Protein AF-0000000084333820 (afdb_homodimer)

Sequence (606 aa):
MKKQALILITGVLMMTSIYQVRAQNTTARPRVLVVMAHPDDESTFSTSLYKITKEQHGTVDLFIITNGEAGYKYSTLAENYYHLELTDEKIGRSNLPHIRKQEIKNAGHILGINKYYFLDQKDSHYSLNEKDPLDTSWNVTKIKRQLKNVLADGHYDFIFCMLPEPATHGQHKAATLLALSVVQNLPEHGRPIILGARIRNKTDTTCRYTQYANYPISKSLTDTAVFNVDRTASFSFKHRVNYKVIVNWEIAEHKSQGVMQMAMNDGDLEEFWYFAVNGQDGLPKTKALFNELKQNPYLSKTYMKKQALILITGVLMMTSIYQVRAQNTTARPRVLVVMAHPDDESTFSTSLYKITKEQHGTVDLFIITNGEAGYKYSTLAENYYHLELTDEKIGRSNLPHIRKQEIKNAGHILGINKYYFLDQKDSHYSLNEKDPLDTSWNVTKIKRQLKNVLADGHYDFIFCMLPEPATHGQHKAATLLALSVVQNLPEHGRPIILGARIRNKTDTTCRYTQYANYPISKSLTDTAVFNVDRTASFSFKHRVNYKVIVNWEIAEHKSQGVMQMAMNDGDLEEFWYFAVNGQDGLPKTKALFNELKQNPYLSKTY

Solvent-accessible surface area (backbone atoms only — not comparable to full-atom values): 32529 Å² total; per-residue (Å²): 135,85,79,75,79,78,77,77,76,75,76,74,74,74,75,73,73,74,72,68,69,68,70,69,76,72,70,76,57,55,27,34,36,34,40,34,31,35,68,66,56,63,61,53,43,33,54,60,47,24,41,38,22,73,70,56,61,22,46,34,32,40,41,29,39,21,41,44,28,51,44,22,60,34,10,61,75,26,19,73,76,71,72,43,68,26,55,40,62,71,54,9,48,68,45,30,41,63,54,36,54,51,21,41,51,56,22,24,63,75,32,46,54,72,49,77,46,80,61,73,31,64,44,81,69,92,45,60,51,34,57,51,41,61,74,61,56,34,62,54,70,58,53,51,51,51,49,51,53,50,53,73,73,59,69,33,52,30,32,45,24,50,49,52,47,83,89,38,50,5,52,43,29,35,35,28,53,50,52,46,54,51,56,67,72,44,60,78,78,81,53,48,40,49,32,27,30,44,62,38,43,85,88,51,78,84,67,76,50,48,56,33,84,99,35,75,76,54,23,33,70,47,46,45,60,77,46,62,40,63,24,66,56,54,35,42,47,88,49,56,34,40,38,47,49,58,39,33,42,32,46,47,37,42,52,50,36,30,59,63,43,65,47,55,84,53,52,37,29,31,32,28,31,48,33,46,82,48,56,73,79,47,46,64,62,51,50,51,52,47,58,55,62,70,56,73,91,62,62,80,54,86,131,137,82,79,76,80,76,76,77,75,74,75,75,73,73,74,72,72,73,71,67,68,67,70,70,76,74,69,77,56,54,27,34,36,34,40,34,32,35,68,67,56,64,62,54,41,33,54,60,46,24,42,38,22,73,70,55,60,21,46,33,33,40,40,28,37,20,40,43,27,53,45,23,60,36,10,62,77,27,19,74,76,69,72,44,66,25,57,41,64,72,53,9,48,69,45,30,43,63,52,37,54,51,22,42,50,56,22,24,62,76,33,44,53,71,47,78,45,79,62,71,32,63,44,80,68,93,45,60,52,34,58,50,42,60,73,62,56,34,62,52,69,58,52,50,51,51,49,51,53,50,52,72,71,58,69,34,52,30,34,44,24,49,48,51,47,81,90,38,50,6,51,44,30,34,34,29,53,50,50,44,54,51,57,68,72,43,59,78,77,79,52,48,37,48,32,28,30,45,62,38,43,85,88,50,78,84,66,76,50,48,54,36,90,98,35,76,78,53,23,34,69,46,47,45,60,77,44,65,41,62,26,66,54,55,34,40,47,89,49,56,34,40,39,46,48,58,40,35,42,33,45,46,37,40,52,50,36,30,58,62,42,65,46,54,83,53,50,37,29,32,32,28,31,50,32,46,82,48,54,74,80,46,47,64,62,50,51,51,52,47,58,56,62,70,56,72,90,64,62,81,54,85,132

Radius of gyration: 30.42 Å; Cα contacts (8 Å, |Δi|>4): 1179; chains: 2; bounding box: 178×76×54 Å

Structure (mmCIF, N/CA/C/O backbone):
data_AF-0000000084333820-model_v1
#
loop_
_entity.id
_entity.type
_entity.pdbx_description
1 polymer 'PIG-L family deacetylase'
#
loop_
_atom_site.group_PDB
_atom_site.id
_atom_site.type_symbol
_atom_site.label_atom_id
_atom_site.label_alt_id
_atom_site.label_comp_id
_atom_site.label_asym_id
_atom_site.label_entity_id
_atom_site.label_seq_id
_atom_site.pdbx_PDB_ins_code
_atom_site.Cartn_x
_atom_site.Cartn_y
_atom_site.Cartn_z
_atom_site.occupancy
_atom_site.B_iso_or_equiv
_atom_site.auth_seq_id
_atom_site.auth_comp_id
_atom_site.auth_asym_id
_atom_site.auth_atom_id
_atom_site.pdbx_PDB_model_num
ATOM 1 N N . MET A 1 1 ? 90.562 -4.227 1.495 1 27.16 1 MET A N 1
ATOM 2 C CA . MET A 1 1 ? 89.312 -3.984 0.766 1 27.16 1 MET A CA 1
ATOM 3 C C . MET A 1 1 ? 88.188 -3.713 1.728 1 27.16 1 MET A C 1
ATOM 5 O O . MET A 1 1 ? 87.812 -4.582 2.512 1 27.16 1 MET A O 1
ATOM 9 N N . LYS A 1 2 ? 88.125 -2.379 2.232 1 24.52 2 LYS A N 1
ATOM 10 C CA . LYS A 1 2 ? 87.312 -1.648 3.213 1 24.52 2 LYS A CA 1
ATOM 11 C C . LYS A 1 2 ? 85.875 -1.772 2.912 1 24.52 2 LYS A C 1
ATOM 13 O O . LYS A 1 2 ? 85.375 -1.34 1.854 1 24.52 2 LYS A O 1
ATOM 18 N N . LYS A 1 3 ? 85.188 -2.855 3.348 1 30.06 3 LYS A N 1
ATOM 19 C CA . LYS A 1 3 ? 83.812 -3.205 3.268 1 30.06 3 LYS A CA 1
ATOM 20 C C . LYS A 1 3 ? 82.938 -2.092 3.836 1 30.06 3 LYS A C 1
ATOM 22 O O . LYS A 1 3 ? 83 -1.807 5.035 1 30.06 3 LYS A O 1
ATOM 27 N N . GLN A 1 4 ? 82.812 -0.924 3.148 1 28.78 4 GLN A N 1
ATOM 28 C CA . GLN A 1 4 ? 82 0.243 3.516 1 28.78 4 GLN A CA 1
ATOM 29 C C . GLN A 1 4 ? 80.562 -0.148 3.816 1 28.78 4 GLN A C 1
ATOM 31 O O . GLN A 1 4 ? 79.938 -0.87 3.039 1 28.78 4 GLN A O 1
ATOM 36 N N . ALA A 1 5 ? 80.188 -0.193 5.07 1 31.67 5 ALA A N 1
ATOM 37 C CA . ALA A 1 5 ? 78.938 -0.403 5.781 1 31.67 5 ALA A CA 1
ATOM 38 C C . ALA A 1 5 ? 77.875 0.599 5.328 1 31.67 5 ALA A C 1
ATOM 40 O O . ALA A 1 5 ? 78 1.8 5.578 1 31.67 5 ALA A O 1
ATOM 41 N N . LEU A 1 6 ? 77.375 0.515 4.059 1 33.56 6 LEU A N 1
ATOM 42 C CA . LEU A 1 6 ? 76.312 1.412 3.629 1 33.56 6 LEU A CA 1
ATOM 43 C C . LEU A 1 6 ? 75.125 1.335 4.578 1 33.56 6 LEU A C 1
ATOM 45 O O . LEU A 1 6 ? 74.562 0.266 4.758 1 33.56 6 LEU A O 1
ATOM 49 N N . ILE A 1 7 ? 75.125 2.115 5.641 1 32.97 7 ILE A N 1
ATOM 50 C CA . ILE A 1 7 ? 74.062 2.312 6.59 1 32.97 7 ILE A CA 1
ATOM 51 C C . ILE A 1 7 ? 72.812 2.773 5.844 1 32.97 7 ILE A C 1
ATOM 53 O O . ILE A 1 7 ? 72.812 3.834 5.215 1 32.97 7 ILE A O 1
ATOM 57 N N . LEU A 1 8 ? 72.062 1.843 5.242 1 33.53 8 LEU A N 1
ATOM 58 C CA . LEU A 1 8 ? 70.75 2.127 4.652 1 33.53 8 LEU A CA 1
ATOM 59 C C . LEU A 1 8 ? 69.812 2.779 5.672 1 33.53 8 LEU A C 1
ATOM 61 O O . LEU A 1 8 ? 69.5 2.174 6.691 1 33.53 8 LEU A O 1
ATOM 65 N N . ILE A 1 9 ? 69.938 4.102 5.855 1 34.69 9 ILE A N 1
ATOM 66 C CA . ILE A 1 9 ? 68.938 4.902 6.605 1 34.69 9 ILE A CA 1
ATOM 67 C C . ILE A 1 9 ? 67.562 4.68 6.043 1 34.69 9 ILE A C 1
ATOM 69 O O . ILE A 1 9 ? 67.25 5.02 4.891 1 34.69 9 ILE A O 1
ATOM 73 N N . THR A 1 10 ? 66.875 3.561 6.34 1 36.16 10 THR A N 1
ATOM 74 C CA . THR A 1 10 ? 65.5 3.379 6.023 1 36.16 10 THR A CA 1
ATOM 75 C C . THR A 1 10 ? 64.625 4.508 6.617 1 36.16 10 THR A C 1
ATOM 77 O O . THR A 1 10 ? 64.625 4.699 7.836 1 36.16 10 THR A O 1
ATOM 80 N N . GLY A 1 11 ? 64.562 5.688 5.984 1 34.09 11 GLY A N 1
ATOM 81 C CA . GLY A 1 11 ? 63.656 6.727 6.336 1 34.09 11 GLY A CA 1
ATOM 82 C C . GLY A 1 11 ? 62.219 6.203 6.551 1 34.09 11 GLY A C 1
ATOM 83 O O . GLY A 1 11 ? 61.656 5.562 5.664 1 34.09 11 GLY A O 1
ATOM 84 N N . VAL A 1 12 ? 61.938 5.805 7.758 1 36.34 12 VAL A N 1
ATOM 85 C CA . VAL A 1 12 ? 60.562 5.535 8.211 1 36.34 12 VAL A CA 1
ATOM 86 C C . VAL A 1 12 ? 59.656 6.707 7.844 1 36.34 12 VAL A C 1
ATOM 88 O O . VAL A 1 12 ? 59.812 7.809 8.375 1 36.34 12 VAL A O 1
ATOM 91 N N . LEU A 1 13 ? 59.375 6.906 6.555 1 36.59 13 LEU A N 1
ATOM 92 C CA . LEU A 1 13 ? 58.281 7.809 6.234 1 36.59 13 LEU A CA 1
ATOM 93 C C . LEU A 1 13 ? 57.031 7.496 7.078 1 36.59 13 LEU A C 1
ATOM 95 O O . LEU A 1 13 ? 56.469 6.414 6.957 1 36.59 13 LEU A O 1
ATOM 99 N N . MET A 1 14 ? 57.031 7.977 8.336 1 35.16 14 MET A N 1
ATOM 100 C CA . MET A 1 14 ? 55.781 8.023 9.102 1 35.16 14 MET A CA 1
ATOM 101 C C . MET A 1 14 ? 54.656 8.594 8.266 1 35.16 14 MET A C 1
ATOM 103 O O . MET A 1 14 ? 54.688 9.758 7.875 1 35.16 14 MET A O 1
ATOM 107 N N . MET A 1 15 ? 54.031 7.793 7.398 1 34.91 15 MET A N 1
ATOM 108 C CA . MET A 1 15 ? 52.75 8.164 6.852 1 34.91 15 MET A CA 1
ATOM 109 C C . MET A 1 15 ? 51.812 8.648 7.953 1 34.91 15 MET A C 1
ATOM 111 O O . MET A 1 15 ? 51.406 7.871 8.82 1 34.91 15 MET A O 1
ATOM 115 N N . THR A 1 16 ? 52 9.875 8.477 1 36.78 16 THR A N 1
ATOM 116 C CA . THR A 1 16 ? 50.906 10.516 9.211 1 36.78 16 THR A CA 1
ATOM 117 C C . THR A 1 16 ? 49.594 10.344 8.477 1 36.78 16 THR A C 1
ATOM 119 O O . THR A 1 16 ? 49.406 10.867 7.375 1 36.78 16 THR A O 1
ATOM 122 N N . SER A 1 17 ? 49.031 9.188 8.562 1 36 17 SER A N 1
ATOM 123 C CA . SER A 1 17 ? 47.594 9.117 8.219 1 36 17 SER A CA 1
ATOM 124 C C . SER A 1 17 ? 46.844 10.289 8.797 1 36 17 SER A C 1
ATOM 126 O O . SER A 1 17 ? 46.75 10.43 10.023 1 36 17 SER A O 1
ATOM 128 N N . ILE A 1 18 ? 46.906 11.445 8.234 1 36.09 18 ILE A N 1
ATOM 129 C CA . ILE A 1 18 ? 45.938 12.469 8.547 1 36.09 18 ILE A CA 1
ATOM 130 C C . ILE A 1 18 ? 44.531 11.844 8.602 1 36.09 18 ILE A C 1
ATOM 132 O O . ILE A 1 18 ? 44.031 11.383 7.586 1 36.09 18 ILE A O 1
ATOM 136 N N . TYR A 1 19 ? 44.25 11.172 9.695 1 35.06 19 TYR A N 1
ATOM 137 C CA . TYR A 1 19 ? 42.844 10.984 9.984 1 35.06 19 TYR A CA 1
ATOM 138 C C . TYR A 1 19 ? 42.062 12.266 9.734 1 35.06 19 TYR A C 1
ATOM 140 O O . TYR A 1 19 ? 42.219 13.25 10.453 1 35.06 19 TYR A O 1
ATOM 148 N N . GLN A 1 20 ? 41.938 12.656 8.508 1 32.44 20 GLN A N 1
ATOM 149 C CA . GLN A 1 20 ? 40.906 13.648 8.328 1 32.44 20 GLN A CA 1
ATOM 150 C C . GLN A 1 20 ? 39.656 13.297 9.156 1 32.44 20 GLN A C 1
ATOM 152 O O . GLN A 1 20 ? 39.031 12.266 8.93 1 32.44 20 GLN A O 1
ATOM 157 N N . VAL A 1 21 ? 39.719 13.609 10.383 1 31.77 21 VAL A N 1
ATOM 158 C CA . VAL A 1 21 ? 38.438 13.68 11.078 1 31.77 21 VAL A CA 1
ATOM 159 C C . VAL A 1 21 ? 37.375 14.297 10.156 1 31.77 21 VAL A C 1
ATOM 161 O O . VAL A 1 21 ? 37.5 15.469 9.773 1 31.77 21 VAL A O 1
ATOM 164 N N . ARG A 1 22 ? 36.906 13.562 9.195 1 35.56 22 ARG A N 1
ATOM 165 C CA . ARG A 1 22 ? 35.656 14.117 8.664 1 35.56 22 ARG A CA 1
ATOM 166 C C . ARG A 1 22 ? 34.844 14.797 9.758 1 35.56 22 ARG A C 1
ATOM 168 O O . ARG A 1 22 ? 34.469 14.156 10.742 1 35.56 22 ARG A O 1
ATOM 175 N N . ALA A 1 23 ? 35.188 15.953 10 1 34.59 23 ALA A N 1
ATOM 176 C CA . ALA A 1 23 ? 34.219 16.719 10.781 1 34.59 23 ALA A CA 1
ATOM 177 C C . ALA A 1 23 ? 32.781 16.219 10.547 1 34.59 23 ALA A C 1
ATOM 179 O O . ALA A 1 23 ? 32.281 16.312 9.43 1 34.59 23 ALA A O 1
ATOM 180 N N . GLN A 1 24 ? 32.438 15.164 11.117 1 38.56 24 GLN A N 1
ATOM 181 C CA . GLN A 1 24 ? 31 14.922 11.148 1 38.56 24 GLN A CA 1
ATOM 182 C C . GLN A 1 24 ? 30.234 16.219 11.336 1 38.56 24 GLN A C 1
ATOM 184 O O . GLN A 1 24 ? 30.297 16.844 12.398 1 38.56 24 GLN A O 1
ATOM 189 N N . ASN A 1 25 ? 30.359 17.219 10.547 1 39.38 25 ASN A N 1
ATOM 190 C CA . ASN A 1 25 ? 29.422 18.344 10.625 1 39.38 25 ASN A CA 1
ATOM 191 C C . ASN A 1 25 ? 28.125 17.953 11.305 1 39.38 25 ASN A C 1
ATOM 193 O O . ASN A 1 25 ? 27.344 17.156 10.766 1 39.38 25 ASN A O 1
ATOM 197 N N . THR A 1 26 ? 28.094 17.734 12.625 1 47.25 26 THR A N 1
ATOM 198 C CA . THR A 1 26 ? 26.969 17.406 13.492 1 47.25 26 THR A CA 1
ATOM 199 C C . THR A 1 26 ? 25.766 18.297 13.211 1 47.25 26 THR A C 1
ATOM 201 O O . THR A 1 26 ? 25.625 19.359 13.82 1 47.25 26 THR A O 1
ATOM 204 N N . THR A 1 27 ? 25.484 18.656 12.031 1 56.41 27 THR A N 1
ATOM 205 C CA . THR A 1 27 ? 24.234 19.359 11.844 1 56.41 27 THR A CA 1
ATOM 206 C C . THR A 1 27 ? 23.156 18.828 12.789 1 56.41 27 THR A C 1
ATOM 208 O O . THR A 1 27 ? 23.078 17.625 13.031 1 56.41 27 THR A O 1
ATOM 211 N N . ALA A 1 28 ? 22.75 19.641 13.781 1 76.25 28 ALA A N 1
ATOM 212 C CA . ALA A 1 28 ? 21.703 19.328 14.75 1 76.25 28 ALA A CA 1
ATOM 213 C C . ALA A 1 28 ? 20.562 18.562 14.094 1 76.25 28 ALA A C 1
ATOM 215 O O . ALA A 1 28 ? 20.156 18.875 12.977 1 76.25 28 ALA A O 1
ATOM 216 N N . ARG A 1 29 ? 20.172 17.406 14.617 1 92 29 ARG A N 1
ATOM 217 C CA . ARG A 1 29 ? 19.047 16.578 14.18 1 92 29 ARG A CA 1
ATOM 218 C C . ARG A 1 29 ? 17.734 17.328 14.266 1 92 29 ARG A C 1
ATOM 220 O O . ARG A 1 29 ? 17.391 17.859 15.32 1 92 29 ARG A O 1
ATOM 227 N N . PRO A 1 30 ? 17.141 17.516 13.102 1 97.12 30 PRO A N 1
ATOM 228 C CA . PRO A 1 30 ? 15.914 18.312 13.094 1 97.12 30 PRO A CA 1
ATOM 229 C C . PRO A 1 30 ? 14.82 17.734 13.977 1 97.12 30 PRO A C 1
ATOM 231 O O . PRO A 1 30 ? 14.672 16.516 14.055 1 97.12 30 PRO A O 1
ATOM 234 N N . ARG A 1 31 ? 14.07 18.547 14.641 1 98.19 31 ARG A N 1
ATOM 235 C CA . ARG A 1 31 ? 12.867 18.203 15.398 1 98.19 31 ARG A CA 1
ATOM 236 C C . ARG A 1 31 ? 11.625 18.844 14.773 1 98.19 31 ARG A C 1
ATOM 238 O O . ARG A 1 31 ? 11.523 20.062 14.695 1 98.19 31 ARG A O 1
ATOM 245 N N . VAL A 1 32 ? 10.688 18 14.359 1 98.81 32 VAL A N 1
ATOM 246 C CA . VAL A 1 32 ? 9.531 18.469 13.609 1 98.81 32 VAL A CA 1
ATOM 247 C C . VAL A 1 32 ? 8.25 18.078 14.32 1 98.81 32 VAL A C 1
ATOM 249 O O . VAL A 1 32 ? 8.117 16.938 14.789 1 98.81 32 VAL A O 1
ATOM 252 N N . LEU A 1 33 ? 7.34 19 14.453 1 98.88 33 LEU A N 1
ATOM 253 C CA . LEU A 1 33 ? 5.965 18.719 14.867 1 98.88 33 LEU A CA 1
ATOM 254 C C . LEU A 1 33 ? 5.008 18.859 13.695 1 98.88 33 LEU A C 1
ATOM 256 O O . LEU A 1 33 ? 5.012 19.875 13 1 98.88 33 LEU A O 1
ATOM 260 N N . VAL A 1 34 ? 4.281 17.797 13.43 1 98.94 34 VAL A N 1
ATOM 261 C CA . VAL A 1 34 ? 3.219 17.891 12.438 1 98.94 34 VAL A CA 1
ATOM 262 C C . VAL A 1 34 ? 1.888 18.188 13.125 1 98.94 34 VAL A C 1
ATOM 264 O O . VAL A 1 34 ? 1.465 17.453 14.016 1 98.94 34 VAL A O 1
ATOM 267 N N . VAL A 1 35 ? 1.272 19.281 12.758 1 98.94 35 VAL A N 1
ATOM 268 C CA . VAL A 1 35 ? -0.056 19.625 13.25 1 98.94 35 VAL A CA 1
ATOM 269 C C . VAL A 1 35 ? -1.101 19.328 12.18 1 98.94 35 VAL A C 1
ATOM 271 O O . VAL A 1 35 ? -1.062 19.891 11.086 1 98.94 35 VAL A O 1
ATOM 274 N N . MET A 1 36 ? -2.033 18.438 12.492 1 98.75 36 MET A N 1
ATOM 275 C CA . MET A 1 36 ? -2.943 17.953 11.461 1 98.75 36 MET A CA 1
ATOM 276 C C . MET A 1 36 ? -4.312 17.625 12.047 1 98.75 36 MET A C 1
ATOM 278 O O . MET A 1 36 ? -4.453 17.5 13.266 1 98.75 36 MET A O 1
ATOM 282 N N . ALA A 1 37 ? -5.324 17.531 11.188 1 98.5 37 ALA A N 1
ATOM 283 C CA . ALA A 1 37 ? -6.707 17.344 11.617 1 98.5 37 ALA A CA 1
ATOM 284 C C . ALA A 1 37 ? -7.008 15.867 11.875 1 98.5 37 ALA A C 1
ATOM 286 O O . ALA A 1 37 ? -7.633 15.523 12.883 1 98.5 37 ALA A O 1
ATOM 287 N N . HIS A 1 38 ? -6.559 15 10.953 1 98.25 38 HIS A N 1
ATOM 288 C CA . HIS A 1 38 ? -6.992 13.609 11 1 98.25 38 HIS A CA 1
ATOM 289 C C . HIS A 1 38 ? -5.801 12.656 10.938 1 98.25 38 HIS A C 1
ATOM 291 O O . HIS A 1 38 ? -4.773 12.984 10.336 1 98.25 38 HIS A O 1
ATOM 297 N N . PRO A 1 39 ? -6.004 11.383 11.539 1 98.31 39 PRO A N 1
ATOM 298 C CA . PRO A 1 39 ? -5.055 10.32 11.211 1 98.31 39 PRO A CA 1
ATOM 299 C C . PRO A 1 39 ? -5.051 9.961 9.727 1 98.31 39 PRO A C 1
ATOM 301 O O . PRO A 1 39 ? -6.066 9.5 9.195 1 98.31 39 PRO A O 1
ATOM 304 N N . ASP A 1 40 ? -4 10.117 9.023 1 97.81 40 ASP A N 1
ATOM 305 C CA . ASP A 1 40 ? -3.701 9.859 7.617 1 97.81 40 ASP A CA 1
ATOM 306 C C . ASP A 1 40 ? -3.24 11.141 6.914 1 97.81 40 ASP A C 1
ATOM 308 O O . ASP A 1 40 ? -2.668 11.078 5.82 1 97.81 40 ASP A O 1
ATOM 312 N N . ASP A 1 41 ? -3.4 12.367 7.551 1 97.88 41 ASP A N 1
ATOM 313 C CA . ASP A 1 41 ? -2.947 13.617 6.949 1 97.88 41 ASP A CA 1
ATOM 314 C C . ASP A 1 41 ? -1.424 13.656 6.836 1 97.88 41 ASP A C 1
ATOM 316 O O . ASP A 1 41 ? -0.872 14.414 6.035 1 97.88 41 ASP A O 1
ATOM 320 N N . GLU A 1 42 ? -0.728 12.898 7.703 1 98.31 42 GLU A N 1
ATOM 321 C CA . GLU A 1 42 ? 0.73 12.844 7.656 1 98.31 42 GLU A CA 1
ATOM 322 C C . GLU A 1 42 ? 1.222 12.336 6.305 1 98.31 42 GLU A C 1
ATOM 324 O O . GLU A 1 42 ? 2.387 12.523 5.949 1 98.31 42 GLU A O 1
ATOM 329 N N . SER A 1 43 ? 0.294 11.734 5.492 1 97.62 43 SER A N 1
ATOM 330 C CA . SER A 1 43 ? 0.651 11.227 4.168 1 97.62 43 SER A CA 1
ATOM 331 C C . SER A 1 43 ? 1.081 12.359 3.242 1 97.62 43 SER A C 1
ATOM 333 O O . SER A 1 43 ? 1.783 12.125 2.256 1 97.62 43 SER A O 1
ATOM 335 N N . THR A 1 44 ? 0.681 13.594 3.559 1 97.44 44 THR A N 1
ATOM 336 C CA . THR A 1 44 ? 1.083 14.766 2.795 1 97.44 44 THR A CA 1
ATOM 337 C C . THR A 1 44 ? 2.6 14.945 2.83 1 97.44 44 THR A C 1
ATOM 339 O O . THR A 1 44 ? 3.191 15.453 1.878 1 97.44 44 THR A O 1
ATOM 342 N N . PHE A 1 45 ? 3.246 14.406 3.924 1 97.5 45 PHE A N 1
ATOM 343 C CA . PHE A 1 45 ? 4.652 14.648 4.227 1 97.5 45 PHE A CA 1
ATOM 344 C C . PHE A 1 45 ? 5.422 13.344 4.328 1 97.5 45 PHE A C 1
ATOM 346 O O . PHE A 1 45 ? 6.477 13.281 4.965 1 97.5 45 PHE A O 1
ATOM 353 N N . SER A 1 46 ? 4.914 12.266 3.863 1 98.12 46 SER A N 1
ATOM 354 C CA . SER A 1 46 ? 5.41 10.938 4.203 1 98.12 46 SER A CA 1
ATOM 355 C C . SER A 1 46 ? 6.902 10.812 3.902 1 98.12 46 SER A C 1
ATOM 357 O O . SER A 1 46 ? 7.676 10.359 4.75 1 98.12 46 SER A O 1
ATOM 359 N N . THR A 1 47 ? 7.309 11.227 2.709 1 98.19 47 THR A N 1
ATOM 360 C CA . THR A 1 47 ? 8.711 11.086 2.32 1 98.19 47 THR A CA 1
ATOM 361 C C . THR A 1 47 ? 9.594 11.992 3.168 1 98.19 47 THR A C 1
ATOM 363 O O . THR A 1 47 ? 10.648 11.57 3.646 1 98.19 47 THR A O 1
ATOM 366 N N . SER A 1 48 ? 9.141 13.234 3.396 1 98.75 48 SER A N 1
ATOM 367 C CA . SER A 1 48 ? 9.891 14.164 4.23 1 98.75 48 SER A CA 1
ATOM 368 C C . SER A 1 48 ? 10.07 13.625 5.645 1 98.75 48 SER A C 1
ATOM 370 O O . SER A 1 48 ? 11.172 13.648 6.191 1 98.75 48 SER A O 1
ATOM 372 N N . LEU A 1 49 ? 8.984 13.125 6.207 1 98.88 49 LEU A N 1
ATOM 373 C CA . LEU A 1 49 ? 9.039 12.617 7.574 1 98.88 49 LEU A CA 1
ATOM 374 C C . LEU A 1 49 ? 9.945 11.398 7.664 1 98.88 49 LEU A C 1
ATOM 376 O O . LEU A 1 49 ? 10.758 11.289 8.586 1 98.88 49 LEU A O 1
ATOM 380 N N . TYR A 1 50 ? 9.82 10.484 6.711 1 98.62 50 TYR A N 1
ATOM 381 C CA . TYR A 1 50 ? 10.672 9.305 6.668 1 98.62 50 TYR A CA 1
ATOM 382 C C . TYR A 1 50 ? 12.141 9.695 6.605 1 98.62 50 TYR A C 1
ATOM 384 O O . TYR A 1 50 ? 12.961 9.164 7.363 1 98.62 50 TYR A O 1
ATOM 392 N N . LYS A 1 51 ? 12.469 10.602 5.676 1 98.38 51 LYS A N 1
ATOM 393 C CA . LYS A 1 51 ? 13.852 11.039 5.516 1 98.38 51 LYS A CA 1
ATOM 394 C C . LYS A 1 51 ? 14.375 11.695 6.793 1 98.38 51 LYS A C 1
ATOM 396 O O . LYS A 1 51 ? 15.508 11.438 7.211 1 98.38 51 LYS A O 1
ATOM 401 N N . ILE A 1 52 ? 13.594 12.5 7.418 1 98.5 52 ILE A N 1
ATOM 402 C CA . ILE A 1 52 ? 14 13.211 8.625 1 98.5 52 ILE A CA 1
ATOM 403 C C . ILE A 1 52 ? 14.312 12.203 9.734 1 98.5 52 ILE A C 1
ATOM 405 O O . ILE A 1 52 ? 15.32 12.328 10.43 1 98.5 52 ILE A O 1
ATOM 409 N N . THR A 1 53 ? 13.469 11.164 9.883 1 98.06 53 THR A N 1
ATOM 410 C CA . THR A 1 53 ? 13.609 10.258 11.023 1 98.06 53 THR A CA 1
ATOM 411 C C . THR A 1 53 ? 14.602 9.141 10.703 1 98.06 53 THR A C 1
ATOM 413 O O . THR A 1 53 ? 15.508 8.867 11.5 1 98.06 53 THR A O 1
ATOM 416 N N . LYS A 1 54 ? 14.484 8.586 9.523 1 96.44 54 LYS A N 1
ATOM 417 C CA . LYS A 1 54 ? 15.227 7.359 9.242 1 96.44 54 LYS A CA 1
ATOM 418 C C . LYS A 1 54 ? 16.562 7.664 8.578 1 96.44 54 LYS A C 1
ATOM 420 O O . LYS A 1 54 ? 17.516 6.887 8.703 1 96.44 54 LYS A O 1
ATOM 425 N N . GLU A 1 55 ? 16.609 8.789 7.902 1 94.94 55 GLU A N 1
ATOM 426 C CA . GLU A 1 55 ? 17.844 9.094 7.188 1 94.94 55 GLU A CA 1
ATOM 427 C C . GLU A 1 55 ? 18.656 10.172 7.91 1 94.94 55 GLU A C 1
ATOM 429 O O . GLU A 1 55 ? 19.875 10.094 8 1 94.94 55 GLU A O 1
ATOM 434 N N . GLN A 1 56 ? 17.984 11.133 8.5 1 95.44 56 GLN A N 1
ATOM 435 C CA . GLN A 1 56 ? 18.672 12.211 9.195 1 95.44 56 GLN A CA 1
ATOM 436 C C . GLN A 1 56 ? 18.672 11.984 10.703 1 95.44 56 GLN A C 1
ATOM 438 O O . GLN A 1 56 ? 19.297 12.75 11.453 1 95.44 56 GLN A O 1
ATOM 443 N N . HIS A 1 57 ? 17.938 11.031 11.195 1 95.69 57 HIS A N 1
ATOM 444 C CA . HIS A 1 57 ? 17.891 10.633 12.602 1 95.69 57 HIS A CA 1
ATOM 445 C C . HIS A 1 57 ? 17.344 11.758 13.469 1 95.69 57 HIS A C 1
ATOM 447 O O . HIS A 1 57 ? 17.797 11.953 14.594 1 95.69 57 HIS A O 1
ATOM 453 N N . GLY A 1 58 ? 16.516 12.586 12.828 1 98 58 GLY A N 1
ATOM 454 C CA . GLY A 1 58 ? 15.766 13.602 13.562 1 98 58 GLY A CA 1
ATOM 455 C C . GLY A 1 58 ? 14.547 13.047 14.273 1 98 58 GLY A C 1
ATOM 456 O O . GLY A 1 58 ? 14.391 11.828 14.383 1 98 58 GLY A O 1
ATOM 457 N N . THR A 1 59 ? 13.75 13.945 14.859 1 98.38 59 THR A N 1
ATOM 458 C CA . THR A 1 59 ? 12.547 13.586 15.602 1 98.38 59 THR A CA 1
ATOM 459 C C . THR A 1 59 ? 11.305 14.18 14.945 1 98.38 59 THR A C 1
ATOM 461 O O . THR A 1 59 ? 11.305 15.336 14.516 1 98.38 59 THR A O 1
ATOM 464 N N . VAL A 1 60 ? 10.312 13.359 14.805 1 98.81 60 VAL A N 1
ATOM 465 C CA . VAL A 1 60 ? 9.016 13.82 14.32 1 98.81 60 VAL A CA 1
ATOM 466 C C . VAL A 1 60 ? 7.918 13.414 15.305 1 98.81 60 VAL A C 1
ATOM 468 O O . VAL A 1 60 ? 7.824 12.242 15.688 1 98.81 60 VAL A O 1
ATOM 471 N N . ASP A 1 61 ? 7.16 14.359 15.781 1 98.88 61 ASP A N 1
ATOM 472 C CA . ASP A 1 61 ? 5.969 14.133 16.594 1 98.88 61 ASP A CA 1
ATOM 473 C C . ASP A 1 61 ? 4.707 14.57 15.852 1 98.88 61 ASP A C 1
ATOM 475 O O . ASP A 1 61 ? 4.762 15.469 15 1 98.88 61 ASP A O 1
ATOM 479 N N . LEU A 1 62 ? 3.6 13.875 16.141 1 98.94 62 LEU A N 1
ATOM 480 C CA . LEU A 1 62 ? 2.328 14.211 15.516 1 98.94 62 LEU A CA 1
ATOM 481 C C . LEU A 1 62 ? 1.357 14.805 16.531 1 98.94 62 LEU A C 1
ATOM 483 O O . LEU A 1 62 ? 1.171 14.25 17.609 1 98.94 62 LEU A O 1
ATOM 487 N N . PHE A 1 63 ? 0.855 15.984 16.219 1 98.94 63 PHE A N 1
ATOM 488 C CA . PHE A 1 63 ? -0.237 16.641 16.922 1 98.94 63 PHE A CA 1
ATOM 489 C C . PHE A 1 63 ? -1.546 16.5 16.156 1 98.94 63 PHE A C 1
ATOM 491 O O . PHE A 1 63 ? -1.771 17.188 15.172 1 98.94 63 PHE A O 1
ATOM 498 N N . ILE A 1 64 ? -2.432 15.547 16.609 1 98.94 64 ILE A N 1
ATOM 499 C CA . ILE A 1 64 ? -3.6 15.133 15.844 1 98.94 64 ILE A CA 1
ATOM 500 C C . ILE A 1 64 ? -4.871 15.609 16.531 1 98.94 64 ILE A C 1
ATOM 502 O O . ILE A 1 64 ? -5.156 15.211 17.672 1 98.94 64 ILE A O 1
ATOM 506 N N . ILE A 1 65 ? -5.691 16.328 15.867 1 98.88 65 ILE A N 1
ATOM 507 C CA . ILE A 1 65 ? -6.762 17.078 16.516 1 98.88 65 ILE A CA 1
ATOM 508 C C . ILE A 1 65 ? -8.008 16.188 16.641 1 98.88 65 ILE A C 1
ATOM 510 O O . ILE A 1 65 ? -8.672 16.188 17.672 1 98.88 65 ILE A O 1
ATOM 514 N N . THR A 1 66 ? -8.32 15.43 15.578 1 98.62 66 THR A N 1
ATOM 515 C CA . THR A 1 66 ? -9.484 14.547 15.625 1 98.62 66 THR A CA 1
ATOM 516 C C . THR A 1 66 ? -9.062 13.094 15.406 1 98.62 66 THR A C 1
ATOM 518 O O . THR A 1 66 ? -7.891 12.812 15.148 1 98.62 66 THR A O 1
ATOM 521 N N . ASN A 1 67 ? -10.055 12.234 15.492 1 97.75 67 ASN A N 1
ATOM 522 C CA . ASN A 1 67 ? -9.797 10.828 15.227 1 97.75 67 ASN A CA 1
ATOM 523 C C . ASN A 1 67 ? -10.312 10.414 13.852 1 97.75 67 ASN A C 1
ATOM 525 O O . ASN A 1 67 ? -10.297 9.227 13.508 1 97.75 67 ASN A O 1
ATOM 529 N N . GLY A 1 68 ? -10.852 11.328 13.102 1 96.88 68 GLY A N 1
ATOM 530 C CA . GLY A 1 68 ? -11.266 11.086 11.727 1 96.88 68 GLY A CA 1
ATOM 531 C C . GLY A 1 68 ? -12.477 10.172 11.625 1 96.88 68 GLY A C 1
ATOM 532 O O . GLY A 1 68 ? -12.617 9.445 10.641 1 96.88 68 GLY A O 1
ATOM 533 N N . GLU A 1 69 ? -13.367 10.125 12.578 1 96.62 69 GLU A N 1
ATOM 534 C CA . GLU A 1 69 ? -14.461 9.156 12.641 1 96.62 69 GLU A CA 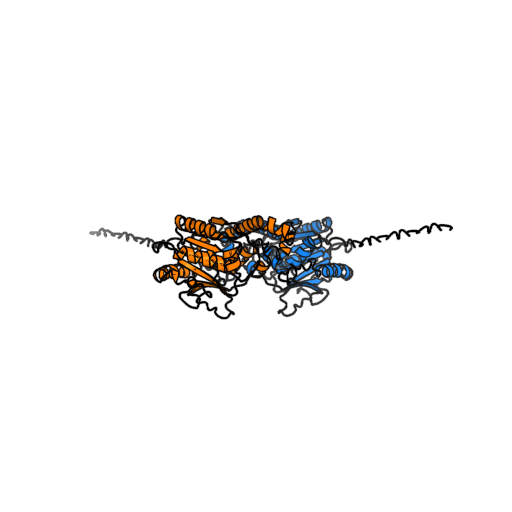1
ATOM 535 C C . GLU A 1 69 ? -15.57 9.508 11.656 1 96.62 69 GLU A C 1
ATOM 537 O O . GLU A 1 69 ? -16.453 8.688 11.383 1 96.62 69 GLU A O 1
ATOM 542 N N . ALA A 1 70 ? -15.594 10.742 11.102 1 95.06 70 ALA A N 1
ATOM 543 C CA . ALA A 1 70 ? -16.594 11.094 10.094 1 95.06 70 ALA A CA 1
ATOM 544 C C . ALA A 1 70 ? -16.312 10.375 8.781 1 95.06 70 ALA A C 1
ATOM 546 O O . ALA A 1 70 ? -17.172 10.344 7.891 1 95.06 70 ALA A O 1
ATOM 547 N N . GLY A 1 71 ? -15.164 9.75 8.68 1 94.19 71 GLY A N 1
ATOM 548 C CA . GLY A 1 71 ? -14.789 9.031 7.477 1 94.19 71 GLY A CA 1
ATOM 549 C C . GLY A 1 71 ? -15.383 7.633 7.41 1 94.19 71 GLY A C 1
ATOM 550 O O . GLY A 1 71 ? -15.047 6.852 6.52 1 94.19 71 GLY A O 1
ATOM 551 N N . TYR A 1 72 ? -16.359 7.25 8.305 1 95.38 72 TYR A N 1
ATOM 552 C CA . TYR A 1 72 ? -16.922 5.906 8.383 1 95.38 72 TYR A CA 1
ATOM 553 C C . TYR A 1 72 ? -17.578 5.512 7.062 1 95.38 72 TYR A C 1
ATOM 555 O O . TYR A 1 72 ? -17.625 4.328 6.719 1 95.38 72 TYR A O 1
ATOM 563 N N . LYS A 1 73 ? -17.953 6.5 6.23 1 93.38 73 LYS A N 1
ATOM 564 C CA . LYS A 1 73 ? -18.672 6.258 4.988 1 93.38 73 LYS A CA 1
ATOM 565 C C . LYS A 1 73 ? -17.797 5.531 3.973 1 93.38 73 LYS A C 1
ATOM 567 O O . LYS A 1 73 ? -18.312 4.938 3.018 1 93.38 73 LYS A O 1
ATOM 572 N N . TYR A 1 74 ? -16.5 5.547 4.211 1 92 74 TYR A N 1
ATOM 573 C CA . TYR A 1 74 ? -15.562 5.02 3.223 1 92 74 TYR A CA 1
ATOM 574 C C . TYR A 1 74 ? -14.875 3.764 3.74 1 92 74 TYR A C 1
ATOM 576 O O . TYR A 1 74 ? -13.844 3.35 3.205 1 92 74 TYR A O 1
ATOM 584 N N . SER A 1 75 ? -15.414 3.086 4.719 1 94.94 75 SER A N 1
ATOM 585 C CA . SER A 1 75 ? -14.742 1.996 5.414 1 94.94 75 SER A CA 1
ATOM 586 C C . SER A 1 75 ? -15.211 0.638 4.902 1 94.94 75 SER A C 1
ATOM 588 O O . SER A 1 75 ? -15.039 -0.378 5.578 1 94.94 75 SER A O 1
ATOM 590 N N . THR A 1 76 ? -15.797 0.555 3.709 1 94.12 76 THR A N 1
ATOM 591 C CA . THR A 1 76 ? -16.438 -0.657 3.217 1 94.12 76 THR A CA 1
ATOM 592 C C . THR A 1 76 ? -15.469 -1.832 3.23 1 94.12 76 THR A C 1
ATOM 594 O O . THR A 1 76 ? -15.742 -2.863 3.848 1 94.12 76 THR A O 1
ATOM 597 N N . LEU A 1 77 ? -14.312 -1.696 2.656 1 94 77 LEU A N 1
ATOM 598 C CA . LEU A 1 77 ? -13.375 -2.803 2.551 1 94 77 LEU A CA 1
ATOM 599 C C . LEU A 1 77 ? -12.758 -3.125 3.908 1 94 77 LEU A C 1
ATOM 601 O O . LEU A 1 77 ? -12.367 -4.266 4.164 1 94 77 LEU A O 1
ATOM 605 N N . ALA A 1 78 ? -12.703 -2.133 4.762 1 96.5 78 ALA A N 1
ATOM 606 C CA . ALA A 1 78 ? -12.148 -2.332 6.098 1 96.5 78 ALA A CA 1
ATOM 607 C C . ALA A 1 78 ? -13.062 -3.201 6.949 1 96.5 78 ALA A C 1
ATOM 609 O O . ALA A 1 78 ? -12.648 -3.727 7.984 1 96.5 78 ALA A O 1
ATOM 610 N N . GLU A 1 79 ? -14.328 -3.305 6.59 1 95.75 79 GLU A N 1
ATOM 611 C CA . GLU A 1 79 ? -15.281 -4.09 7.367 1 95.75 79 GLU A CA 1
ATOM 612 C C . GLU A 1 79 ? -14.852 -5.551 7.453 1 95.75 79 GLU A C 1
ATOM 614 O O . GLU A 1 79 ? -14.891 -6.156 8.523 1 95.75 79 GLU A O 1
ATOM 619 N N . ASN A 1 80 ? -14.414 -6.078 6.328 1 93.56 80 ASN A N 1
ATOM 620 C CA . ASN A 1 80 ? -13.93 -7.457 6.355 1 93.56 80 ASN A CA 1
ATOM 621 C C . ASN A 1 80 ? -12.633 -7.578 7.145 1 93.56 80 ASN A C 1
ATOM 623 O O . ASN A 1 80 ? -12.391 -8.602 7.793 1 93.56 80 ASN A O 1
ATOM 627 N N . TYR A 1 81 ? -11.82 -6.574 7.098 1 96.5 81 TYR A N 1
ATOM 628 C CA . TYR A 1 81 ? -10.531 -6.598 7.773 1 96.5 81 TYR A CA 1
ATOM 629 C C . TYR A 1 81 ? -10.711 -6.555 9.289 1 96.5 81 TYR A C 1
ATOM 631 O O . TYR A 1 81 ? -10.062 -7.305 10.016 1 96.5 81 TYR A O 1
ATOM 639 N N . TYR A 1 82 ? -11.633 -5.746 9.758 1 97.56 82 TYR A N 1
ATOM 640 C CA . TYR A 1 82 ? -11.805 -5.531 11.188 1 97.56 82 TYR A CA 1
ATOM 641 C C . TYR A 1 82 ? -12.977 -6.344 11.727 1 97.56 82 TYR A C 1
ATOM 643 O O . TYR A 1 82 ? -13.203 -6.395 12.938 1 97.56 82 TYR A O 1
ATOM 651 N N . HIS A 1 83 ? -13.75 -6.961 10.867 1 96.75 83 HIS A N 1
ATOM 652 C CA . HIS A 1 83 ? -14.922 -7.754 11.227 1 96.75 83 HIS A CA 1
ATOM 653 C C . HIS A 1 83 ? -15.945 -6.914 11.984 1 96.75 83 HIS A C 1
ATOM 655 O O . HIS A 1 83 ? -16.438 -7.324 13.039 1 96.75 83 HIS A O 1
ATOM 661 N N . LEU A 1 84 ? -16.172 -5.664 11.484 1 97.75 84 LEU A N 1
ATOM 662 C CA . LEU A 1 84 ? -17.156 -4.715 11.992 1 97.75 84 LEU A CA 1
ATOM 663 C C . LEU A 1 84 ? -17.906 -4.031 10.844 1 97.75 84 LEU A C 1
ATOM 665 O O . LEU A 1 84 ? -17.297 -3.699 9.82 1 97.75 84 LEU A O 1
ATOM 669 N N . GLU A 1 85 ? -19.188 -3.732 10.984 1 96 85 GLU A N 1
ATOM 670 C CA . GLU A 1 85 ? -19.953 -2.986 9.984 1 96 85 GLU A CA 1
ATOM 671 C C . GLU A 1 85 ? -19.656 -1.49 10.086 1 96 85 GLU A C 1
ATOM 673 O O . GLU A 1 85 ? -20.547 -0.707 10.445 1 96 85 GLU A O 1
ATOM 678 N N . LEU A 1 86 ? -18.562 -1.078 9.711 1 97 86 LEU A N 1
ATOM 679 C CA . LEU A 1 86 ? -18.016 0.244 9.984 1 97 86 LEU A CA 1
ATOM 680 C C . LEU A 1 86 ? -18.766 1.318 9.203 1 97 86 LEU A C 1
ATOM 682 O O . LEU A 1 86 ? -18.719 2.498 9.555 1 97 86 LEU A O 1
ATOM 686 N N . THR A 1 87 ? -19.469 0.889 8.125 1 95.5 87 THR A N 1
ATOM 687 C CA . THR A 1 87 ? -20.172 1.883 7.316 1 95.5 87 THR A CA 1
ATOM 688 C C . THR A 1 87 ? -21.516 2.221 7.938 1 95.5 87 THR A C 1
ATOM 690 O O . THR A 1 87 ? -22.203 3.137 7.48 1 95.5 87 THR A O 1
ATOM 693 N N . ASP A 1 88 ? -21.906 1.446 8.969 1 95.44 88 ASP A N 1
ATOM 694 C CA . ASP A 1 88 ? -22.984 1.906 9.844 1 95.44 88 ASP A CA 1
ATOM 695 C C . ASP A 1 88 ? -22.516 3.064 10.719 1 95.44 88 ASP A C 1
ATOM 697 O O . ASP A 1 88 ? -21.5 2.953 11.422 1 95.44 88 ASP A O 1
ATOM 701 N N . GLU A 1 89 ? -23.219 4.152 10.656 1 95.94 89 GLU A N 1
ATOM 702 C CA . GLU A 1 89 ? -22.734 5.371 11.289 1 95.94 89 GLU A CA 1
ATOM 703 C C . GLU A 1 89 ? -22.453 5.141 12.773 1 95.94 89 GLU A C 1
ATOM 705 O O . GLU A 1 89 ? -21.391 5.52 13.281 1 95.94 89 GLU A O 1
ATOM 710 N N . LYS A 1 90 ? -23.422 4.547 13.477 1 97.25 90 LYS A N 1
ATOM 711 C CA . LYS A 1 90 ? -23.25 4.332 14.914 1 97.25 90 LYS A CA 1
ATOM 712 C C . LYS A 1 90 ? -22.047 3.449 15.203 1 97.25 90 LYS A C 1
ATOM 714 O O . LYS A 1 90 ? -21.219 3.773 16.062 1 97.25 90 LYS A O 1
ATOM 719 N N . ILE A 1 91 ? -21.875 2.369 14.461 1 97.94 91 ILE A N 1
ATOM 720 C CA . ILE A 1 91 ? -20.781 1.428 14.656 1 97.94 91 ILE A CA 1
ATOM 721 C C . ILE A 1 91 ? -19.469 2.074 14.242 1 97.94 91 ILE A C 1
ATOM 723 O O . ILE A 1 91 ? -18.469 2.008 14.969 1 97.94 91 ILE A O 1
ATOM 727 N N . GLY A 1 92 ? -19.453 2.742 13.086 1 97.38 92 GLY A N 1
ATOM 728 C CA . GLY A 1 92 ? -18.25 3.4 12.594 1 97.38 92 GLY A CA 1
ATOM 729 C C . GLY A 1 92 ? -17.734 4.477 13.531 1 97.38 92 GLY A C 1
ATOM 730 O O . GLY A 1 92 ? -16.562 4.453 13.922 1 97.38 92 GLY A O 1
ATOM 731 N N . ARG A 1 93 ? -18.609 5.352 13.953 1 97.5 93 ARG A N 1
ATOM 732 C CA . ARG A 1 93 ? -18.203 6.477 14.789 1 97.5 93 ARG A CA 1
ATOM 733 C C . ARG A 1 93 ? -17.75 6 16.156 1 97.5 93 ARG A C 1
ATOM 735 O O . ARG A 1 93 ? -16.875 6.609 16.781 1 97.5 93 ARG A O 1
ATOM 742 N N . SER A 1 94 ? -18.25 4.887 16.594 1 98 94 SER A N 1
ATOM 743 C CA . SER A 1 94 ? -17.891 4.371 17.906 1 98 94 SER A CA 1
ATOM 744 C C . SER A 1 94 ? -16.562 3.631 17.859 1 98 94 SER A C 1
ATOM 746 O O . SER A 1 94 ? -15.82 3.625 18.844 1 98 94 SER A O 1
ATOM 748 N N . ASN A 1 95 ? -16.219 3.037 16.734 1 98.5 95 ASN A N 1
ATOM 749 C CA . ASN A 1 95 ? -15.062 2.146 16.688 1 98.5 95 ASN A CA 1
ATOM 750 C C . ASN A 1 95 ? -13.875 2.801 15.984 1 98.5 95 ASN A C 1
ATOM 752 O O . ASN A 1 95 ? -12.719 2.475 16.266 1 98.5 95 ASN A O 1
ATOM 756 N N . LEU A 1 96 ? -14.062 3.738 15.117 1 98.31 96 LEU A N 1
ATOM 757 C CA . LEU A 1 96 ? -13 4.305 14.289 1 98.31 96 LEU A CA 1
ATOM 758 C C . LEU A 1 96 ? -11.961 5.02 15.148 1 98.31 96 LEU A C 1
ATOM 760 O O . LEU A 1 96 ? -10.766 4.957 14.859 1 98.31 96 LEU A O 1
ATOM 764 N N . PRO A 1 97 ? -12.352 5.711 16.234 1 98.44 97 PRO A N 1
ATOM 765 C CA . PRO A 1 97 ? -11.312 6.387 17.016 1 98.44 97 PRO A CA 1
ATOM 766 C C . PRO A 1 97 ? -10.211 5.438 17.469 1 98.44 97 PRO A C 1
ATOM 768 O O . PRO A 1 97 ? -9.023 5.734 17.297 1 98.44 97 PRO A O 1
ATOM 771 N N . HIS A 1 98 ? -10.578 4.324 17.984 1 98.38 98 HIS A N 1
ATOM 772 C CA . HIS A 1 98 ? -9.578 3.361 18.422 1 98.38 98 HIS A CA 1
ATOM 773 C C . HIS A 1 98 ? -8.852 2.73 17.234 1 98.38 98 HIS A C 1
ATOM 775 O O . HIS A 1 98 ? -7.625 2.6 17.25 1 98.38 98 HIS A O 1
ATOM 781 N N . ILE A 1 99 ? -9.562 2.363 16.203 1 98.62 99 ILE A N 1
ATOM 782 C CA . ILE A 1 99 ? -9 1.74 15.008 1 98.62 99 ILE A CA 1
ATOM 783 C C . ILE A 1 99 ? -7.988 2.684 14.359 1 98.62 99 ILE A C 1
ATOM 785 O O . ILE A 1 99 ? -6.867 2.279 14.047 1 98.62 99 ILE A O 1
ATOM 789 N N . ARG A 1 100 ? -8.32 3.969 14.234 1 98.75 100 ARG A N 1
ATOM 790 C CA . ARG A 1 100 ? -7.488 4.914 13.5 1 98.75 100 ARG A CA 1
ATOM 791 C C . ARG A 1 100 ? -6.273 5.336 14.32 1 98.75 100 ARG A C 1
ATOM 793 O O . ARG A 1 100 ? -5.223 5.652 13.766 1 98.75 100 ARG A O 1
ATOM 800 N N . LYS A 1 101 ? -6.371 5.301 15.672 1 98.81 101 LYS A N 1
ATOM 801 C CA . LYS A 1 101 ? -5.188 5.496 16.5 1 98.81 101 LYS A CA 1
ATOM 802 C C . LYS A 1 101 ? -4.172 4.375 16.281 1 98.81 101 LYS A C 1
ATOM 804 O O . LYS A 1 101 ? -2.971 4.633 16.172 1 98.81 101 LYS A O 1
ATOM 809 N N . GLN A 1 102 ? -4.691 3.164 16.172 1 98.69 102 GLN A N 1
ATOM 810 C CA . GLN A 1 102 ? -3.789 2.053 15.898 1 98.69 102 GLN A CA 1
ATOM 811 C C . GLN A 1 102 ? -3.23 2.131 14.484 1 98.69 102 GLN A C 1
ATOM 813 O O . GLN A 1 102 ? -2.041 1.89 14.266 1 98.69 102 GLN A O 1
ATOM 818 N N . GLU A 1 103 ? -4.098 2.5 13.516 1 98.69 103 GLU A N 1
ATOM 819 C CA . GLU A 1 103 ? -3.652 2.633 12.133 1 98.69 103 GLU A CA 1
ATOM 820 C C . GLU A 1 103 ? -2.539 3.668 12.008 1 98.69 103 GLU A C 1
ATOM 822 O O . GLU A 1 103 ? -1.537 3.43 11.328 1 98.69 103 GLU A O 1
ATOM 827 N N . ILE A 1 104 ? -2.662 4.801 12.695 1 98.81 104 ILE A N 1
ATOM 828 C CA . ILE A 1 104 ? -1.657 5.848 12.547 1 98.81 104 ILE A CA 1
ATOM 829 C C . ILE A 1 104 ? -0.385 5.449 13.289 1 98.81 104 ILE A C 1
ATOM 831 O O . ILE A 1 104 ? 0.722 5.797 12.867 1 98.81 104 ILE A O 1
ATOM 835 N N . LYS A 1 105 ? -0.496 4.711 14.352 1 98.81 105 LYS A N 1
ATOM 836 C CA . LYS A 1 105 ? 0.698 4.191 15.008 1 98.81 105 LYS A CA 1
ATOM 837 C C . LYS A 1 105 ? 1.444 3.213 14.109 1 98.81 105 LYS A C 1
ATOM 839 O O . LYS A 1 105 ? 2.676 3.23 14.047 1 98.81 105 LYS A O 1
ATOM 844 N N . ASN A 1 106 ? 0.686 2.322 13.438 1 98.38 106 ASN A N 1
ATOM 845 C CA . ASN A 1 106 ? 1.308 1.438 12.453 1 98.38 106 ASN A CA 1
ATOM 846 C C . ASN A 1 106 ? 2.012 2.227 11.352 1 98.38 106 ASN A C 1
ATOM 848 O O . ASN A 1 106 ? 3.145 1.908 10.984 1 98.38 106 ASN A O 1
ATOM 852 N N . ALA A 1 107 ? 1.318 3.246 10.828 1 98.5 107 ALA A N 1
ATOM 853 C CA . ALA A 1 107 ? 1.911 4.121 9.82 1 98.5 107 ALA A CA 1
ATOM 854 C C . ALA A 1 107 ? 3.146 4.832 10.367 1 98.5 107 ALA A C 1
ATOM 856 O O . ALA A 1 107 ? 4.156 4.961 9.672 1 98.5 107 ALA A O 1
ATOM 857 N N . GLY A 1 108 ? 3.031 5.281 11.602 1 98.62 108 GLY A N 1
ATOM 858 C CA . GLY A 1 108 ? 4.133 5.969 12.258 1 98.62 108 GLY A CA 1
ATOM 859 C C . GLY A 1 108 ? 5.363 5.102 12.43 1 98.62 108 GLY A C 1
ATOM 860 O O . GLY A 1 108 ? 6.492 5.602 12.398 1 98.62 108 GLY A O 1
ATOM 861 N N . HIS A 1 109 ? 5.133 3.822 12.625 1 98 109 HIS A N 1
ATOM 862 C CA . HIS A 1 109 ? 6.262 2.898 12.703 1 98 109 HIS A CA 1
ATOM 863 C C . HIS A 1 109 ? 7.055 2.893 11.398 1 98 109 HIS A C 1
ATOM 865 O O . HIS A 1 109 ? 8.289 2.838 11.422 1 98 109 HIS A O 1
ATOM 871 N N . ILE A 1 110 ? 6.406 2.986 10.297 1 98.12 110 ILE A N 1
ATOM 872 C CA . ILE A 1 110 ? 7.043 3.035 8.984 1 98.12 110 ILE A CA 1
ATOM 873 C C . ILE A 1 110 ? 7.82 4.34 8.836 1 98.12 110 ILE A C 1
ATOM 875 O O . ILE A 1 110 ? 8.969 4.336 8.383 1 98.12 110 ILE A O 1
ATOM 879 N N . LEU A 1 111 ? 7.227 5.441 9.336 1 98.5 111 LEU A N 1
ATOM 880 C CA . LEU A 1 111 ? 7.781 6.773 9.133 1 98.5 111 LEU A CA 1
ATOM 881 C C . LEU A 1 111 ? 8.82 7.098 10.203 1 98.5 111 LEU A C 1
ATOM 883 O O . LEU A 1 111 ? 9.641 7.996 10.016 1 98.5 111 LEU A O 1
ATOM 887 N N . GLY A 1 112 ? 8.766 6.465 11.352 1 98.19 112 GLY A N 1
ATOM 888 C CA . GLY A 1 112 ? 9.68 6.746 12.453 1 98.19 112 GLY A CA 1
ATOM 889 C C . GLY A 1 112 ? 9.148 7.797 13.406 1 98.19 112 GLY A C 1
ATOM 890 O O . GLY A 1 112 ? 9.922 8.547 14 1 98.19 112 GLY A O 1
ATOM 891 N N . ILE A 1 113 ? 7.82 7.828 13.609 1 98.81 113 ILE A N 1
ATOM 892 C CA . ILE A 1 113 ? 7.215 8.836 14.477 1 98.81 113 ILE A CA 1
ATOM 893 C C . ILE A 1 113 ? 7.57 8.547 15.93 1 98.81 113 ILE A C 1
ATOM 895 O O . ILE A 1 113 ? 7.539 7.391 16.359 1 98.81 113 ILE A O 1
ATOM 899 N N . ASN A 1 114 ? 7.887 9.594 16.625 1 98.5 114 ASN A N 1
ATOM 900 C CA . ASN A 1 114 ? 8.344 9.469 18 1 98.5 114 ASN A CA 1
ATOM 901 C C . ASN A 1 114 ? 7.188 9.547 18.984 1 98.5 114 ASN A C 1
ATOM 903 O O . ASN A 1 114 ? 7.051 8.688 19.859 1 98.5 114 ASN A O 1
ATOM 907 N N . LYS A 1 115 ? 6.387 10.57 18.891 1 98.62 115 LYS A N 1
ATOM 908 C CA . LYS A 1 115 ? 5.301 10.805 19.844 1 98.62 115 LYS A CA 1
ATOM 909 C C . LYS A 1 115 ? 4.016 11.203 19.125 1 98.62 115 LYS A C 1
ATOM 911 O O . LYS A 1 115 ? 4.062 11.781 18.031 1 98.62 115 LYS A O 1
ATOM 916 N N . TYR A 1 116 ? 2.957 10.859 19.781 1 98.81 116 TYR A N 1
ATOM 917 C CA . TYR A 1 116 ? 1.626 11.203 19.297 1 98.81 116 TYR A CA 1
ATOM 918 C C . TYR A 1 116 ? 0.843 11.984 20.344 1 98.81 116 TYR A C 1
ATOM 920 O O . TYR A 1 116 ? 0.686 11.523 21.484 1 98.81 116 TYR A O 1
ATOM 928 N N . TYR A 1 117 ? 0.406 13.156 20.016 1 98.81 117 TYR A N 1
ATOM 929 C CA . TYR A 1 117 ? -0.531 13.922 20.844 1 98.81 117 TYR A CA 1
ATOM 930 C C . TYR A 1 117 ? -1.939 13.852 20.266 1 98.81 117 TYR A C 1
ATOM 932 O O . TYR A 1 117 ? -2.242 14.523 19.281 1 98.81 117 TYR A O 1
ATOM 940 N N . PHE A 1 118 ? -2.74 13.031 20.844 1 98.81 118 PHE A N 1
ATOM 941 C CA . PHE A 1 118 ? -4.133 12.898 20.422 1 98.81 118 PHE A CA 1
ATOM 942 C C . PHE A 1 118 ? -5.016 13.875 21.203 1 98.81 118 PHE A C 1
ATOM 944 O O . PHE A 1 118 ? -5.055 13.836 22.438 1 98.81 118 PHE A O 1
ATOM 951 N N . LEU A 1 119 ? -5.816 14.703 20.469 1 98.75 119 LEU A N 1
ATOM 952 C CA . LEU A 1 119 ? -6.617 15.711 21.141 1 98.75 119 LEU A CA 1
ATOM 953 C C . LEU A 1 119 ? -8.07 15.266 21.266 1 98.75 119 LEU A C 1
ATOM 955 O O . LEU A 1 119 ? -8.844 15.852 22.016 1 98.75 119 LEU A O 1
ATOM 959 N N . ASP A 1 120 ? -8.539 14.32 20.422 1 98.25 120 ASP A N 1
ATOM 960 C CA . ASP A 1 120 ? -9.836 13.656 20.469 1 98.25 120 ASP A CA 1
ATOM 961 C C . ASP A 1 120 ? -10.969 14.672 20.297 1 98.25 120 ASP A C 1
ATOM 963 O O . ASP A 1 120 ? -12.023 14.547 20.938 1 98.25 120 ASP A O 1
ATOM 967 N N . GLN A 1 121 ? -10.68 15.75 19.547 1 98.44 121 GLN A N 1
ATOM 968 C CA . GLN A 1 121 ? -11.766 16.641 19.172 1 98.44 121 GLN A CA 1
ATOM 969 C C . GLN A 1 121 ? -12.727 15.961 18.203 1 98.44 121 GLN A C 1
ATOM 971 O O . GLN A 1 121 ? -12.359 15.008 17.516 1 98.44 121 GLN A O 1
ATOM 976 N N . LYS A 1 122 ? -13.883 16.438 18.094 1 95.38 122 LYS A N 1
ATOM 977 C CA . LYS A 1 122 ? -14.945 15.812 17.312 1 95.38 122 LYS A CA 1
ATOM 978 C C . LYS A 1 122 ? -14.711 16 15.82 1 95.38 122 LYS A C 1
ATOM 980 O O . LYS A 1 122 ? -14.414 17.109 15.367 1 95.38 122 LYS A O 1
ATOM 985 N N . ASP A 1 123 ? -14.766 14.898 15.062 1 95.94 123 ASP A N 1
ATOM 986 C CA . ASP A 1 123 ? -14.859 14.93 13.602 1 95.94 123 ASP A CA 1
ATOM 987 C C . ASP A 1 123 ? -16.312 14.828 13.141 1 95.94 123 ASP A C 1
ATOM 989 O O . ASP A 1 123 ? -16.828 13.727 12.922 1 95.94 123 ASP A O 1
ATOM 993 N N . SER A 1 124 ? -16.969 15.914 12.961 1 89.69 124 SER A N 1
ATOM 994 C CA . SER A 1 124 ? -18.422 15.961 12.828 1 89.69 124 SER A CA 1
ATOM 995 C C . SER A 1 124 ? -18.859 15.57 11.414 1 89.69 124 SER A C 1
ATOM 997 O O . SER A 1 124 ? -19.641 14.633 11.242 1 89.69 124 SER A O 1
ATOM 999 N N . HIS A 1 125 ? -18.422 16.328 10.438 1 88.56 125 HIS A N 1
ATOM 1000 C CA . HIS A 1 125 ? -18.781 16.078 9.047 1 88.56 125 HIS A CA 1
ATOM 1001 C C . HIS A 1 125 ? -17.812 16.766 8.086 1 88.56 125 HIS A C 1
ATOM 1003 O O . HIS A 1 125 ? -16.953 17.531 8.516 1 88.56 125 HIS A O 1
ATOM 1009 N N . TYR A 1 126 ? -17.938 16.328 6.871 1 87.94 126 TYR A N 1
ATOM 1010 C CA . TYR A 1 126 ? -17.125 16.984 5.848 1 87.94 126 TYR A CA 1
ATOM 1011 C C . TYR A 1 126 ? -17.688 18.359 5.504 1 87.94 126 TYR A C 1
ATOM 1013 O O . TYR A 1 126 ? -18.891 18.5 5.273 1 87.94 126 TYR A O 1
ATOM 1021 N N . SER A 1 127 ? -16.828 19.328 5.531 1 92 127 SER A N 1
ATOM 1022 C CA . SER A 1 127 ? -17.125 20.688 5.082 1 92 127 SER A CA 1
ATOM 1023 C C . SER A 1 127 ? -15.859 21.391 4.59 1 92 127 SER A C 1
ATOM 1025 O O . SER A 1 127 ? -14.75 21.078 5.043 1 92 127 SER A O 1
ATOM 1027 N N . LEU A 1 128 ? -16.125 22.344 3.723 1 93.56 128 LEU A N 1
ATOM 1028 C CA . LEU A 1 128 ? -15 23.141 3.266 1 93.56 128 LEU A CA 1
ATOM 1029 C C . LEU A 1 128 ? -14.797 24.359 4.164 1 93.56 128 LEU A C 1
ATOM 1031 O O . LEU A 1 128 ? -13.781 25.047 4.066 1 93.56 128 LEU A O 1
ATOM 1035 N N . ASN A 1 129 ? -15.719 24.547 5.078 1 94.5 129 ASN A N 1
ATOM 1036 C CA . ASN A 1 129 ? -15.727 25.75 5.902 1 94.5 129 ASN A CA 1
ATOM 1037 C C . ASN A 1 129 ? -14.914 25.562 7.18 1 94.5 129 ASN A C 1
ATOM 1039 O O . ASN A 1 129 ? -15.305 24.797 8.055 1 94.5 129 ASN A O 1
ATOM 1043 N N . GLU A 1 130 ? -13.82 26.297 7.379 1 95.56 130 GLU A N 1
ATOM 1044 C CA . GLU A 1 130 ? -12.961 26.203 8.555 1 95.56 130 GLU A CA 1
ATOM 1045 C C . GLU A 1 130 ? -13.68 26.688 9.805 1 95.56 130 GLU A C 1
ATOM 1047 O O . GLU A 1 130 ? -13.281 26.359 10.922 1 95.56 130 GLU A O 1
ATOM 1052 N N . LYS A 1 131 ? -14.742 27.453 9.648 1 94.81 131 LYS A N 1
ATOM 1053 C CA . LYS A 1 131 ? -15.469 27.984 10.797 1 94.81 131 LYS A CA 1
ATOM 1054 C C . LYS A 1 131 ? -16.266 26.875 11.5 1 94.81 131 LYS A C 1
ATOM 1056 O O . LYS A 1 131 ? -16.562 26.984 12.688 1 94.81 131 LYS A O 1
ATOM 1061 N N . ASP A 1 132 ? -16.547 25.875 10.758 1 94.31 132 ASP A N 1
ATOM 1062 C CA . ASP A 1 132 ? -17.297 24.766 11.344 1 94.31 132 ASP A CA 1
ATOM 1063 C C . ASP A 1 132 ? -16.547 24.156 12.523 1 94.31 132 ASP A C 1
ATOM 1065 O O . ASP A 1 132 ? -17.047 24.141 13.648 1 94.31 132 ASP A O 1
ATOM 1069 N N . PRO A 1 133 ? -15.32 23.703 12.375 1 95.38 133 PRO A N 1
ATOM 1070 C CA . PRO A 1 133 ? -14.609 23.188 13.539 1 95.38 133 PRO A CA 1
ATOM 1071 C C . PRO A 1 133 ? -14.188 24.297 14.516 1 95.38 133 PRO A C 1
ATOM 1073 O O . PRO A 1 133 ? -14.203 24.078 15.727 1 95.38 133 PRO A O 1
ATOM 1076 N N . LEU A 1 134 ? -13.906 25.516 14.078 1 95.38 134 LEU A N 1
ATOM 1077 C CA . LEU A 1 134 ? -13.367 26.578 14.914 1 95.38 134 LEU A CA 1
ATOM 1078 C C . LEU A 1 134 ? -14.445 27.172 15.82 1 95.38 134 LEU A C 1
ATOM 1080 O O . LEU A 1 134 ? -14.164 27.547 16.953 1 95.38 134 LEU A O 1
ATOM 1084 N N . ASP A 1 135 ? -15.703 27.172 15.273 1 94.38 135 ASP A N 1
ATOM 1085 C CA . ASP A 1 135 ? -16.766 27.875 16 1 94.38 135 ASP A CA 1
ATOM 1086 C C . ASP A 1 135 ? -17.703 26.875 16.703 1 94.38 135 ASP A C 1
ATOM 1088 O O . ASP A 1 135 ? -18.469 27.266 17.578 1 94.38 135 ASP A O 1
ATOM 1092 N N . THR A 1 136 ? -17.594 25.625 16.297 1 90.5 136 THR A N 1
ATOM 1093 C CA . THR A 1 136 ? -18.656 24.75 16.766 1 90.5 136 THR A CA 1
ATOM 1094 C C . THR A 1 136 ? -18.078 23.469 17.359 1 90.5 136 THR A C 1
ATOM 1096 O O . THR A 1 136 ? -18.062 23.281 18.578 1 90.5 136 THR A O 1
ATOM 1099 N N . SER A 1 137 ? -17.406 22.734 16.641 1 92.94 137 SER A N 1
ATOM 1100 C CA . SER A 1 137 ? -17.172 21.359 17.031 1 92.94 137 SER A CA 1
ATOM 1101 C C . SER A 1 137 ? -15.914 21.219 17.875 1 92.94 137 SER A C 1
ATOM 1103 O O . SER A 1 137 ? -15.812 20.328 18.719 1 92.94 137 SER A O 1
ATOM 1105 N N . TRP A 1 138 ? -14.898 22.141 17.672 1 98.06 138 TRP A N 1
ATOM 1106 C CA . TRP A 1 138 ? -13.633 21.969 18.375 1 98.06 138 TRP A CA 1
ATOM 1107 C C . TRP A 1 138 ? -13.57 22.891 19.594 1 98.06 138 TRP A C 1
ATOM 1109 O O . TRP A 1 138 ? -14.133 23.984 19.594 1 98.06 138 TRP A O 1
ATOM 1119 N N . ASN A 1 139 ? -12.977 22.391 20.641 1 98.44 139 ASN A N 1
ATOM 1120 C CA . ASN A 1 139 ? -12.578 23.234 21.766 1 98.44 139 ASN A CA 1
ATOM 1121 C C . ASN A 1 139 ? -11.266 23.953 21.469 1 98.44 139 ASN A C 1
ATOM 1123 O O . ASN A 1 139 ? -10.195 23.516 21.891 1 98.44 139 ASN A O 1
ATOM 1127 N N . VAL A 1 140 ? -11.383 25.109 20.844 1 98.44 140 VAL A N 1
ATOM 1128 C CA . VAL A 1 140 ? -10.25 25.844 20.297 1 98.44 140 VAL A CA 1
ATOM 1129 C C . VAL A 1 140 ? -9.305 26.25 21.422 1 98.44 140 VAL A C 1
ATOM 1131 O O . VAL A 1 140 ? -8.078 26.156 21.281 1 98.44 140 VAL A O 1
ATOM 1134 N N . THR A 1 141 ? -9.859 26.688 22.516 1 98.25 141 THR A N 1
ATOM 1135 C CA . THR A 1 141 ? -9.047 27.109 23.656 1 98.25 141 THR A CA 1
ATOM 1136 C C . THR A 1 141 ? -8.188 25.953 24.156 1 98.25 141 THR A C 1
ATOM 1138 O O . THR A 1 141 ? -6.988 26.125 24.391 1 98.25 141 THR A O 1
ATOM 1141 N N . LYS A 1 142 ? -8.766 24.828 24.234 1 98.44 142 LYS A N 1
ATOM 1142 C CA . LYS A 1 142 ? -8.047 23.656 24.688 1 98.44 142 LYS A CA 1
ATOM 1143 C C . LYS A 1 142 ? -6.945 23.266 23.703 1 98.44 142 LYS A C 1
ATOM 1145 O O . LYS A 1 142 ? -5.828 22.938 24.109 1 98.44 142 LYS A O 1
ATOM 1150 N N . ILE A 1 143 ? -7.23 23.266 22.438 1 98.81 143 ILE A N 1
ATOM 1151 C CA . ILE A 1 143 ? -6.273 22.906 21.391 1 98.81 143 ILE A CA 1
ATOM 1152 C C . ILE A 1 143 ? -5.07 23.844 21.453 1 98.81 143 ILE A C 1
ATOM 1154 O O . ILE A 1 143 ? -3.924 23.391 21.453 1 98.81 143 ILE A O 1
ATOM 1158 N N . LYS A 1 144 ? -5.328 25.156 21.531 1 98.44 144 LYS A N 1
ATOM 1159 C CA . LYS A 1 144 ? -4.254 26.141 21.562 1 98.44 144 LYS A CA 1
ATOM 1160 C C . LYS A 1 144 ? -3.383 25.969 22.797 1 98.44 144 LYS A C 1
ATOM 1162 O O . LYS A 1 144 ? -2.156 26.062 22.719 1 98.44 144 LYS A O 1
ATOM 1167 N N . ARG A 1 145 ? -4.059 25.734 23.906 1 98.12 145 ARG A N 1
ATOM 1168 C CA . ARG A 1 145 ? -3.32 25.531 25.156 1 98.12 145 ARG A CA 1
ATOM 1169 C C . ARG A 1 145 ? -2.412 24.312 25.062 1 98.12 145 ARG A C 1
ATOM 1171 O O . ARG A 1 145 ? -1.239 24.375 25.438 1 98.12 145 ARG A O 1
ATOM 1178 N N . GLN A 1 146 ? -2.924 23.25 24.562 1 98.5 146 GLN A N 1
ATOM 1179 C CA . GLN A 1 146 ? -2.137 22.016 24.453 1 98.5 146 GLN A CA 1
ATOM 1180 C C . GLN A 1 146 ? -0.985 22.188 23.469 1 98.5 146 GLN A C 1
ATOM 1182 O O . GLN A 1 146 ? 0.122 21.703 23.703 1 98.5 146 GLN A O 1
ATOM 1187 N N . LEU A 1 147 ? -1.26 22.844 22.375 1 98.62 147 LEU A N 1
ATOM 1188 C CA . LEU A 1 147 ? -0.199 23.094 21.391 1 98.62 147 LEU A CA 1
ATOM 1189 C C . LEU A 1 147 ? 0.902 23.953 22 1 98.62 147 LEU A C 1
ATOM 1191 O O . LEU A 1 147 ? 2.088 23.688 21.797 1 98.62 147 LEU A O 1
ATOM 1195 N N . LYS A 1 148 ? 0.529 25 22.734 1 97.12 148 LYS A N 1
ATOM 1196 C CA . LYS A 1 148 ? 1.512 25.859 23.406 1 97.12 148 LYS A CA 1
ATOM 1197 C C . LYS A 1 148 ? 2.383 25.031 24.344 1 97.12 148 LYS A C 1
ATOM 1199 O O . LYS A 1 148 ? 3.602 25.219 24.391 1 97.12 148 LYS A O 1
ATOM 1204 N N . ASN A 1 149 ? 1.735 24.156 25.094 1 97.25 149 ASN A N 1
ATOM 1205 C CA . ASN A 1 149 ? 2.471 23.312 26.016 1 97.25 149 ASN A CA 1
ATOM 1206 C C . ASN A 1 149 ? 3.455 22.391 25.297 1 97.25 149 ASN A C 1
ATOM 1208 O O . ASN A 1 149 ? 4.602 22.25 25.719 1 97.25 149 ASN A O 1
ATOM 1212 N N . VAL A 1 150 ? 3.002 21.797 24.219 1 97.88 150 VAL A N 1
ATOM 1213 C CA . VAL A 1 150 ? 3.836 20.891 23.438 1 97.88 150 VAL A CA 1
ATOM 1214 C C . VAL A 1 150 ? 5.031 21.641 22.875 1 97.88 150 VAL A C 1
ATOM 1216 O O . VAL A 1 150 ? 6.16 21.156 22.891 1 97.88 150 VAL A O 1
ATOM 1219 N N . LEU A 1 151 ? 4.801 22.859 22.391 1 97.12 151 LEU A N 1
ATOM 1220 C CA . LEU A 1 151 ? 5.859 23.656 21.781 1 97.12 151 LEU A CA 1
ATOM 1221 C C . LEU A 1 151 ? 6.844 24.141 22.828 1 97.12 151 LEU A C 1
ATOM 1223 O O . LEU A 1 151 ? 8.039 24.281 22.562 1 97.12 151 LEU A O 1
ATOM 1227 N N . ALA A 1 152 ? 6.395 24.438 24.031 1 92.69 152 ALA A N 1
ATOM 1228 C CA . ALA A 1 152 ? 7.254 24.891 25.125 1 92.69 152 ALA A CA 1
ATOM 1229 C C . ALA A 1 152 ? 8.211 23.781 25.547 1 92.69 152 ALA A C 1
ATOM 1231 O O . ALA A 1 152 ? 9.375 24.047 25.859 1 92.69 152 ALA A O 1
ATOM 1232 N N . ASP A 1 153 ? 7.742 22.547 25.484 1 91.06 153 ASP A N 1
ATOM 1233 C CA . ASP A 1 153 ? 8.5 21.422 26.016 1 91.06 153 ASP A CA 1
ATOM 1234 C C . ASP A 1 153 ? 9.328 20.766 24.906 1 91.06 153 ASP A C 1
ATOM 1236 O O . ASP A 1 153 ? 10.352 20.141 25.188 1 91.06 153 ASP A O 1
ATOM 1240 N N . GLY A 1 154 ? 8.922 20.891 23.719 1 91.31 154 GLY A N 1
ATOM 1241 C CA . GLY A 1 154 ? 9.43 20.016 22.672 1 91.31 154 GLY A CA 1
ATOM 1242 C C . GLY A 1 154 ? 10.609 20.609 21.922 1 91.31 154 GLY A C 1
ATOM 1243 O O . GLY A 1 154 ? 11.375 19.875 21.281 1 91.31 154 GLY A O 1
ATOM 1244 N N . HIS A 1 155 ? 10.875 21.906 21.953 1 91.38 155 HIS A N 1
ATOM 1245 C CA . HIS A 1 155 ? 11.977 22.578 21.266 1 91.38 155 HIS A CA 1
ATOM 1246 C C . HIS A 1 155 ? 12.023 22.188 19.797 1 91.38 155 HIS A C 1
ATOM 1248 O O . HIS A 1 155 ? 13.062 21.781 19.281 1 91.38 155 HIS A O 1
ATOM 1254 N N . TYR A 1 156 ? 10.922 22.266 19.141 1 97.56 156 TYR A N 1
ATOM 1255 C CA . TYR A 1 156 ? 10.828 21.922 17.734 1 97.56 156 TYR A CA 1
ATOM 1256 C C . TYR A 1 156 ? 11.5 22.969 16.859 1 97.56 156 TYR A C 1
ATOM 1258 O O . TYR A 1 156 ? 11.398 24.172 17.141 1 97.56 156 TYR A O 1
ATOM 1266 N N . ASP A 1 157 ? 12.172 22.484 15.82 1 97.44 157 ASP A N 1
ATOM 1267 C CA . ASP A 1 157 ? 12.727 23.375 14.805 1 97.44 157 ASP A CA 1
ATOM 1268 C C . ASP A 1 157 ? 11.656 23.797 13.797 1 97.44 157 ASP A C 1
ATOM 1270 O O . ASP A 1 157 ? 11.625 24.938 13.359 1 97.44 157 ASP A O 1
ATOM 1274 N N . PHE A 1 158 ? 10.789 22.875 13.484 1 98.56 158 PHE A N 1
ATOM 1275 C CA . PHE A 1 158 ? 9.828 23.094 12.414 1 98.56 158 PHE A CA 1
ATOM 1276 C C . PHE A 1 158 ? 8.445 22.594 12.82 1 98.56 158 PHE A C 1
ATOM 1278 O O . PHE A 1 158 ? 8.328 21.641 13.609 1 98.56 158 PHE A O 1
ATOM 1285 N N . ILE A 1 159 ? 7.422 23.219 12.281 1 98.88 159 ILE A N 1
ATOM 1286 C CA . ILE A 1 159 ? 6.047 22.734 12.258 1 98.88 159 ILE A CA 1
ATOM 1287 C C . ILE A 1 159 ? 5.605 22.5 10.812 1 98.88 159 ILE A C 1
ATOM 1289 O O . ILE A 1 159 ? 5.75 23.391 9.969 1 98.88 159 ILE A O 1
ATOM 1293 N N . PHE A 1 160 ? 5.168 21.312 10.484 1 98.94 160 PHE A N 1
ATOM 1294 C CA . PHE A 1 160 ? 4.551 21.031 9.195 1 98.94 160 PHE A CA 1
ATOM 1295 C C . PHE A 1 160 ? 3.031 21 9.32 1 98.94 160 PHE A C 1
ATOM 1297 O O . PHE A 1 160 ? 2.492 20.359 10.234 1 98.94 160 PHE A O 1
ATOM 1304 N N . CYS A 1 161 ? 2.359 21.672 8.453 1 98.69 161 CYS A N 1
ATOM 1305 C CA . CYS A 1 161 ? 0.907 21.672 8.328 1 98.69 161 CYS A CA 1
ATOM 1306 C C . CYS A 1 161 ? 0.486 21.547 6.871 1 98.69 161 CYS A C 1
ATOM 1308 O O . CYS A 1 161 ? 1.291 21.766 5.965 1 98.69 161 CYS A O 1
ATOM 1310 N N . MET A 1 162 ? -0.763 21.094 6.711 1 98.38 162 MET A N 1
ATOM 1311 C CA . MET A 1 162 ? -1.295 21.109 5.348 1 98.38 162 MET A CA 1
ATOM 1312 C C . MET A 1 162 ? -1.576 22.547 4.895 1 98.38 162 MET A C 1
ATOM 1314 O O . MET A 1 162 ? -2.057 23.359 5.676 1 98.38 162 MET A O 1
ATOM 1318 N N . LEU A 1 163 ? -1.273 22.859 3.646 1 97.81 163 LEU A N 1
ATOM 1319 C CA . LEU A 1 163 ? -1.542 24.188 3.111 1 97.81 163 LEU A CA 1
ATOM 1320 C C . LEU A 1 163 ? -3.033 24.5 3.16 1 97.81 163 LEU A C 1
ATOM 1322 O O . LEU A 1 163 ? -3.854 23.703 2.693 1 97.81 163 LEU A O 1
ATOM 1326 N N . PRO A 1 164 ? -3.385 25.594 3.781 1 96.94 164 PRO A N 1
ATOM 1327 C CA . PRO A 1 164 ? -4.809 25.922 3.883 1 96.94 164 PRO A CA 1
ATOM 1328 C C . PRO A 1 164 ? -5.363 26.547 2.604 1 96.94 164 PRO A C 1
ATOM 1330 O O . PRO A 1 164 ? -5.766 27.703 2.607 1 96.94 164 PRO A O 1
ATOM 1333 N N . GLU A 1 165 ? -5.555 25.734 1.617 1 92.38 165 GLU A N 1
ATOM 1334 C CA . GLU A 1 165 ? -6.105 26.188 0.343 1 92.38 165 GLU A CA 1
ATOM 1335 C C . GLU A 1 165 ? -7.629 26.078 0.333 1 92.38 165 GLU A C 1
ATOM 1337 O O . GLU A 1 165 ? -8.211 25.281 1.073 1 92.38 165 GLU A O 1
ATOM 1342 N N . PRO A 1 166 ? -8.273 26.875 -0.521 1 89.25 166 PRO A N 1
ATOM 1343 C CA . PRO A 1 166 ? -9.734 26.938 -0.526 1 89.25 166 PRO A CA 1
ATOM 1344 C C . PRO A 1 166 ? -10.383 25.578 -0.789 1 89.25 166 PRO A C 1
ATOM 1346 O O . PRO A 1 166 ? -11.445 25.281 -0.237 1 89.25 166 PRO A O 1
ATOM 1349 N N . ALA A 1 167 ? -9.75 24.766 -1.545 1 87.5 167 ALA A N 1
ATOM 1350 C CA . ALA A 1 167 ? -10.359 23.5 -1.951 1 87.5 167 ALA A CA 1
ATOM 1351 C C . ALA A 1 167 ? -10.133 22.422 -0.899 1 87.5 167 ALA A C 1
ATOM 1353 O O . ALA A 1 167 ? -10.695 21.328 -0.993 1 87.5 167 ALA A O 1
ATOM 1354 N N . THR A 1 168 ? -9.438 22.734 0.098 1 88.94 168 THR A N 1
ATOM 1355 C CA . THR A 1 168 ? -9.109 21.75 1.117 1 88.94 168 THR A CA 1
ATOM 1356 C C . THR A 1 168 ? -10.211 21.672 2.172 1 88.94 168 THR A C 1
ATOM 1358 O O . THR A 1 168 ? -10.883 22.672 2.445 1 88.94 168 THR A O 1
ATOM 1361 N N . HIS A 1 169 ? -10.336 20.547 2.764 1 90.5 169 HIS A N 1
ATOM 1362 C CA . HIS A 1 169 ? -11.266 20.266 3.852 1 90.5 169 HIS A CA 1
ATOM 1363 C C . HIS A 1 169 ? -11.148 21.297 4.961 1 90.5 169 HIS A C 1
ATOM 1365 O O . HIS A 1 169 ? -10.039 21.75 5.289 1 90.5 169 HIS A O 1
ATOM 1371 N N . GLY A 1 170 ? -12.312 21.766 5.52 1 95.81 170 GLY A N 1
ATOM 1372 C CA . GLY A 1 170 ? -12.352 22.812 6.539 1 95.81 170 GLY A CA 1
ATOM 1373 C C . GLY A 1 170 ? -11.516 22.484 7.758 1 95.81 170 GLY A C 1
ATOM 1374 O O . GLY A 1 170 ? -10.828 23.359 8.297 1 95.81 170 GLY A O 1
ATOM 1375 N N . GLN A 1 171 ? -11.5 21.266 8.117 1 97.75 171 GLN A N 1
ATOM 1376 C CA . GLN A 1 171 ? -10.766 20.875 9.312 1 97.75 171 GLN A CA 1
ATOM 1377 C C . GLN A 1 171 ? -9.258 20.922 9.078 1 97.75 171 GLN A C 1
ATOM 1379 O O . GLN A 1 171 ? -8.484 21.203 10 1 97.75 171 GLN A O 1
ATOM 1384 N N . HIS A 1 172 ? -8.781 20.672 7.883 1 97.94 172 HIS A N 1
ATOM 1385 C CA . HIS A 1 172 ? -7.371 20.859 7.555 1 97.94 172 HIS A CA 1
ATOM 1386 C C . HIS A 1 172 ? -6.961 22.312 7.68 1 97.94 172 HIS A C 1
ATOM 1388 O O . HIS A 1 172 ? -5.941 22.625 8.297 1 97.94 172 HIS A O 1
ATOM 1394 N N . LYS A 1 173 ? -7.816 23.156 7.113 1 97.94 173 LYS A N 1
ATOM 1395 C CA . LYS A 1 173 ? -7.562 24.594 7.195 1 97.94 173 LYS A CA 1
ATOM 1396 C C . LYS A 1 173 ? -7.539 25.062 8.641 1 97.94 173 LYS A C 1
ATOM 1398 O O . LYS A 1 173 ? -6.633 25.797 9.055 1 97.94 173 LYS A O 1
ATOM 1403 N N . ALA A 1 174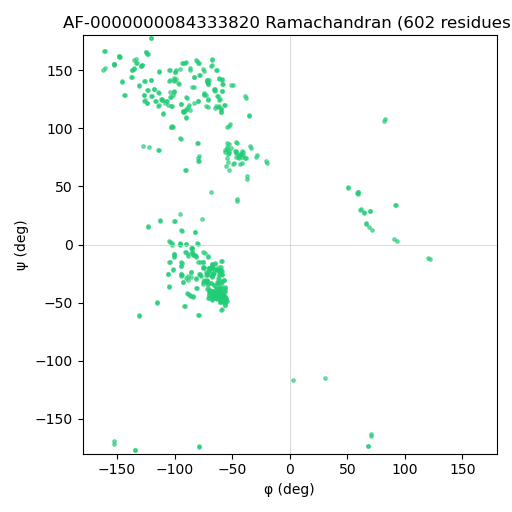 ? -8.531 24.609 9.367 1 98 174 ALA A N 1
ATOM 1404 C CA . ALA A 1 174 ? -8.648 25.016 10.766 1 98 174 ALA A CA 1
ATOM 1405 C C . ALA A 1 174 ? -7.414 24.609 11.562 1 98 174 ALA A C 1
ATOM 1407 O O . ALA A 1 174 ? -6.906 25.391 12.375 1 98 174 ALA A O 1
ATOM 1408 N N . ALA A 1 175 ? -6.914 23.406 11.359 1 98.69 175 ALA A N 1
ATOM 1409 C CA . ALA A 1 175 ? -5.723 22.938 12.062 1 98.69 175 ALA A CA 1
ATOM 1410 C C . ALA A 1 175 ? -4.523 23.844 11.781 1 98.69 175 ALA A C 1
ATOM 1412 O O . ALA A 1 175 ? -3.805 24.234 12.711 1 98.69 175 ALA A O 1
ATOM 1413 N N . THR A 1 176 ? -4.328 24.172 10.539 1 98.69 176 THR A N 1
ATOM 1414 C CA . THR A 1 176 ? -3.211 25.016 10.148 1 98.69 176 THR A CA 1
ATOM 1415 C C . THR A 1 176 ? -3.369 26.422 10.727 1 98.69 176 THR A C 1
ATOM 1417 O O . THR A 1 176 ? -2.416 26.984 11.266 1 98.69 176 THR A O 1
ATOM 1420 N N . LEU A 1 177 ? -4.59 26.984 10.648 1 98.19 177 LEU A N 1
ATOM 1421 C CA . LEU A 1 177 ? -4.852 28.328 11.148 1 98.19 177 LEU A CA 1
ATOM 1422 C C . LEU A 1 177 ? -4.602 28.406 12.656 1 98.19 177 LEU A C 1
ATOM 1424 O O . LEU A 1 177 ? -4.055 29.391 13.148 1 98.19 177 LEU A O 1
ATOM 1428 N N . LEU A 1 178 ? -4.957 27.375 13.352 1 98.62 178 LEU A N 1
ATOM 1429 C CA . LEU A 1 178 ? -4.711 27.328 14.789 1 98.62 178 LEU A CA 1
ATOM 1430 C C . LEU A 1 178 ? -3.217 27.266 15.086 1 98.62 178 LEU A C 1
ATOM 1432 O O . LEU A 1 178 ? -2.73 27.953 15.984 1 98.62 178 LEU A O 1
ATOM 1436 N N . ALA A 1 179 ? -2.49 26.453 14.359 1 98.81 179 ALA A N 1
ATOM 1437 C CA . ALA A 1 179 ? -1.044 26.359 14.539 1 98.81 179 ALA A CA 1
ATOM 1438 C C . ALA A 1 179 ? -0.372 27.703 14.289 1 98.81 179 ALA A C 1
ATOM 1440 O O . ALA A 1 179 ? 0.482 28.125 15.07 1 98.81 179 ALA A O 1
ATOM 1441 N N . LEU A 1 180 ? -0.758 28.359 13.227 1 98.31 180 LEU A N 1
ATOM 1442 C CA . LEU A 1 180 ? -0.213 29.672 12.891 1 98.31 180 LEU A CA 1
ATOM 1443 C C . LEU A 1 180 ? -0.5 30.688 14 1 98.31 180 LEU A C 1
ATOM 1445 O O . LEU A 1 180 ? 0.376 31.469 14.375 1 98.31 180 LEU A O 1
ATOM 1449 N N . SER A 1 181 ? -1.745 30.656 14.469 1 97.75 181 SER A N 1
ATOM 1450 C CA . SER A 1 181 ? -2.141 31.562 15.539 1 97.75 181 SER A CA 1
ATOM 1451 C C . SER A 1 181 ? -1.277 31.375 16.781 1 97.75 181 SER A C 1
ATOM 1453 O O . SER A 1 181 ? -0.814 32.344 17.391 1 97.75 181 SER A O 1
ATOM 1455 N N . VAL A 1 182 ? -1.039 30.125 17.125 1 98 182 VAL A N 1
ATOM 1456 C CA . VAL A 1 182 ? -0.243 29.812 18.312 1 98 182 VAL A CA 1
ATOM 1457 C C . VAL A 1 182 ? 1.201 30.266 18.094 1 98 182 VAL A C 1
ATOM 1459 O O . VAL A 1 182 ? 1.796 30.906 18.969 1 98 182 VAL A O 1
ATOM 1462 N N . VAL A 1 183 ? 1.744 29.969 16.953 1 96.94 183 VAL A N 1
ATOM 1463 C CA . VAL A 1 183 ? 3.127 30.312 16.641 1 96.94 183 VAL A CA 1
ATOM 1464 C C . VAL A 1 183 ? 3.305 31.828 16.672 1 96.94 183 VAL A C 1
ATOM 1466 O O . VAL A 1 183 ? 4.277 32.344 17.219 1 96.94 183 VAL A O 1
ATOM 1469 N N . GLN A 1 184 ? 2.373 32.531 16.062 1 95.12 184 GLN A N 1
ATOM 1470 C CA . GLN A 1 184 ? 2.439 34 16.016 1 95.12 184 GLN A CA 1
ATOM 1471 C C . GLN A 1 184 ? 2.504 34.594 17.406 1 95.12 184 GLN A C 1
ATOM 1473 O O . GLN A 1 184 ? 3.121 35.625 17.609 1 95.12 184 GLN A O 1
ATOM 1478 N N . ASN A 1 185 ? 1.918 33.938 18.344 1 93.5 185 ASN A N 1
ATOM 1479 C CA . ASN A 1 185 ? 1.803 34.5 19.688 1 93.5 185 ASN A CA 1
ATOM 1480 C C . ASN A 1 185 ? 2.926 34 20.594 1 93.5 185 ASN A C 1
ATOM 1482 O O . ASN A 1 185 ? 2.961 34.312 21.781 1 93.5 185 ASN A O 1
ATOM 1486 N N . LEU A 1 186 ? 3.793 33.188 20.094 1 92.81 186 LEU A N 1
ATOM 1487 C CA . LEU A 1 186 ? 4.98 32.781 20.828 1 92.81 186 LEU A CA 1
ATOM 1488 C C . LEU A 1 186 ? 6.07 33.844 20.75 1 92.81 186 LEU A C 1
ATOM 1490 O O . LEU A 1 186 ? 6.094 34.625 19.812 1 92.81 186 LEU A O 1
ATOM 1494 N N . PRO A 1 187 ? 6.984 33.781 21.734 1 87.12 187 PRO A N 1
ATOM 1495 C CA . PRO A 1 187 ? 8.148 34.656 21.594 1 87.12 187 PRO A CA 1
ATOM 1496 C C . PRO A 1 187 ? 8.984 34.375 20.359 1 87.12 187 PRO A C 1
ATOM 1498 O O . PRO A 1 187 ? 9.125 33.188 19.969 1 87.12 187 PRO A O 1
ATOM 1501 N N . GLU A 1 188 ? 9.477 35.438 19.781 1 81.75 188 GLU A N 1
ATOM 1502 C CA . GLU A 1 188 ? 10.195 35.281 18.531 1 81.75 188 GLU A CA 1
ATOM 1503 C C . GLU A 1 188 ? 11.406 34.375 18.688 1 81.75 188 GLU A C 1
ATOM 1505 O O . GLU A 1 188 ? 11.703 33.562 17.797 1 81.75 188 GLU A O 1
ATOM 1510 N N . HIS A 1 189 ? 11.969 34.562 19.938 1 80.31 189 HIS A N 1
ATOM 1511 C CA . HIS A 1 189 ? 13.148 33.75 20.156 1 80.31 189 HIS A CA 1
ATOM 1512 C C . HIS A 1 189 ? 12.758 32.281 20.359 1 80.31 189 HIS A C 1
ATOM 1514 O O . HIS A 1 189 ? 11.898 31.969 21.203 1 80.31 189 HIS A O 1
ATOM 1520 N N . GLY A 1 190 ? 13.211 31.359 19.516 1 80.94 190 GLY A N 1
ATOM 1521 C CA . GLY A 1 190 ? 12.984 29.922 19.688 1 80.94 190 GLY A CA 1
ATOM 1522 C C . GLY A 1 190 ? 11.727 29.438 19 1 80.94 190 GLY A C 1
ATOM 1523 O O . GLY A 1 190 ? 11.328 28.281 19.188 1 80.94 190 GLY A O 1
ATOM 1524 N N . ARG A 1 191 ? 11.062 30.344 18.266 1 91.38 191 ARG A N 1
ATOM 1525 C CA . ARG A 1 191 ? 9.859 29.984 17.516 1 91.38 191 ARG A CA 1
ATOM 1526 C C . ARG A 1 191 ? 10.18 28.953 16.438 1 91.38 191 ARG A C 1
ATOM 1528 O O . ARG A 1 191 ? 11.172 29.078 15.711 1 91.38 191 ARG A O 1
ATOM 1535 N N . PRO A 1 192 ? 9.422 27.859 16.453 1 97.5 192 PRO A N 1
ATOM 1536 C CA . PRO A 1 192 ? 9.617 26.969 15.312 1 97.5 192 PRO A CA 1
ATOM 1537 C C . PRO A 1 192 ? 9.219 27.609 13.984 1 97.5 192 PRO A C 1
ATOM 1539 O O . PRO A 1 192 ? 8.391 28.516 13.953 1 97.5 192 PRO A O 1
ATOM 1542 N N . ILE A 1 193 ? 9.867 27.203 12.922 1 98 193 ILE A N 1
ATOM 1543 C CA . ILE A 1 193 ? 9.516 27.625 11.57 1 98 193 ILE A CA 1
ATOM 1544 C C . ILE A 1 193 ? 8.32 26.812 11.07 1 98 193 ILE A C 1
ATOM 1546 O O . ILE A 1 193 ? 8.344 25.578 11.086 1 98 193 ILE A O 1
ATOM 1550 N N . ILE A 1 194 ? 7.285 27.469 10.688 1 98.69 194 ILE A N 1
ATOM 1551 C CA . ILE A 1 194 ? 6.062 26.766 10.289 1 98.69 194 ILE A CA 1
ATOM 1552 C C . ILE A 1 194 ? 5.938 26.781 8.773 1 98.69 194 ILE A C 1
ATOM 1554 O O . ILE A 1 194 ? 6.07 27.828 8.133 1 98.69 194 ILE A O 1
ATOM 1558 N N . LEU A 1 195 ? 5.758 25.625 8.18 1 98.81 195 LEU A N 1
ATOM 1559 C CA . LEU A 1 195 ? 5.621 25.438 6.746 1 98.81 195 LEU A CA 1
ATOM 1560 C C . LEU A 1 195 ? 4.277 24.797 6.41 1 98.81 195 LEU A C 1
ATOM 1562 O O . LEU A 1 195 ? 3.775 23.953 7.164 1 98.81 195 LEU A O 1
ATOM 1566 N N . GLY A 1 196 ? 3.674 25.234 5.32 1 98.5 196 GLY A N 1
ATOM 1567 C CA . GLY A 1 196 ? 2.508 24.594 4.734 1 98.5 196 GLY A CA 1
ATOM 1568 C C . GLY A 1 196 ? 2.844 23.719 3.539 1 98.5 196 GLY A C 1
ATOM 1569 O O . GLY A 1 196 ? 3.684 24.078 2.713 1 98.5 196 GLY A O 1
ATOM 1570 N N . ALA A 1 197 ? 2.162 22.578 3.443 1 98.19 197 ALA A N 1
ATOM 1571 C CA . ALA A 1 197 ? 2.566 21.656 2.377 1 98.19 197 ALA A CA 1
ATOM 1572 C C . ALA A 1 197 ? 1.353 21.141 1.611 1 98.19 197 ALA A C 1
ATOM 1574 O O . ALA A 1 197 ? 0.238 21.125 2.141 1 98.19 197 ALA A O 1
ATOM 1575 N N . ARG A 1 198 ? 1.588 20.75 0.435 1 97.12 198 ARG A N 1
ATOM 1576 C CA . ARG A 1 198 ? 0.669 20 -0.417 1 97.12 198 ARG A CA 1
ATOM 1577 C C . ARG A 1 198 ? 1.429 19.047 -1.346 1 97.12 198 ARG A C 1
ATOM 1579 O O . ARG A 1 198 ? 2.637 19.203 -1.54 1 97.12 198 ARG A O 1
ATOM 1586 N N . ILE A 1 199 ? 0.717 18.094 -1.853 1 96.75 199 ILE A N 1
ATOM 1587 C CA . ILE A 1 199 ? 1.304 17.156 -2.807 1 96.75 199 ILE A CA 1
ATOM 1588 C C . ILE A 1 199 ? 0.921 17.562 -4.227 1 96.75 199 ILE A C 1
ATOM 1590 O O . ILE A 1 199 ? -0.147 18.141 -4.449 1 96.75 199 ILE A O 1
ATOM 1594 N N . ARG A 1 200 ? 1.812 17.281 -5.125 1 96.31 200 ARG A N 1
ATOM 1595 C CA . ARG A 1 200 ? 1.563 17.578 -6.531 1 96.31 200 ARG A CA 1
ATOM 1596 C C . ARG A 1 200 ? 2.195 16.531 -7.434 1 96.31 200 ARG A C 1
ATOM 1598 O O . ARG A 1 200 ? 3.293 16.031 -7.156 1 96.31 200 ARG A O 1
ATOM 1605 N N . ASN A 1 201 ? 1.5 16.141 -8.492 1 96.38 201 ASN A N 1
ATOM 1606 C CA . ASN A 1 201 ? 2.143 15.406 -9.57 1 96.38 201 ASN A CA 1
ATOM 1607 C C . ASN A 1 201 ? 2.947 16.328 -10.484 1 96.38 201 ASN A C 1
ATOM 1609 O O . ASN A 1 201 ? 2.541 17.453 -10.742 1 96.38 201 ASN A O 1
ATOM 1613 N N . LYS A 1 202 ? 4.008 15.859 -10.992 1 95.38 202 LYS A N 1
ATOM 1614 C CA . LYS A 1 202 ? 4.867 16.656 -11.867 1 95.38 202 LYS A CA 1
ATOM 1615 C C . LYS A 1 202 ? 4.117 17.094 -13.117 1 95.38 202 LYS A C 1
ATOM 1617 O O . LYS A 1 202 ? 4.449 18.125 -13.719 1 95.38 202 LYS A O 1
ATOM 1622 N N . THR A 1 203 ? 3.059 16.422 -13.508 1 94.38 203 THR A N 1
ATOM 1623 C CA . THR A 1 203 ? 2.277 16.75 -14.695 1 94.38 203 THR A CA 1
ATOM 1624 C C . THR A 1 203 ? 1.254 17.828 -14.398 1 94.38 203 THR A C 1
ATOM 1626 O O . THR A 1 203 ? 0.649 18.391 -15.312 1 94.38 203 THR A O 1
ATOM 1629 N N . ASP A 1 204 ? 1.088 18.188 -13.141 1 93.19 204 ASP A N 1
ATOM 1630 C CA . ASP A 1 204 ? 0.109 19.188 -12.742 1 93.19 204 ASP A CA 1
ATOM 1631 C C . ASP A 1 204 ? 0.64 20.609 -13 1 93.19 204 ASP A C 1
ATOM 1633 O O . ASP A 1 204 ? 1.854 20.812 -13.047 1 93.19 204 ASP A O 1
ATOM 1637 N N . THR A 1 205 ? -0.316 21.422 -13.117 1 91.06 205 THR A N 1
ATOM 1638 C CA . THR A 1 205 ? 0.064 22.828 -13.125 1 91.06 205 THR A CA 1
ATOM 1639 C C . THR A 1 205 ? 0.584 23.25 -11.75 1 91.06 205 THR A C 1
ATOM 1641 O O . THR A 1 205 ? 0.219 22.656 -10.734 1 91.06 205 THR A O 1
ATOM 1644 N N . THR A 1 206 ? 1.413 24.234 -11.773 1 90.5 206 THR A N 1
ATOM 1645 C CA . THR A 1 206 ? 1.962 24.766 -10.539 1 90.5 206 THR A CA 1
ATOM 1646 C C . THR A 1 206 ? 0.86 25.406 -9.688 1 90.5 206 THR A C 1
ATOM 1648 O O . THR A 1 206 ? 0 26.109 -10.203 1 90.5 206 THR A O 1
ATOM 1651 N N . CYS A 1 207 ? 0.943 25.016 -8.43 1 89.25 207 CYS A N 1
ATOM 1652 C CA . CYS A 1 207 ? -0.019 25.594 -7.5 1 89.25 207 CYS A CA 1
ATOM 1653 C C . CYS A 1 207 ? 0.451 26.953 -7.012 1 89.25 207 CYS A C 1
ATOM 1655 O O . CYS A 1 207 ? 1.603 27.109 -6.598 1 89.25 207 CYS A O 1
ATOM 1657 N N . ARG A 1 208 ? -0.499 27.875 -7.008 1 93.31 208 ARG A N 1
ATOM 1658 C CA . ARG A 1 208 ? -0.224 29.203 -6.453 1 93.31 208 ARG A CA 1
ATOM 1659 C C . ARG A 1 208 ? -1.05 29.453 -5.195 1 93.31 208 ARG A C 1
ATOM 1661 O O . ARG A 1 208 ? -2.225 29.078 -5.137 1 93.31 208 ARG A O 1
ATOM 1668 N N . TYR A 1 209 ? -0.319 29.891 -4.211 1 96 209 TYR A N 1
ATOM 1669 C CA . TYR A 1 209 ? -0.92 30.219 -2.924 1 96 209 TYR A CA 1
ATOM 1670 C C . TYR A 1 209 ? -0.237 31.438 -2.299 1 96 209 TYR A C 1
ATOM 1672 O O . TYR A 1 209 ? 0.986 31.453 -2.145 1 96 209 TYR A O 1
ATOM 1680 N N . THR A 1 210 ? -1.062 32.438 -1.89 1 95.31 210 THR A N 1
ATOM 1681 C CA . THR A 1 210 ? -0.519 33.625 -1.224 1 95.31 210 THR A CA 1
ATOM 1682 C C . THR A 1 210 ? -1.021 33.719 0.215 1 95.31 210 THR A C 1
ATOM 1684 O O . THR A 1 210 ? -0.234 33.906 1.143 1 95.31 210 THR A O 1
ATOM 1687 N N . GLN A 1 211 ? -2.25 33.594 0.317 1 95.44 211 GLN A N 1
ATOM 1688 C CA . GLN A 1 211 ? -2.934 33.656 1.604 1 95.44 211 GLN A CA 1
ATOM 1689 C C . GLN A 1 211 ? -4.332 33.062 1.514 1 95.44 211 GLN A C 1
ATOM 1691 O O . GLN A 1 211 ? -4.926 33.031 0.433 1 95.44 211 GLN A O 1
ATOM 1696 N N . TYR A 1 212 ? -4.711 32.531 2.648 1 94.31 212 TYR A N 1
ATOM 1697 C CA . TYR A 1 212 ? -6.094 32.062 2.678 1 94.31 212 TYR A CA 1
ATOM 1698 C C . TYR A 1 212 ? -7.047 33.219 2.99 1 94.31 212 TYR A C 1
ATOM 1700 O O . TYR A 1 212 ? -6.914 33.875 4.023 1 94.31 212 TYR A O 1
ATOM 1708 N N . ALA A 1 213 ? -8 33.5 2.131 1 85.19 213 ALA A N 1
ATOM 1709 C CA . ALA A 1 213 ? -9.031 34.531 2.166 1 85.19 213 ALA A CA 1
ATOM 1710 C C . ALA A 1 213 ? -8.867 35.406 3.396 1 85.19 213 ALA A C 1
ATOM 1712 O O . ALA A 1 213 ? -7.852 36.094 3.555 1 85.19 213 ALA A O 1
ATOM 1713 N N . ASN A 1 214 ? -9.672 35.531 4.336 1 87.31 214 ASN A N 1
ATOM 1714 C CA . ASN A 1 214 ? -9.852 36.375 5.5 1 87.31 214 ASN A CA 1
ATOM 1715 C C . ASN A 1 214 ? -8.906 36 6.637 1 87.31 214 ASN A C 1
ATOM 1717 O O . ASN A 1 214 ? -9.172 36.312 7.801 1 87.31 214 ASN A O 1
ATOM 1721 N N . TYR A 1 215 ? -7.77 35.312 6.246 1 96 215 TYR A N 1
ATOM 1722 C CA . TYR A 1 215 ? -6.816 34.938 7.285 1 96 215 TYR A CA 1
ATOM 1723 C C . TYR A 1 215 ? -5.41 35.406 6.938 1 96 215 TYR A C 1
ATOM 1725 O O . TYR A 1 215 ? -4.566 34.625 6.508 1 96 215 TYR A O 1
ATOM 1733 N N . PRO A 1 216 ? -5.094 36.656 7.254 1 96.06 216 PRO A N 1
ATOM 1734 C CA . PRO A 1 216 ? -3.781 37.219 6.926 1 96.06 216 PRO A CA 1
ATOM 1735 C C . PRO A 1 216 ? -2.631 36.438 7.562 1 96.06 216 PRO A C 1
ATOM 1737 O O . PRO A 1 216 ? -1.515 36.438 7.035 1 96.06 216 PRO A O 1
ATOM 1740 N N . ILE A 1 217 ? -2.881 35.781 8.633 1 96.25 217 ILE A N 1
ATOM 1741 C CA . ILE A 1 217 ? -1.86 35.031 9.359 1 96.25 217 ILE A CA 1
ATOM 1742 C C . ILE A 1 217 ? -1.353 33.875 8.492 1 96.25 217 ILE A C 1
ATOM 1744 O O . ILE A 1 217 ? -0.284 33.344 8.758 1 96.25 217 ILE A O 1
ATOM 1748 N N . SER A 1 218 ? -2.109 33.531 7.426 1 97.88 218 SER A N 1
ATOM 1749 C CA . SER A 1 218 ? -1.769 32.406 6.566 1 97.88 218 SER A CA 1
ATOM 1750 C C . SER A 1 218 ? -0.961 32.844 5.352 1 97.88 218 SER A C 1
ATOM 1752 O O . SER A 1 218 ? -0.746 32.062 4.418 1 97.88 218 SER A O 1
ATOM 1754 N N . LYS A 1 219 ? -0.472 34.062 5.363 1 97.56 219 LYS A N 1
ATOM 1755 C CA . LYS A 1 219 ? 0.286 34.594 4.23 1 97.56 219 LYS A CA 1
ATOM 1756 C C . LYS A 1 219 ? 1.595 33.812 4.043 1 97.56 219 LYS A C 1
ATOM 1758 O O . LYS A 1 219 ? 2.297 33.531 5.016 1 97.56 219 LYS A O 1
ATOM 1763 N N . SER A 1 220 ? 1.846 33.469 2.867 1 97.06 220 SER A N 1
ATOM 1764 C CA . SER A 1 220 ? 3.113 32.844 2.508 1 97.06 220 SER A CA 1
ATOM 1765 C C . SER A 1 220 ? 4.125 33.875 2.027 1 97.06 220 SER A C 1
ATOM 1767 O O . SER A 1 220 ? 3.746 34.938 1.562 1 97.06 220 SER A O 1
ATOM 1769 N N . LEU A 1 221 ? 5.391 33.562 2.123 1 96.19 221 LEU A N 1
ATOM 1770 C CA . LEU A 1 221 ? 6.453 34.438 1.67 1 96.19 221 LEU A CA 1
ATOM 1771 C C . LEU A 1 221 ? 6.418 34.625 0.154 1 96.19 221 LEU A C 1
ATOM 1773 O O . LEU A 1 221 ? 6.633 35.719 -0.365 1 96.19 221 LEU A O 1
ATOM 1777 N N . THR A 1 222 ? 6.191 33.531 -0.55 1 95.56 222 THR A N 1
ATOM 1778 C CA . THR A 1 222 ? 6.105 33.5 -2.006 1 95.56 222 THR A CA 1
ATOM 1779 C C . THR A 1 222 ? 4.789 32.875 -2.455 1 95.56 222 THR A C 1
ATOM 1781 O O . THR A 1 222 ? 4.109 32.188 -1.67 1 95.56 222 THR A O 1
ATOM 1784 N N . ASP A 1 223 ? 4.438 33.031 -3.705 1 95.12 223 ASP A N 1
ATOM 1785 C CA . ASP A 1 223 ? 3.154 32.531 -4.199 1 95.12 223 ASP A CA 1
ATOM 1786 C C . ASP A 1 223 ? 3.268 31.094 -4.676 1 95.12 223 ASP A C 1
ATOM 1788 O O . ASP A 1 223 ? 2.264 30.469 -5.027 1 95.12 223 ASP A O 1
ATOM 1792 N N . THR A 1 224 ? 4.449 30.609 -4.762 1 96.12 224 THR A N 1
ATOM 1793 C CA . THR A 1 224 ? 4.68 29.219 -5.09 1 96.12 224 THR A CA 1
ATOM 1794 C C . THR A 1 224 ? 5.5 28.531 -4 1 96.12 224 THR A C 1
ATOM 1796 O O . THR A 1 224 ? 6.074 29.203 -3.139 1 96.12 224 THR A O 1
ATOM 1799 N N . ALA A 1 225 ? 5.496 27.25 -4.016 1 95.56 225 ALA A N 1
ATOM 1800 C CA . ALA A 1 225 ? 6.305 26.516 -3.051 1 95.56 225 ALA A CA 1
ATOM 1801 C C . ALA A 1 225 ? 7.781 26.875 -3.17 1 95.56 225 ALA A C 1
ATOM 1803 O O . ALA A 1 225 ? 8.305 27.031 -4.277 1 95.56 225 ALA A O 1
ATOM 1804 N N . VAL A 1 226 ? 8.391 27.031 -2.066 1 94.12 226 VAL A N 1
ATOM 1805 C CA . VAL A 1 226 ? 9.805 27.391 -2.023 1 94.12 226 VAL A CA 1
ATOM 1806 C C . VAL A 1 226 ? 10.656 26.125 -1.948 1 94.12 226 VAL A C 1
ATOM 1808 O O . VAL A 1 226 ? 11.781 26.094 -2.438 1 94.12 226 VAL A O 1
ATOM 1811 N N . PHE A 1 227 ? 10.141 25.125 -1.312 1 97.81 227 PHE A N 1
ATOM 1812 C CA . PHE A 1 227 ? 10.859 23.891 -1.079 1 97.81 227 PHE A CA 1
ATOM 1813 C C . PHE A 1 227 ? 10.039 22.688 -1.53 1 97.81 227 PHE A C 1
ATOM 1815 O O . PHE A 1 227 ? 8.812 22.781 -1.638 1 97.81 227 PHE A O 1
ATOM 1822 N N . ASN A 1 228 ? 10.695 21.625 -1.85 1 97.81 228 ASN A N 1
ATOM 1823 C CA . ASN A 1 228 ? 9.992 20.406 -2.209 1 97.81 228 ASN A CA 1
ATOM 1824 C C . ASN A 1 228 ? 10.836 19.156 -1.908 1 97.81 228 ASN A C 1
ATOM 1826 O O . ASN A 1 228 ? 12.047 19.266 -1.7 1 97.81 228 ASN A O 1
ATOM 1830 N N . VAL A 1 229 ? 10.219 18.141 -1.73 1 98.38 229 VAL A N 1
ATOM 1831 C CA . VAL A 1 229 ? 10.805 16.797 -1.634 1 98.38 229 VAL A CA 1
ATOM 1832 C C . VAL A 1 229 ? 10.234 15.906 -2.729 1 98.38 229 VAL A C 1
ATOM 1834 O O . VAL A 1 229 ? 9.016 15.82 -2.895 1 98.38 229 VAL A O 1
ATOM 1837 N N . ASP A 1 230 ? 11.094 15.25 -3.506 1 97.69 230 ASP A N 1
ATOM 1838 C CA . ASP A 1 230 ? 10.703 14.438 -4.66 1 97.69 230 ASP A CA 1
ATOM 1839 C C . ASP A 1 230 ? 10.445 12.984 -4.25 1 97.69 230 ASP A C 1
ATOM 1841 O O . ASP A 1 230 ? 11.391 12.234 -3.99 1 97.69 230 ASP A O 1
ATOM 1845 N N . ARG A 1 231 ? 9.234 12.57 -4.262 1 97.44 231 ARG A N 1
ATOM 1846 C CA . ARG A 1 231 ? 8.852 11.203 -3.926 1 97.44 231 ARG A CA 1
ATOM 1847 C C . ARG A 1 231 ? 9.383 10.219 -4.965 1 97.44 231 ARG A C 1
ATOM 1849 O O . ARG A 1 231 ? 9.469 9.016 -4.699 1 97.44 231 ARG A O 1
ATOM 1856 N N . THR A 1 232 ? 9.695 10.68 -6.164 1 96.25 232 THR A N 1
ATOM 1857 C CA . THR A 1 232 ? 10.047 9.805 -7.277 1 96.25 232 THR A CA 1
ATOM 1858 C C . THR A 1 232 ? 11.562 9.656 -7.383 1 96.25 232 THR A C 1
ATOM 1860 O O . THR A 1 232 ? 12.07 9.031 -8.32 1 96.25 232 THR A O 1
ATOM 1863 N N . ALA A 1 233 ? 12.266 10.312 -6.445 1 94.38 233 ALA A N 1
ATOM 1864 C CA . ALA A 1 233 ? 13.711 10.094 -6.434 1 94.38 233 ALA A CA 1
ATOM 1865 C C . ALA A 1 233 ? 14.031 8.609 -6.281 1 94.38 233 ALA A C 1
ATOM 1867 O O . ALA A 1 233 ? 13.625 7.973 -5.305 1 94.38 233 ALA A O 1
ATOM 1868 N N . SER A 1 234 ? 14.734 8.039 -7.262 1 90.75 234 SER A N 1
ATOM 1869 C CA . SER A 1 234 ? 14.969 6.602 -7.316 1 90.75 234 SER A CA 1
ATOM 1870 C C . SER A 1 234 ? 16.391 6.262 -6.898 1 90.75 234 SER A C 1
ATOM 1872 O O . SER A 1 234 ? 17.297 7.09 -7.023 1 90.75 234 SER A O 1
ATOM 1874 N N . PHE A 1 235 ? 16.5 5.152 -6.363 1 88.62 235 PHE A N 1
ATOM 1875 C CA . PHE A 1 235 ? 17.781 4.68 -5.852 1 88.62 235 PHE A CA 1
ATOM 1876 C C . PHE A 1 235 ? 17.844 3.158 -5.879 1 88.62 235 PHE A C 1
ATOM 1878 O O . PHE A 1 235 ? 17.047 2.508 -6.551 1 88.62 235 PHE A O 1
ATOM 1885 N N . SER A 1 236 ? 18.969 2.594 -5.227 1 83.06 236 SER A N 1
ATOM 1886 C CA . SER A 1 236 ? 19.219 1.166 -5.062 1 83.06 236 SER A CA 1
ATOM 1887 C C . SER A 1 236 ? 19.578 0.514 -6.391 1 83.06 236 SER A C 1
ATOM 1889 O O . SER A 1 236 ? 20.125 1.168 -7.281 1 83.06 236 SER A O 1
ATOM 1891 N N . PHE A 1 237 ? 19.469 -0.817 -6.418 1 85.25 237 PHE A N 1
ATOM 1892 C CA . PHE A 1 237 ? 19.891 -1.597 -7.578 1 85.25 237 PHE A CA 1
ATOM 1893 C C . PHE A 1 237 ? 19.125 -1.174 -8.82 1 85.25 237 PHE A C 1
ATOM 1895 O O . PHE A 1 237 ? 17.891 -1.234 -8.852 1 85.25 237 PHE A O 1
ATOM 1902 N N . LYS A 1 238 ? 19.797 -0.571 -9.867 1 86.5 238 LYS A N 1
ATOM 1903 C CA . LYS A 1 238 ? 19.312 -0.173 -11.188 1 86.5 238 LYS A CA 1
ATOM 1904 C C . LYS A 1 238 ? 18.281 0.956 -11.078 1 86.5 238 LYS A C 1
ATOM 1906 O O . LYS A 1 238 ? 17.438 1.111 -11.953 1 86.5 238 LYS A O 1
ATOM 1911 N N . HIS A 1 239 ? 18.219 1.673 -9.906 1 88.44 239 HIS A N 1
ATOM 1912 C CA . HIS A 1 239 ? 17.328 2.803 -9.672 1 88.44 239 HIS A CA 1
ATOM 1913 C C . HIS A 1 239 ? 15.867 2.393 -9.836 1 88.44 239 HIS A C 1
ATOM 1915 O O . HIS A 1 239 ? 15.086 3.107 -10.461 1 88.44 239 HIS A O 1
ATOM 1921 N N . ARG A 1 240 ? 15.531 1.22 -9.227 1 88.56 240 ARG A N 1
ATOM 1922 C CA . ARG A 1 240 ? 14.211 0.64 -9.477 1 88.56 240 ARG A CA 1
ATOM 1923 C C . ARG A 1 240 ? 13.266 0.899 -8.312 1 88.56 240 ARG A C 1
ATOM 1925 O O . ARG A 1 240 ? 12.109 0.472 -8.336 1 88.56 240 ARG A O 1
ATOM 1932 N N . VAL A 1 241 ? 13.797 1.584 -7.312 1 91.06 241 VAL A N 1
ATOM 1933 C CA . VAL A 1 241 ? 12.953 1.855 -6.152 1 91.06 241 VAL A CA 1
ATOM 1934 C C . VAL A 1 241 ? 12.938 3.355 -5.863 1 91.06 241 VAL A C 1
ATOM 1936 O O . VAL A 1 241 ? 13.953 4.035 -6.023 1 91.06 241 VAL A O 1
ATOM 1939 N N . ASN A 1 242 ? 11.844 3.865 -5.516 1 93.69 242 ASN A N 1
ATOM 1940 C CA . ASN A 1 242 ? 11.773 5.266 -5.125 1 93.69 242 ASN A CA 1
ATOM 1941 C C . ASN A 1 242 ? 10.961 5.453 -3.846 1 93.69 242 ASN A C 1
ATOM 1943 O O . ASN A 1 242 ? 10.484 4.477 -3.266 1 93.69 242 ASN A O 1
ATOM 1947 N N . TYR A 1 243 ? 10.742 6.668 -3.369 1 96.06 243 TYR A N 1
ATOM 1948 C CA . TYR A 1 243 ? 10.195 6.941 -2.047 1 96.06 243 TYR A CA 1
ATOM 1949 C C . TYR A 1 243 ? 8.672 6.816 -2.053 1 96.06 243 TYR A C 1
ATOM 1951 O O . TYR A 1 243 ? 8.047 6.789 -0.994 1 96.06 243 TYR A O 1
ATOM 1959 N N . LYS A 1 244 ? 8.07 6.699 -3.232 1 96.12 244 LYS A N 1
ATOM 1960 C CA . LYS A 1 244 ? 6.625 6.477 -3.258 1 96.12 244 LYS A CA 1
ATOM 1961 C C . LYS A 1 244 ? 6.254 5.184 -2.537 1 96.12 244 LYS A C 1
ATOM 1963 O O . LYS A 1 244 ? 5.141 5.047 -2.027 1 96.12 244 LYS A O 1
ATOM 1968 N N . VAL A 1 245 ? 7.207 4.332 -2.461 1 95.81 245 VAL A N 1
ATOM 1969 C CA . VAL A 1 245 ? 6.996 3.064 -1.766 1 95.81 245 VAL A CA 1
ATOM 1970 C C . VAL A 1 245 ? 6.688 3.33 -0.294 1 95.81 245 VAL A C 1
ATOM 1972 O O . VAL A 1 245 ? 5.766 2.732 0.269 1 95.81 245 VAL A O 1
ATOM 1975 N N . ILE A 1 246 ? 7.379 4.258 0.306 1 97 246 ILE A N 1
ATOM 1976 C CA . ILE A 1 246 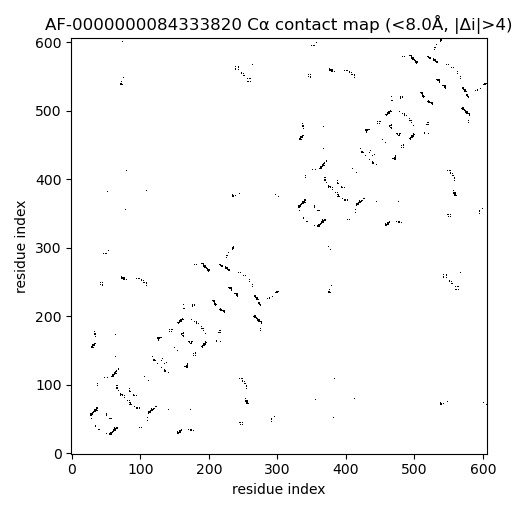? 7.18 4.602 1.71 1 97 246 ILE A CA 1
ATOM 1977 C C . ILE A 1 246 ? 5.789 5.203 1.901 1 97 246 ILE A C 1
ATOM 1979 O O . ILE A 1 246 ? 5.082 4.863 2.854 1 97 246 ILE A O 1
ATOM 1983 N N . VAL A 1 247 ? 5.391 6.031 0.977 1 97.69 247 VAL A N 1
ATOM 1984 C CA . VAL A 1 247 ? 4.078 6.664 1.017 1 97.69 247 VAL A CA 1
ATOM 1985 C C . VAL A 1 247 ? 2.988 5.598 0.933 1 97.69 247 VAL A C 1
ATOM 1987 O O . VAL A 1 247 ? 2.041 5.605 1.724 1 97.69 247 VAL A O 1
ATOM 1990 N N . ASN A 1 248 ? 3.221 4.699 0.045 1 97.12 248 ASN A N 1
ATOM 1991 C CA . ASN A 1 248 ? 2.236 3.641 -0.163 1 97.12 248 ASN A CA 1
ATOM 1992 C C . ASN A 1 248 ? 2.141 2.719 1.049 1 97.12 248 ASN A C 1
ATOM 1994 O O . ASN A 1 248 ? 1.046 2.307 1.436 1 97.12 248 ASN A O 1
ATOM 1998 N N . TRP A 1 249 ? 3.352 2.373 1.691 1 97.75 249 TRP A N 1
ATOM 1999 C CA . TRP A 1 249 ? 3.346 1.582 2.918 1 97.75 249 TRP A CA 1
ATOM 2000 C C . TRP A 1 249 ? 2.506 2.256 3.998 1 97.75 249 TRP A C 1
ATOM 2002 O O . TRP A 1 249 ? 1.688 1.606 4.652 1 97.75 249 TRP A O 1
ATOM 2012 N N . GLU A 1 250 ? 2.727 3.496 4.102 1 97.88 250 GLU A N 1
ATOM 2013 C CA . GLU A 1 250 ? 2.07 4.281 5.141 1 97.88 250 GLU A CA 1
ATOM 2014 C C . GLU A 1 250 ? 0.569 4.383 4.891 1 97.88 250 GLU A C 1
ATOM 2016 O O . GLU A 1 250 ? -0.234 4.145 5.797 1 97.88 250 GLU A O 1
ATOM 2021 N N . ILE A 1 251 ? 0.129 4.699 3.664 1 97.75 251 ILE A N 1
ATOM 2022 C CA . ILE A 1 251 ? -1.277 4.836 3.297 1 97.75 251 ILE A CA 1
ATOM 2023 C C . ILE A 1 251 ? -1.996 3.506 3.516 1 97.75 251 ILE A C 1
ATOM 2025 O O . ILE A 1 251 ? -3.127 3.479 4.008 1 97.75 251 ILE A O 1
ATOM 2029 N N . ALA A 1 252 ? -1.314 2.424 3.217 1 98 252 ALA A N 1
ATOM 2030 C CA . ALA A 1 252 ? -1.909 1.095 3.324 1 98 252 ALA A CA 1
ATOM 2031 C C . ALA A 1 252 ? -2.281 0.775 4.77 1 98 252 ALA A C 1
ATOM 2033 O O . ALA A 1 252 ? -3.125 -0.087 5.023 1 98 252 ALA A O 1
ATOM 2034 N N . GLU A 1 253 ? -1.674 1.426 5.754 1 98.19 253 GLU A N 1
ATOM 2035 C CA . GLU A 1 253 ? -1.978 1.188 7.164 1 98.19 253 GLU A CA 1
ATOM 2036 C C . GLU A 1 253 ? -3.318 1.806 7.551 1 98.19 253 GLU A C 1
ATOM 2038 O O . GLU A 1 253 ? -3.92 1.417 8.555 1 98.19 253 GLU A O 1
ATOM 2043 N N . HIS A 1 254 ? -3.797 2.746 6.793 1 98.19 254 HIS A N 1
ATOM 2044 C CA . HIS A 1 254 ? -5.07 3.395 7.078 1 98.19 254 HIS A CA 1
ATOM 2045 C C . HIS A 1 254 ? -6.227 2.67 6.391 1 98.19 254 HIS A C 1
ATOM 2047 O O . HIS A 1 254 ? -6.977 3.279 5.625 1 98.19 254 HIS A O 1
ATOM 2053 N N . LYS A 1 255 ? -6.449 1.462 6.773 1 97.44 255 LYS A N 1
ATOM 2054 C CA . LYS A 1 255 ? -7.379 0.538 6.129 1 97.44 255 LYS A CA 1
ATOM 2055 C C . LYS A 1 255 ? -8.805 1.07 6.176 1 97.44 255 LYS A C 1
ATOM 2057 O O . LYS A 1 255 ? -9.602 0.819 5.266 1 97.44 255 LYS A O 1
ATOM 2062 N N . SER A 1 256 ? -9.133 1.827 7.156 1 97.44 256 SER A N 1
ATOM 2063 C CA . SER A 1 256 ? -10.516 2.248 7.375 1 97.44 256 SER A CA 1
ATOM 2064 C C . SER A 1 256 ? -10.852 3.49 6.555 1 97.44 256 SER A C 1
ATOM 2066 O O . SER A 1 256 ? -11.992 3.947 6.551 1 97.44 256 SER A O 1
ATOM 2068 N N . GLN A 1 257 ? -9.828 4.016 5.836 1 94.81 257 GLN A N 1
ATOM 2069 C CA . GLN A 1 257 ? -10.047 5.25 5.09 1 94.81 257 GLN A CA 1
ATOM 2070 C C . GLN A 1 257 ? -9.953 5.008 3.588 1 94.81 257 GLN A C 1
ATOM 2072 O O . GLN A 1 257 ? -8.938 5.324 2.967 1 94.81 257 GLN A O 1
ATOM 2077 N N . GLY A 1 258 ? -11.07 4.516 3.031 1 90.69 258 GLY A N 1
ATOM 2078 C CA . GLY A 1 258 ? -11.117 4.086 1.642 1 90.69 258 GLY A CA 1
ATOM 2079 C C . GLY A 1 258 ? -10.711 5.176 0.667 1 90.69 258 GLY A C 1
ATOM 2080 O O . GLY A 1 258 ? -9.945 4.926 -0.266 1 90.69 258 GLY A O 1
ATOM 2081 N N . VAL A 1 259 ? -11.109 6.367 0.873 1 89.25 259 VAL A N 1
ATOM 2082 C CA . VAL A 1 259 ? -10.812 7.445 -0.065 1 89.25 259 VAL A CA 1
ATOM 2083 C C . VAL A 1 259 ? -9.328 7.789 -0.008 1 89.25 259 VAL A C 1
ATOM 2085 O O . VAL A 1 259 ? -8.719 8.102 -1.031 1 89.25 259 VAL A O 1
ATOM 2088 N N . MET A 1 260 ? -8.789 7.734 1.201 1 93 260 MET A N 1
ATOM 2089 C CA . MET A 1 260 ? -7.359 7.977 1.35 1 93 260 MET A CA 1
ATOM 2090 C C . MET A 1 260 ? -6.551 6.914 0.61 1 93 260 MET A C 1
ATOM 2092 O O . MET A 1 260 ? -5.516 7.223 0.012 1 93 260 MET A O 1
ATOM 2096 N N . GLN A 1 261 ? -7.078 5.707 0.543 1 94 261 GLN A N 1
ATOM 2097 C CA . GLN A 1 261 ? -6.402 4.613 -0.147 1 94 261 GLN A CA 1
ATOM 2098 C C . GLN A 1 261 ? -6.316 4.879 -1.647 1 94 261 GLN A C 1
ATOM 2100 O O . GLN A 1 261 ? -5.395 4.402 -2.316 1 94 261 GLN A O 1
ATOM 2105 N N . MET A 1 262 ? -7.195 5.664 -2.104 1 92.19 262 MET A N 1
ATOM 2106 C CA . MET A 1 262 ? -7.23 5.977 -3.529 1 92.19 262 MET A CA 1
ATOM 2107 C C . MET A 1 262 ? -6.094 6.922 -3.908 1 92.19 262 MET A C 1
ATOM 2109 O O . MET A 1 262 ? -5.801 7.102 -5.09 1 92.19 262 MET A O 1
ATOM 2113 N N . ALA A 1 263 ? -5.383 7.402 -2.879 1 91.12 263 ALA A N 1
ATOM 2114 C CA . ALA A 1 263 ? -4.273 8.32 -3.119 1 91.12 263 ALA A CA 1
ATOM 2115 C C . ALA A 1 263 ? -2.963 7.562 -3.299 1 91.12 263 ALA A C 1
ATOM 2117 O O . ALA A 1 263 ? -1.91 8.172 -3.506 1 91.12 263 ALA A O 1
ATOM 2118 N N . MET A 1 264 ? -2.984 6.227 -3.225 1 90.69 264 MET A N 1
ATOM 2119 C CA . MET A 1 264 ? -1.775 5.434 -3.426 1 90.69 264 MET A CA 1
ATOM 2120 C C . MET A 1 264 ? -1.176 5.699 -4.805 1 90.69 264 MET A C 1
ATOM 2122 O O . MET A 1 264 ? -1.896 5.73 -5.805 1 90.69 264 MET A O 1
ATOM 2126 N N . ASN A 1 265 ? 0.15 5.934 -4.785 1 90.75 265 ASN A N 1
ATOM 2127 C CA . ASN A 1 265 ? 0.979 6.211 -5.953 1 90.75 265 ASN A CA 1
ATOM 2128 C C . ASN A 1 265 ? 0.661 7.574 -6.559 1 90.75 265 ASN A C 1
ATOM 2130 O O . ASN A 1 265 ? 0.968 7.828 -7.727 1 90.75 265 ASN A O 1
ATOM 2134 N N . ASP A 1 266 ? -0.065 8.398 -5.738 1 91.5 266 ASP A N 1
ATOM 2135 C CA . ASP A 1 266 ? -0.356 9.758 -6.168 1 91.5 266 ASP A CA 1
ATOM 2136 C C . ASP A 1 266 ? 0.616 10.75 -5.535 1 91.5 266 ASP A C 1
ATOM 2138 O O . ASP A 1 266 ? 1.125 10.516 -4.438 1 91.5 266 ASP A O 1
ATOM 2142 N N . GLY A 1 267 ? 0.88 11.852 -6.25 1 95.5 267 GLY A N 1
ATOM 2143 C CA . GLY A 1 267 ? 1.741 12.906 -5.742 1 95.5 267 GLY A CA 1
ATOM 2144 C C . GLY A 1 267 ? 3.217 12.625 -5.949 1 95.5 267 GLY A C 1
ATOM 2145 O O . GLY A 1 267 ? 3.809 11.82 -5.223 1 95.5 267 GLY A O 1
ATOM 2146 N N . ASP A 1 268 ? 3.891 13.281 -6.82 1 97.56 268 ASP A N 1
ATOM 2147 C CA . ASP A 1 268 ? 5.305 13.109 -7.141 1 97.56 268 ASP A CA 1
ATOM 2148 C C . ASP A 1 268 ? 6.18 13.984 -6.25 1 97.56 268 ASP A C 1
ATOM 2150 O O . ASP A 1 268 ? 7.336 13.656 -5.988 1 97.56 268 ASP A O 1
ATOM 2154 N N . LEU A 1 269 ? 5.562 15.102 -5.805 1 97.88 269 LEU A N 1
ATOM 2155 C CA . LEU A 1 269 ? 6.305 16.094 -5.043 1 97.88 269 LEU A CA 1
ATOM 2156 C C . LEU A 1 269 ? 5.551 16.484 -3.771 1 97.88 269 LEU A C 1
ATOM 2158 O O . LEU A 1 269 ? 4.328 16.641 -3.793 1 97.88 269 LEU A O 1
ATOM 2162 N N . GLU A 1 270 ? 6.273 16.578 -2.715 1 98.5 270 GLU A N 1
ATOM 2163 C CA . GLU A 1 270 ? 5.82 17.328 -1.546 1 98.5 270 GLU A CA 1
ATOM 2164 C C . GLU A 1 270 ? 6.309 18.766 -1.592 1 98.5 270 GLU A C 1
ATOM 2166 O O . GLU A 1 270 ? 7.512 19.016 -1.493 1 98.5 270 GLU A O 1
ATOM 2171 N N . GLU A 1 271 ? 5.375 19.641 -1.716 1 98.31 271 GLU A N 1
ATOM 2172 C CA . GLU A 1 271 ? 5.727 21.062 -1.843 1 98.31 271 GLU A CA 1
ATOM 2173 C C . GLU A 1 271 ? 5.457 21.812 -0.543 1 98.31 271 GLU A C 1
ATOM 2175 O O . GLU A 1 271 ? 4.449 21.562 0.125 1 98.31 271 GLU A O 1
ATOM 2180 N N . PHE A 1 272 ? 6.387 22.734 -0.22 1 98.62 272 PHE A N 1
ATOM 2181 C CA . PHE A 1 272 ? 6.301 23.438 1.054 1 98.62 272 PHE A CA 1
ATOM 2182 C C . PHE A 1 272 ? 6.328 24.938 0.84 1 98.62 272 PHE A C 1
ATOM 2184 O O . PHE A 1 272 ? 7.215 25.453 0.156 1 98.62 272 PHE A O 1
ATOM 2191 N N . TRP A 1 273 ? 5.391 25.594 1.41 1 98.44 273 TRP A N 1
ATOM 2192 C CA . TRP A 1 273 ? 5.34 27.062 1.49 1 98.44 273 TRP A CA 1
ATOM 2193 C C . TRP A 1 273 ? 5.895 27.547 2.824 1 98.44 273 TRP A C 1
ATOM 2195 O O . TRP A 1 273 ? 5.648 26.938 3.867 1 98.44 273 TRP A O 1
ATOM 2205 N N . TYR A 1 274 ? 6.645 28.578 2.746 1 98.5 274 TYR A N 1
ATOM 2206 C CA . TYR A 1 274 ? 7.18 29.266 3.91 1 98.5 274 TYR A CA 1
ATOM 2207 C C . TYR A 1 274 ? 6.258 30.406 4.336 1 98.5 274 TYR A C 1
ATOM 2209 O O . TYR A 1 274 ? 6.059 31.375 3.59 1 98.5 274 TYR A O 1
ATOM 2217 N N . PHE A 1 275 ? 5.68 30.281 5.527 1 98.06 275 PHE A N 1
ATOM 2218 C CA . PHE A 1 275 ? 4.727 31.297 5.945 1 98.06 275 PHE A CA 1
ATOM 2219 C C . PHE A 1 275 ? 5.453 32.562 6.355 1 98.06 275 PHE A C 1
ATOM 2221 O O . PHE A 1 275 ? 6.527 32.531 6.953 1 98.06 275 PHE A O 1
ATOM 2228 N N . ALA A 1 276 ? 4.836 33.688 6.203 1 96.19 276 ALA A N 1
ATOM 2229 C CA . ALA A 1 276 ? 5.422 35 6.469 1 96.19 276 ALA A CA 1
ATOM 2230 C C . ALA A 1 276 ? 5.645 35.219 7.965 1 96.19 276 ALA A C 1
ATOM 2232 O O . ALA A 1 276 ? 6.555 35.938 8.367 1 96.19 276 ALA A O 1
ATOM 2233 N N . VAL A 1 277 ? 4.875 34.562 8.766 1 95.56 277 VAL A N 1
ATOM 2234 C CA . VAL A 1 277 ? 4.953 34.688 10.211 1 95.56 277 VAL A CA 1
ATOM 2235 C C . VAL A 1 277 ? 6.34 34.281 10.703 1 95.56 277 VAL A C 1
ATOM 2237 O O . VAL A 1 277 ? 6.777 34.688 11.781 1 95.56 277 VAL A O 1
ATOM 2240 N N . ASN A 1 278 ? 7.086 33.531 9.891 1 95.81 278 ASN A N 1
ATOM 2241 C CA . ASN A 1 278 ? 8.406 33.031 10.266 1 95.81 278 ASN A CA 1
ATOM 2242 C C . ASN A 1 278 ? 9.453 34.125 10.211 1 95.81 278 ASN A C 1
ATOM 2244 O O . ASN A 1 278 ? 10.555 34 10.758 1 95.81 278 ASN A O 1
ATOM 2248 N N . GLY A 1 279 ? 9.148 35.188 9.5 1 92.62 279 GLY A N 1
ATOM 2249 C CA . GLY A 1 279 ? 10.195 36.156 9.18 1 92.62 279 GLY A CA 1
ATOM 2250 C C . GLY A 1 279 ? 11.242 35.594 8.227 1 92.62 279 GLY A C 1
ATOM 2251 O O . GLY A 1 279 ? 11.086 34.5 7.703 1 92.62 279 GLY A O 1
ATOM 2252 N N . GLN A 1 280 ? 12.312 36.312 7.965 1 92.31 280 GLN A N 1
ATOM 2253 C CA . GLN A 1 280 ? 13.32 35.906 6.988 1 92.31 280 GLN A CA 1
ATOM 2254 C C . GLN A 1 280 ? 14.453 35.156 7.652 1 92.31 280 GLN A C 1
ATOM 2256 O O . GLN A 1 280 ? 15.211 34.438 6.98 1 92.31 280 GLN A O 1
ATOM 2261 N N . ASP A 1 281 ? 14.523 35.25 8.93 1 91.5 281 ASP A N 1
ATOM 2262 C CA . ASP A 1 281 ? 15.664 34.688 9.656 1 91.5 281 ASP A CA 1
ATOM 2263 C C . ASP A 1 281 ? 15.648 33.156 9.641 1 91.5 281 ASP A C 1
ATOM 2265 O O . ASP A 1 281 ? 16.688 32.531 9.828 1 91.5 281 ASP A O 1
ATOM 2269 N N . GLY A 1 282 ? 14.469 32.594 9.43 1 94.12 282 GLY A N 1
ATOM 2270 C CA . GLY A 1 282 ? 14.344 31.141 9.43 1 94.12 282 GLY A CA 1
ATOM 2271 C C . GLY A 1 282 ? 14.672 30.516 8.094 1 94.12 282 GLY A C 1
ATOM 2272 O O . GLY A 1 282 ? 14.789 29.297 7.984 1 94.12 282 GLY A O 1
ATOM 2273 N N . LEU A 1 283 ? 14.891 31.297 7.047 1 95.94 283 LEU A N 1
ATOM 2274 C CA . LEU A 1 283 ? 15.039 30.797 5.684 1 95.94 283 LEU A CA 1
ATOM 2275 C C . LEU A 1 283 ? 16.312 29.969 5.543 1 95.94 283 LEU A C 1
ATOM 2277 O O . LEU A 1 283 ? 16.297 28.891 4.969 1 95.94 283 LEU A O 1
ATOM 2281 N N . PRO A 1 284 ? 17.484 30.453 6.098 1 96.06 284 PRO A N 1
ATOM 2282 C CA . PRO A 1 284 ? 18.688 29.641 5.961 1 96.06 284 PRO A CA 1
ATOM 2283 C C . PRO A 1 284 ? 18.562 28.266 6.609 1 96.06 284 PRO A C 1
ATOM 2285 O O . PRO A 1 284 ? 18.984 27.266 6.027 1 96.06 284 PRO A O 1
ATOM 2288 N N . LYS A 1 285 ? 17.969 28.25 7.785 1 95.81 285 LYS A N 1
ATOM 2289 C CA . LYS A 1 285 ? 17.75 26.984 8.477 1 95.81 285 LYS A CA 1
ATOM 2290 C C . LYS A 1 285 ? 16.828 26.078 7.672 1 95.81 285 LYS A C 1
ATOM 2292 O O . LYS A 1 285 ? 17.062 24.859 7.59 1 95.81 285 LYS A O 1
ATOM 2297 N N . THR A 1 286 ? 15.789 26.641 7.074 1 97.94 286 THR A N 1
ATOM 2298 C CA . THR A 1 286 ? 14.852 25.891 6.254 1 97.94 286 THR A CA 1
ATOM 2299 C C . THR A 1 286 ? 15.547 25.344 5.004 1 97.94 286 THR A C 1
ATOM 2301 O O . THR A 1 286 ? 15.375 24.172 4.648 1 97.94 286 THR A O 1
ATOM 2304 N N . LYS A 1 287 ? 16.328 26.188 4.359 1 97.56 287 LYS A N 1
ATOM 2305 C CA . LYS A 1 287 ? 17.094 25.781 3.184 1 97.56 287 LYS A CA 1
ATOM 2306 C C . LYS A 1 287 ? 18.031 24.625 3.516 1 97.56 287 LYS A C 1
ATOM 2308 O O . LYS A 1 287 ? 18.172 23.672 2.734 1 97.56 287 LYS A O 1
ATOM 2313 N N . ALA A 1 288 ? 18.625 24.719 4.637 1 97.25 288 ALA A N 1
ATOM 2314 C CA . ALA A 1 288 ? 19.547 23.656 5.062 1 97.25 288 ALA A CA 1
ATOM 2315 C C . ALA A 1 288 ? 18.812 22.328 5.227 1 97.25 288 ALA A C 1
ATOM 2317 O O . ALA A 1 288 ? 19.297 21.297 4.785 1 97.25 288 ALA A O 1
ATOM 2318 N N . LEU A 1 289 ? 17.641 22.359 5.836 1 97.81 289 LEU A N 1
ATOM 2319 C CA . LEU A 1 289 ? 16.859 21.141 6 1 97.81 289 LEU A CA 1
ATOM 2320 C C . LEU A 1 289 ? 16.531 20.516 4.648 1 97.81 289 LEU A C 1
ATOM 2322 O O . LEU A 1 289 ? 16.766 19.328 4.441 1 97.81 289 LEU A O 1
ATOM 2326 N N . PHE A 1 290 ? 16.078 21.297 3.707 1 98.06 290 PHE A N 1
ATOM 2327 C CA . PHE A 1 290 ? 15.594 20.75 2.443 1 98.06 290 PHE A CA 1
ATOM 2328 C C . PHE A 1 290 ? 16.75 20.375 1.53 1 98.06 290 PHE A C 1
ATOM 2330 O O . PHE A 1 290 ? 16.609 19.516 0.663 1 98.06 290 PHE A O 1
ATOM 2337 N N . ASN A 1 291 ? 17.938 21.031 1.699 1 96.69 291 ASN A N 1
ATOM 2338 C CA . ASN A 1 291 ? 19.141 20.562 1.012 1 96.69 291 ASN A CA 1
ATOM 2339 C C . ASN A 1 291 ? 19.516 19.156 1.46 1 96.69 291 ASN A C 1
ATOM 2341 O O . ASN A 1 291 ? 19.938 18.328 0.644 1 96.69 291 ASN A O 1
ATOM 2345 N N . GLU A 1 292 ? 19.344 18.938 2.736 1 95.81 292 GLU A N 1
ATOM 2346 C CA . GLU A 1 292 ? 19.609 17.609 3.25 1 95.81 292 GLU A CA 1
ATOM 2347 C C . GLU A 1 292 ? 18.578 16.609 2.75 1 95.81 292 GLU A C 1
ATOM 2349 O O . GLU A 1 292 ? 18.906 15.469 2.406 1 95.81 292 GLU A O 1
ATOM 2354 N N . LEU A 1 293 ? 17.312 16.984 2.689 1 97 293 LEU A N 1
ATOM 2355 C CA . LEU A 1 293 ? 16.234 16.109 2.266 1 97 293 LEU A CA 1
ATOM 2356 C C . LEU A 1 293 ? 16.359 15.75 0.787 1 97 293 LEU A C 1
ATOM 2358 O O . LEU A 1 293 ? 15.758 14.781 0.319 1 97 293 LEU A O 1
ATOM 2362 N N . LYS A 1 294 ? 17.109 16.5 0.041 1 94.75 294 LYS A N 1
ATOM 2363 C CA . LYS A 1 294 ? 17.328 16.234 -1.378 1 94.75 294 LYS A CA 1
ATOM 2364 C C . LYS A 1 294 ? 18.344 15.109 -1.578 1 94.75 294 LYS A C 1
ATOM 2366 O O . LYS A 1 294 ? 18.422 14.523 -2.66 1 94.75 294 LYS A O 1
ATOM 2371 N N . GLN A 1 295 ? 19.016 14.836 -0.548 1 90.69 295 GLN A N 1
ATOM 2372 C CA . GLN A 1 295 ? 20.047 13.812 -0.653 1 90.69 295 GLN A CA 1
ATOM 2373 C C . GLN A 1 295 ? 19.453 12.414 -0.509 1 90.69 295 GLN A C 1
ATOM 2375 O O . GLN A 1 295 ? 18.453 12.227 0.192 1 90.69 295 GLN A O 1
ATOM 2380 N N . ASN A 1 296 ? 20 11.469 -1.254 1 85.25 296 ASN A N 1
ATOM 2381 C CA . ASN A 1 296 ? 19.703 10.047 -1.134 1 85.25 296 ASN A CA 1
ATOM 2382 C C . ASN A 1 296 ? 20.891 9.273 -0.566 1 85.25 296 ASN A C 1
ATOM 2384 O O . ASN A 1 296 ? 21.906 9.125 -1.231 1 85.25 296 ASN A O 1
ATOM 2388 N N . PRO A 1 297 ? 20.719 8.781 0.582 1 85.12 297 PRO A N 1
ATOM 2389 C CA . PRO A 1 297 ? 21.875 8.172 1.23 1 85.12 297 PRO A CA 1
ATOM 2390 C C . PRO A 1 297 ? 22.141 6.75 0.742 1 85.12 297 PRO A C 1
ATOM 2392 O O . PRO A 1 297 ? 23.078 6.102 1.2 1 85.12 297 PRO A O 1
ATOM 2395 N N . TYR A 1 298 ? 21.375 6.262 -0.17 1 84.62 298 TYR A N 1
ATOM 2396 C CA . TYR A 1 298 ? 21.5 4.867 -0.586 1 84.62 298 TYR A CA 1
ATOM 2397 C C . TYR A 1 298 ? 22.516 4.734 -1.715 1 84.62 298 TYR A C 1
ATOM 2399 O O . TYR A 1 298 ? 22.422 5.422 -2.734 1 84.62 298 TYR A O 1
ATOM 2407 N N . LEU A 1 299 ? 23.531 4.012 -1.476 1 74.69 299 LEU A N 1
ATOM 2408 C CA . LEU A 1 299 ? 24.609 3.801 -2.43 1 74.69 299 LEU A CA 1
ATOM 2409 C C . LEU A 1 299 ? 24.156 2.934 -3.596 1 74.69 299 LEU A C 1
ATOM 2411 O O . LEU A 1 299 ? 23.312 2.045 -3.42 1 74.69 299 LEU A O 1
ATOM 2415 N N . SER A 1 300 ? 24.672 3.332 -4.746 1 76.69 300 SER A N 1
ATOM 2416 C CA . SER A 1 300 ? 24.469 2.436 -5.883 1 76.69 300 SER A CA 1
ATOM 2417 C C . SER A 1 300 ? 25.188 1.106 -5.668 1 76.69 300 SER A C 1
ATOM 2419 O O . SER A 1 300 ? 26.359 1.08 -5.27 1 76.69 300 SER A O 1
ATOM 2421 N N . LYS A 1 301 ? 24.438 0.097 -5.609 1 77.19 301 LYS A N 1
ATOM 2422 C CA . LYS A 1 301 ? 25.016 -1.229 -5.441 1 77.19 301 LYS A CA 1
ATOM 2423 C C . LYS A 1 301 ? 25.047 -1.988 -6.766 1 77.19 301 LYS A C 1
ATOM 2425 O O . LYS A 1 301 ? 24.125 -1.872 -7.574 1 77.19 301 LYS A O 1
ATOM 2430 N N . THR A 1 302 ? 26.188 -2.527 -7.125 1 81 302 THR A N 1
ATOM 2431 C CA . THR A 1 302 ? 26.344 -3.385 -8.297 1 81 302 THR A CA 1
ATOM 2432 C C . THR A 1 302 ? 26.5 -4.844 -7.879 1 81 302 THR A C 1
ATOM 2434 O O . THR A 1 302 ? 27.156 -5.137 -6.875 1 81 302 THR A O 1
ATOM 2437 N N . TYR A 1 303 ? 25.594 -5.621 -8.352 1 83.75 303 TYR A N 1
ATOM 2438 C CA . TYR A 1 303 ? 25.641 -7.047 -8.055 1 83.75 303 TYR A CA 1
ATOM 2439 C C . TYR A 1 303 ? 26.141 -7.84 -9.258 1 83.75 303 TYR A C 1
ATOM 2441 O O . TYR A 1 303 ? 25.922 -7.43 -10.398 1 83.75 303 TYR A O 1
ATOM 2449 N N . MET B 1 1 ? -90 -8.781 14.391 1 26.77 1 MET B N 1
ATOM 2450 C CA . MET B 1 1 ? -88.812 -8.117 13.906 1 26.77 1 MET B CA 1
ATOM 2451 C C . MET B 1 1 ? -87.562 -9.039 14 1 26.77 1 MET B C 1
ATOM 2453 O O . MET B 1 1 ? -87.188 -9.414 15.102 1 26.77 1 MET B O 1
ATOM 2457 N N . LYS B 1 2 ? -87.375 -9.922 12.953 1 21.86 2 LYS B N 1
ATOM 2458 C CA . LYS B 1 2 ? -86.562 -11.094 12.664 1 21.86 2 LYS B CA 1
ATOM 2459 C C . LYS B 1 2 ? -85.062 -10.719 12.531 1 21.86 2 LYS B C 1
ATOM 2461 O O . LYS B 1 2 ? -84.625 -10.344 11.453 1 21.86 2 LYS B O 1
ATOM 2466 N N . LYS B 1 3 ? -84.562 -9.914 13.438 1 31.22 3 LYS B N 1
ATOM 2467 C CA . LYS B 1 3 ? -83.25 -9.391 13.141 1 31.22 3 LYS B CA 1
ATOM 2468 C C . LYS B 1 3 ? -82.25 -10.516 12.859 1 31.22 3 LYS B C 1
ATOM 2470 O O . LYS B 1 3 ? -82.062 -11.438 13.664 1 31.22 3 LYS B O 1
ATOM 2475 N N . GLN B 1 4 ? -81.938 -10.781 11.602 1 27.56 4 GLN B N 1
ATOM 2476 C CA . GLN B 1 4 ? -81 -11.68 10.883 1 27.56 4 GLN B CA 1
ATOM 2477 C C . GLN B 1 4 ? -79.562 -11.531 11.383 1 27.56 4 GLN B C 1
ATOM 2479 O O . GLN B 1 4 ? -79.062 -10.414 11.516 1 27.56 4 GLN B O 1
ATOM 2484 N N . ALA B 1 5 ? -79.062 -12.422 12.195 1 32.03 5 ALA B N 1
ATOM 2485 C CA . ALA B 1 5 ? -77.688 -12.711 12.727 1 32.03 5 ALA B CA 1
ATOM 2486 C C . ALA B 1 5 ? -76.688 -12.836 11.609 1 32.03 5 ALA B C 1
ATOM 2488 O O . ALA B 1 5 ? -76.75 -13.789 10.828 1 32.03 5 ALA B O 1
ATOM 2489 N N . LEU B 1 6 ? -76.438 -11.719 10.844 1 33.69 6 LEU B N 1
ATOM 2490 C CA . LEU B 1 6 ? -75.438 -11.781 9.812 1 33.69 6 LEU B CA 1
ATOM 2491 C C . LEU B 1 6 ? -74.062 -12.305 10.375 1 33.69 6 LEU B C 1
ATOM 2493 O O . LEU B 1 6 ? -73.562 -11.711 11.305 1 33.69 6 LEU B O 1
ATOM 2497 N N . ILE B 1 7 ? -73.938 -13.586 10.398 1 33.19 7 ILE B N 1
ATOM 2498 C CA . ILE B 1 7 ? -72.688 -14.289 10.727 1 33.19 7 ILE B CA 1
ATOM 2499 C C . ILE B 1 7 ? -71.562 -13.773 9.852 1 33.19 7 ILE B C 1
ATOM 2501 O O . ILE B 1 7 ? -71.625 -13.891 8.625 1 33.19 7 ILE B O 1
ATOM 2505 N N . LEU B 1 8 ? -71 -12.617 10.164 1 33.69 8 LEU B N 1
ATOM 2506 C CA . LEU B 1 8 ? -69.75 -12.125 9.484 1 33.69 8 LEU B CA 1
ATOM 2507 C C . LEU B 1 8 ? -68.688 -13.172 9.5 1 33.69 8 LEU B C 1
ATOM 2509 O O . LEU B 1 8 ? -68.188 -13.562 10.57 1 33.69 8 LEU B O 1
ATOM 2513 N N . ILE B 1 9 ? -68.688 -14.117 8.578 1 35.66 9 ILE B N 1
ATOM 2514 C CA . ILE B 1 9 ? -67.562 -15.023 8.305 1 35.66 9 ILE B CA 1
ATOM 2515 C C . ILE B 1 9 ? -66.312 -14.227 8.031 1 35.66 9 ILE B C 1
ATOM 2517 O O . ILE B 1 9 ? -66.25 -13.484 7.047 1 35.66 9 ILE B O 1
ATOM 2521 N N . THR B 1 10 ? -65.688 -13.648 9.047 1 36.25 10 THR B N 1
ATOM 2522 C CA . THR B 1 10 ? -64.375 -13.062 8.867 1 36.25 10 THR B CA 1
ATOM 2523 C C . THR B 1 10 ? -63.438 -14.078 8.25 1 36.25 10 THR B C 1
ATOM 2525 O O . THR B 1 10 ? -63.188 -15.141 8.82 1 36.25 10 THR B O 1
ATOM 2528 N N . GLY B 1 11 ? -63.469 -14.305 6.926 1 34.38 11 GLY B N 1
ATOM 2529 C CA . GLY B 1 11 ? -62.438 -15.062 6.23 1 34.38 11 GLY B CA 1
ATOM 2530 C C . GLY B 1 11 ? -61.031 -14.664 6.621 1 34.38 11 GLY B C 1
ATOM 2531 O O . GLY B 1 11 ? -60.656 -13.5 6.508 1 34.38 11 GLY B O 1
ATOM 2532 N N . VAL B 1 12 ? -60.531 -15.289 7.672 1 36.72 12 VAL B N 1
ATOM 2533 C CA . VAL B 1 12 ? -59.125 -15.242 8.008 1 36.72 12 VAL B CA 1
ATOM 2534 C C . VAL B 1 12 ? -58.281 -15.539 6.762 1 36.72 12 VAL B C 1
ATOM 2536 O O . VAL B 1 12 ? -58.312 -16.656 6.238 1 36.72 12 VAL B O 1
ATOM 2539 N N . LEU B 1 13 ? -58.25 -14.617 5.797 1 36.47 13 LEU B N 1
ATOM 2540 C CA . LEU B 1 13 ? -57.219 -14.75 4.773 1 36.47 13 LEU B CA 1
ATOM 2541 C C . LEU B 1 13 ? -55.875 -15.023 5.402 1 36.47 13 LEU B C 1
ATOM 2543 O O . LEU B 1 13 ? -55.312 -14.172 6.109 1 36.47 13 LEU B O 1
ATOM 2547 N N . MET B 1 14 ? -55.625 -16.281 5.793 1 34.81 14 MET B N 1
ATOM 2548 C CA . MET B 1 14 ? -54.281 -16.719 6.078 1 34.81 14 MET B CA 1
ATOM 2549 C C . MET B 1 14 ? -53.312 -16.266 4.977 1 34.81 14 MET B C 1
ATOM 2551 O O . MET B 1 14 ? -53.438 -16.703 3.83 1 34.81 14 MET B O 1
ATOM 2555 N N . MET B 1 15 ? -52.906 -15.016 4.992 1 35.31 15 MET B N 1
ATOM 2556 C CA . MET B 1 15 ? -51.719 -14.656 4.203 1 35.31 15 MET B CA 1
ATOM 2557 C C . MET B 1 15 ? -50.625 -15.688 4.398 1 35.31 15 MET B C 1
ATOM 2559 O O . MET B 1 15 ? -50.062 -15.789 5.484 1 35.31 15 MET B O 1
ATOM 2563 N N . THR B 1 16 ? -50.75 -16.875 3.793 1 36.56 16 THR B N 1
ATOM 2564 C CA . THR B 1 16 ? -49.562 -17.703 3.619 1 36.56 16 THR B CA 1
ATOM 2565 C C . THR B 1 16 ? -48.375 -16.859 3.121 1 36.56 16 THR B C 1
ATOM 2567 O O . THR B 1 16 ? -48.406 -16.344 2.006 1 36.56 16 THR B O 1
ATOM 2570 N N . SER B 1 17 ? -47.812 -16.094 4.004 1 36 17 SER B N 1
ATOM 2571 C CA . SER B 1 17 ? -46.469 -15.625 3.656 1 36 17 SER B CA 1
ATOM 2572 C C . SER B 1 17 ? -45.656 -16.734 2.998 1 36 17 SER B C 1
ATOM 2574 O O . SER B 1 17 ? -45.344 -17.75 3.625 1 36 17 SER B O 1
ATOM 2576 N N . ILE B 1 18 ? -45.875 -17.031 1.76 1 36.16 18 ILE B N 1
ATOM 2577 C CA . ILE B 1 18 ? -44.875 -17.797 1.034 1 36.16 18 ILE B CA 1
ATOM 2578 C C . ILE B 1 18 ? -43.469 -17.297 1.382 1 36.16 18 ILE B C 1
ATOM 2580 O O . ILE B 1 18 ? -43.125 -16.156 1.044 1 36.16 18 ILE B O 1
ATOM 2584 N N . TYR B 1 19 ? -43.031 -17.672 2.555 1 35.34 19 TYR B N 1
ATOM 2585 C CA . TYR B 1 19 ? -41.562 -17.625 2.68 1 35.34 19 TYR B CA 1
ATOM 2586 C C . TYR B 1 19 ? -40.906 -18.156 1.422 1 35.34 19 TYR B C 1
ATOM 2588 O O . TYR B 1 19 ? -40.969 -19.359 1.122 1 35.34 19 TYR B O 1
ATOM 2596 N N . GLN B 1 20 ? -41 -17.422 0.362 1 32.59 20 GLN B N 1
ATOM 2597 C CA . GLN B 1 20 ? -40.031 -17.797 -0.659 1 32.59 20 GLN B CA 1
ATOM 2598 C C . GLN B 1 20 ? -38.688 -18.125 -0.037 1 32.59 20 GLN B C 1
ATOM 2600 O O . GLN B 1 20 ? -38.031 -17.25 0.541 1 32.59 20 GLN B O 1
ATOM 2605 N N . VAL B 1 21 ? -38.562 -19.281 0.488 1 31.97 21 VAL B N 1
ATOM 2606 C CA . VAL B 1 21 ? -37.219 -19.75 0.676 1 31.97 21 VAL B CA 1
ATOM 2607 C C . VAL B 1 21 ? -36.344 -19.328 -0.522 1 31.97 21 VAL B C 1
ATOM 2609 O O . VAL B 1 21 ? -36.594 -19.781 -1.645 1 31.97 21 VAL B O 1
ATOM 2612 N N . ARG B 1 22 ? -36 -18.078 -0.59 1 35.69 22 ARG B N 1
ATOM 2613 C CA . ARG B 1 22 ? -34.906 -17.922 -1.528 1 35.69 22 ARG B CA 1
ATOM 2614 C C . ARG B 1 22 ? -33.969 -19.125 -1.485 1 35.69 22 ARG B C 1
ATOM 2616 O O . ARG B 1 22 ? -33.406 -19.438 -0.435 1 35.69 22 ARG B O 1
ATOM 2623 N N . ALA B 1 23 ? -34.344 -20.078 -2.201 1 34.53 23 ALA B N 1
ATOM 2624 C CA . ALA B 1 23 ? -33.312 -21.078 -2.438 1 34.53 23 ALA B CA 1
ATOM 2625 C C . ALA B 1 23 ? -31.906 -20.469 -2.402 1 34.53 23 ALA B C 1
ATOM 2627 O O . ALA B 1 23 ? -31.578 -19.625 -3.242 1 34.53 23 ALA B O 1
ATOM 2628 N N . GLN B 1 24 ? -31.438 -20.172 -1.272 1 38.5 24 GLN B N 1
ATOM 2629 C CA . GLN B 1 24 ? -30 -19.906 -1.277 1 38.5 24 GLN B CA 1
ATOM 2630 C C . GLN B 1 24 ? -29.281 -20.844 -2.254 1 38.5 24 GLN B C 1
ATOM 2632 O O . GLN B 1 24 ? -29.219 -22.047 -2.039 1 38.5 24 GLN B O 1
ATOM 2637 N N . ASN B 1 25 ? -29.562 -20.891 -3.5 1 39.09 25 ASN B N 1
ATOM 2638 C CA . ASN B 1 25 ? -28.688 -21.594 -4.426 1 39.09 25 ASN B CA 1
ATOM 2639 C C . ASN B 1 25 ? -27.281 -21.781 -3.854 1 39.09 25 ASN B C 1
ATOM 2641 O O . ASN B 1 25 ? -26.562 -20.797 -3.682 1 39.09 25 ASN B O 1
ATOM 2645 N N . THR B 1 26 ? -27.078 -22.625 -2.848 1 47.12 26 THR B N 1
ATOM 2646 C CA . THR B 1 26 ? -25.828 -22.984 -2.182 1 47.12 26 THR B CA 1
ATOM 2647 C C . THR B 1 26 ? -24.734 -23.266 -3.205 1 47.12 26 THR B C 1
ATOM 2649 O O . THR B 1 26 ? -24.578 -24.406 -3.658 1 47.12 26 THR B O 1
ATOM 2652 N N . THR B 1 27 ? -24.641 -22.562 -4.246 1 56.03 27 THR B N 1
ATOM 2653 C CA . THR B 1 27 ? -23.453 -22.797 -5.066 1 56.03 27 THR B CA 1
ATOM 2654 C C . THR B 1 27 ? -22.25 -23.125 -4.199 1 56.03 27 THR B C 1
ATOM 2656 O O . THR B 1 27 ? -22.078 -22.562 -3.117 1 56.03 27 THR B O 1
ATOM 2659 N N . ALA B 1 28 ? -21.766 -24.391 -4.273 1 76 28 ALA B N 1
ATOM 2660 C CA . ALA B 1 28 ? -20.594 -24.875 -3.543 1 76 28 ALA B CA 1
ATOM 2661 C C . ALA B 1 28 ? -19.5 -23.828 -3.486 1 76 28 ALA B C 1
ATOM 2663 O O . ALA B 1 28 ? -19.25 -23.125 -4.469 1 76 28 ALA B O 1
ATOM 2664 N N . ARG B 1 29 ? -18.984 -23.5 -2.305 1 92 29 ARG B N 1
ATOM 2665 C CA . ARG B 1 29 ? -17.875 -22.562 -2.064 1 92 29 ARG B CA 1
ATOM 2666 C C . ARG B 1 29 ? -16.609 -23.031 -2.773 1 92 29 ARG B C 1
ATOM 2668 O O . ARG B 1 29 ? -16.172 -24.156 -2.584 1 92 29 ARG B O 1
ATOM 2675 N N . PRO B 1 30 ? -16.188 -22.203 -3.709 1 97.06 30 PRO B N 1
ATOM 2676 C CA . PRO B 1 30 ? -15.016 -22.625 -4.496 1 97.06 30 PRO B CA 1
ATOM 2677 C C . PRO B 1 30 ? -13.781 -22.875 -3.635 1 97.06 30 PRO B C 1
ATOM 2679 O O . PRO B 1 30 ? -13.555 -22.172 -2.648 1 97.06 30 PRO B O 1
ATOM 2682 N N . ARG B 1 31 ? -13.008 -23.875 -3.953 1 98.19 31 ARG B N 1
ATOM 2683 C CA . ARG B 1 31 ? -11.703 -24.172 -3.367 1 98.19 31 ARG B CA 1
ATOM 2684 C C . ARG B 1 31 ? -10.586 -24 -4.398 1 98.19 31 ARG B C 1
ATOM 2686 O O . ARG B 1 31 ? -10.57 -24.703 -5.418 1 98.19 31 ARG B O 1
ATOM 2693 N N . VAL B 1 32 ? -9.664 -23.109 -4.117 1 98.81 32 VAL B N 1
ATOM 2694 C CA . VAL B 1 32 ? -8.641 -22.75 -5.094 1 98.81 32 VAL B CA 1
ATOM 2695 C C . VAL B 1 32 ? -7.25 -22.969 -4.5 1 98.81 32 VAL B C 1
ATOM 2697 O O . VAL B 1 32 ? -7 -22.625 -3.342 1 98.81 32 VAL B O 1
ATOM 2700 N N . LEU B 1 33 ? -6.395 -23.594 -5.25 1 98.88 33 LEU B N 1
ATOM 2701 C CA . LEU B 1 33 ? -4.969 -23.656 -4.953 1 98.88 33 LEU B CA 1
ATOM 2702 C C . LEU B 1 33 ? -4.172 -22.766 -5.895 1 98.88 33 LEU B C 1
ATOM 2704 O O . LEU B 1 33 ? -4.32 -22.859 -7.117 1 98.88 33 LEU B O 1
ATOM 2708 N N . VAL B 1 34 ? -3.424 -21.859 -5.309 1 98.94 34 VAL B N 1
ATOM 2709 C CA . VAL B 1 34 ? -2.5 -21.078 -6.113 1 98.94 34 VAL B CA 1
ATOM 2710 C C . VAL B 1 34 ? -1.114 -21.719 -6.09 1 98.94 34 VAL B C 1
ATOM 2712 O O . VAL B 1 34 ? -0.542 -21.922 -5.02 1 98.94 34 VAL B O 1
ATOM 2715 N N . VAL B 1 35 ? -0.613 -22.078 -7.246 1 98.94 35 VAL B N 1
ATOM 2716 C CA . VAL B 1 35 ? 0.744 -22.594 -7.379 1 98.94 35 VAL B CA 1
ATOM 2717 C C . VAL B 1 35 ? 1.665 -21.5 -7.922 1 98.94 35 VAL B C 1
ATOM 2719 O O . VAL B 1 35 ? 1.457 -21 -9.023 1 98.94 35 VAL B O 1
ATOM 2722 N N . MET B 1 36 ? 2.682 -21.141 -7.152 1 98.75 36 MET B N 1
ATOM 2723 C CA . MET B 1 36 ? 3.484 -19.969 -7.512 1 98.75 36 MET B CA 1
ATOM 2724 C C . MET B 1 36 ? 4.934 -20.156 -7.066 1 98.75 36 MET B C 1
ATOM 2726 O O . MET B 1 36 ? 5.23 -21.031 -6.246 1 98.75 36 MET B O 1
ATOM 2730 N N . ALA B 1 37 ? 5.832 -19.359 -7.637 1 98.5 37 ALA B N 1
ATOM 2731 C CA . ALA B 1 37 ? 7.266 -19.5 -7.398 1 98.5 37 ALA B CA 1
ATOM 2732 C C . ALA B 1 37 ? 7.688 -18.766 -6.125 1 98.5 37 ALA B C 1
ATOM 2734 O O . ALA B 1 37 ? 8.453 -19.312 -5.32 1 98.5 37 ALA B O 1
ATOM 2735 N N . HIS B 1 38 ? 7.184 -17.531 -5.949 1 98.25 38 HIS B N 1
ATOM 2736 C CA . HIS B 1 38 ? 7.695 -16.688 -4.883 1 98.25 38 HIS B CA 1
ATOM 2737 C C . HIS B 1 38 ? 6.559 -16.125 -4.035 1 98.25 38 HIS B C 1
ATOM 2739 O O . HIS B 1 38 ? 5.449 -15.914 -4.531 1 98.25 38 HIS B O 1
ATOM 2745 N N . PRO B 1 39 ? 6.91 -15.805 -2.699 1 98.31 39 PRO B N 1
ATOM 2746 C CA . PRO B 1 39 ? 5.992 -14.945 -1.952 1 98.31 39 PRO B CA 1
ATOM 2747 C C . PRO B 1 39 ? 5.832 -13.562 -2.588 1 98.31 39 PRO B C 1
ATOM 2749 O O . PRO B 1 39 ? 6.801 -12.812 -2.695 1 98.31 39 PRO B O 1
ATOM 2752 N N . ASP B 1 40 ? 4.691 -13.164 -2.988 1 97.81 40 ASP B N 1
ATOM 2753 C CA . ASP B 1 40 ? 4.238 -11.922 -3.609 1 97.81 40 ASP B CA 1
ATOM 2754 C C . ASP B 1 40 ? 3.623 -12.188 -4.98 1 97.81 40 ASP B C 1
ATOM 2756 O O . ASP B 1 40 ? 2.932 -11.328 -5.531 1 97.81 40 ASP B O 1
ATOM 2760 N N . ASP B 1 41 ? 3.785 -13.438 -5.57 1 97.88 41 ASP B N 1
ATOM 2761 C CA . ASP B 1 41 ? 3.186 -13.766 -6.859 1 97.88 41 ASP B CA 1
ATOM 2762 C C . ASP B 1 41 ? 1.661 -13.789 -6.766 1 97.88 41 ASP B C 1
ATOM 2764 O O . ASP B 1 41 ? 0.971 -13.656 -7.781 1 97.88 41 ASP B O 1
ATOM 2768 N N . GLU B 1 42 ? 1.121 -14.047 -5.566 1 98.25 42 GLU B N 1
ATOM 2769 C CA . GLU B 1 42 ? -0.326 -14.062 -5.375 1 98.25 42 GLU B CA 1
ATOM 2770 C C . GLU B 1 42 ? -0.948 -12.719 -5.738 1 98.25 42 GLU B C 1
ATOM 2772 O O . GLU B 1 42 ? -2.158 -12.625 -5.957 1 98.25 42 GLU B O 1
ATOM 2777 N N . SER B 1 43 ? -0.091 -11.648 -5.879 1 97.62 43 SER B N 1
ATOM 2778 C CA . SER B 1 43 ? -0.575 -10.32 -6.246 1 97.62 43 SER B CA 1
ATOM 2779 C C . SER B 1 43 ? -1.179 -10.32 -7.648 1 97.62 43 SER B C 1
ATOM 2781 O O . SER B 1 43 ? -1.979 -9.445 -7.984 1 97.62 43 SER B O 1
ATOM 2783 N N . THR B 1 44 ? -0.82 -11.305 -8.461 1 97.5 44 THR B N 1
ATOM 2784 C CA . THR B 1 44 ? -1.383 -11.461 -9.797 1 97.5 44 THR B CA 1
ATOM 2785 C C . THR B 1 44 ? -2.891 -11.688 -9.727 1 97.5 44 THR B C 1
ATOM 2787 O O . THR B 1 44 ? -3.625 -11.305 -10.641 1 97.5 44 THR B O 1
ATOM 2790 N N . PHE B 1 45 ? -3.363 -12.25 -8.555 1 97.56 45 PHE B N 1
ATOM 2791 C CA . PHE B 1 45 ? -4.73 -12.727 -8.391 1 97.56 45 PHE B CA 1
ATOM 2792 C C . PHE B 1 45 ? -5.41 -12.031 -7.215 1 97.56 45 PHE B C 1
ATOM 2794 O O . PHE B 1 45 ? -6.375 -12.555 -6.656 1 97.56 45 PHE B O 1
ATOM 2801 N N . SER B 1 46 ? -4.906 -10.977 -6.715 1 98.12 46 SER B N 1
ATOM 2802 C CA . SER B 1 46 ? -5.277 -10.445 -5.406 1 98.12 46 SER B CA 1
ATOM 2803 C C . SER B 1 46 ? -6.785 -10.227 -5.309 1 98.12 46 SER B C 1
ATOM 2805 O O . SER B 1 46 ? -7.422 -10.664 -4.348 1 98.12 46 SER B O 1
ATOM 2807 N N . THR B 1 47 ? -7.359 -9.578 -6.309 1 98.19 47 THR B N 1
ATOM 2808 C CA . THR B 1 47 ? -8.781 -9.273 -6.266 1 98.19 47 THR B CA 1
ATOM 2809 C C . THR B 1 47 ? -9.617 -10.555 -6.355 1 98.19 47 THR B C 1
ATOM 2811 O O . THR B 1 47 ? -10.578 -10.727 -5.602 1 98.19 47 THR B O 1
ATOM 2814 N N . SER B 1 48 ? -9.203 -11.469 -7.246 1 98.75 48 SER B N 1
ATOM 2815 C CA . SER B 1 48 ? -9.898 -12.75 -7.375 1 98.75 48 SER B CA 1
ATOM 2816 C C . SER B 1 48 ? -9.867 -13.531 -6.062 1 98.75 48 SER B C 1
ATOM 2818 O O . SER B 1 48 ? -10.898 -14.039 -5.617 1 98.75 48 SER B O 1
ATOM 2820 N N . LEU B 1 49 ? -8.695 -13.594 -5.465 1 98.88 49 LEU B N 1
ATOM 2821 C CA . LEU B 1 49 ? -8.547 -14.352 -4.227 1 98.88 49 LEU B CA 1
ATOM 2822 C C . LEU B 1 49 ? -9.367 -13.727 -3.107 1 98.88 49 LEU B C 1
ATOM 2824 O O . LEU B 1 49 ? -10.055 -14.43 -2.361 1 98.88 49 LEU B O 1
ATOM 2828 N N . TYR B 1 50 ? -9.312 -12.406 -2.986 1 98.62 50 TYR B N 1
ATOM 2829 C CA . TYR B 1 50 ? -10.094 -11.695 -1.979 1 98.62 50 TYR B CA 1
ATOM 2830 C C . TYR B 1 50 ? -11.578 -11.977 -2.141 1 98.62 50 TYR B C 1
ATOM 2832 O O . TYR B 1 50 ? -12.266 -12.289 -1.167 1 98.62 50 TYR B O 1
ATOM 2840 N N . LYS B 1 51 ? -12.062 -11.828 -3.383 1 98.38 51 LYS B N 1
ATOM 2841 C CA . LYS B 1 51 ? -13.484 -12.055 -3.648 1 98.38 51 LYS B CA 1
ATOM 2842 C C . LYS B 1 51 ? -13.883 -13.492 -3.322 1 98.38 51 LYS B C 1
ATOM 2844 O O . LYS B 1 51 ? -14.938 -13.734 -2.73 1 98.38 51 LYS B O 1
ATOM 2849 N N . ILE B 1 52 ? -13.078 -14.438 -3.674 1 98.5 52 ILE B N 1
ATOM 2850 C CA . ILE B 1 52 ? -13.375 -15.844 -3.439 1 98.5 52 ILE B CA 1
ATOM 2851 C C . ILE B 1 52 ? -13.492 -16.109 -1.939 1 98.5 52 ILE B C 1
ATOM 2853 O O . ILE B 1 52 ? -14.414 -16.781 -1.488 1 98.5 52 ILE B O 1
ATOM 2857 N N . THR B 1 53 ? -12.57 -15.539 -1.135 1 98.12 53 THR B N 1
ATOM 2858 C CA . THR B 1 53 ? -12.516 -15.883 0.282 1 98.12 53 THR B CA 1
ATOM 2859 C C . THR B 1 53 ? -13.469 -15.008 1.089 1 98.12 53 THR B C 1
ATOM 2861 O O . THR B 1 53 ? -14.242 -15.508 1.907 1 98.12 53 THR B O 1
ATOM 2864 N N . LYS B 1 54 ? -13.477 -13.727 0.793 1 96.44 54 LYS B N 1
ATOM 2865 C CA . LYS B 1 54 ? -14.172 -12.789 1.672 1 96.44 54 LYS B CA 1
ATOM 2866 C C . LYS B 1 54 ? -15.594 -12.539 1.194 1 96.44 54 LYS B C 1
ATOM 2868 O O . LYS B 1 54 ? -16.469 -12.211 1.995 1 96.44 54 LYS B O 1
ATOM 2873 N N . GLU B 1 55 ? -15.789 -12.703 -0.097 1 94.94 55 GLU B N 1
ATOM 2874 C CA . GLU B 1 55 ? -17.125 -12.406 -0.62 1 94.94 55 GLU B CA 1
ATOM 2875 C C . GLU B 1 55 ? -17.891 -13.688 -0.931 1 94.94 55 GLU B C 1
ATOM 2877 O O . GLU B 1 55 ? -19.094 -13.781 -0.664 1 94.94 55 GLU B O 1
ATOM 2882 N N . GLN B 1 56 ? -17.219 -14.711 -1.396 1 95.38 56 GLN B N 1
ATOM 2883 C CA . GLN B 1 56 ? -17.875 -15.961 -1.737 1 95.38 56 GLN B CA 1
ATOM 2884 C C . GLN B 1 56 ? -17.688 -17 -0.639 1 95.38 56 GLN B C 1
ATOM 2886 O O . GLN B 1 56 ? -18.25 -18.094 -0.709 1 95.38 56 GLN B O 1
ATOM 2891 N N . HIS B 1 57 ? -16.828 -16.75 0.311 1 95.69 57 HIS B N 1
ATOM 2892 C CA . HIS B 1 57 ? -16.578 -17.609 1.469 1 95.69 57 HIS B CA 1
ATOM 2893 C C . HIS B 1 57 ? -15.992 -18.953 1.049 1 95.69 57 HIS B C 1
ATOM 2895 O O . HIS B 1 57 ? -16.328 -19.984 1.637 1 95.69 57 HIS B O 1
ATOM 2901 N N . GLY B 1 58 ? -15.297 -18.906 -0.09 1 98 58 GLY B N 1
ATOM 2902 C CA . GLY B 1 58 ? -14.531 -20.062 -0.524 1 98 58 GLY B CA 1
ATOM 2903 C C . GLY B 1 58 ? -13.203 -20.203 0.192 1 98 58 GLY B C 1
ATOM 2904 O O . GLY B 1 58 ? -12.953 -19.516 1.193 1 98 58 GLY B O 1
ATOM 2905 N N . THR B 1 59 ? -12.398 -21.156 -0.259 1 98.38 59 THR B N 1
ATOM 2906 C CA . THR B 1 59 ? -11.094 -21.453 0.327 1 98.38 59 THR B CA 1
ATOM 2907 C C . THR B 1 59 ? -9.977 -21.219 -0.689 1 98.38 59 THR B C 1
ATOM 2909 O O . THR B 1 59 ? -10.109 -21.609 -1.855 1 98.38 59 THR B O 1
ATOM 2912 N N . VAL B 1 60 ? -8.961 -20.562 -0.265 1 98.81 60 VAL B N 1
ATOM 2913 C CA . VAL B 1 60 ? -7.762 -20.375 -1.078 1 98.81 60 VAL B CA 1
ATOM 2914 C C . VAL B 1 60 ? -6.531 -20.828 -0.294 1 98.81 60 VAL B C 1
ATOM 2916 O O . VAL B 1 60 ? -6.324 -20.406 0.845 1 98.81 60 VAL B O 1
ATOM 2919 N N . ASP B 1 61 ? -5.781 -21.734 -0.834 1 98.88 61 ASP B N 1
ATOM 2920 C CA . ASP B 1 61 ? -4.488 -22.172 -0.307 1 98.88 61 ASP B CA 1
ATOM 2921 C C . ASP B 1 61 ? -3.357 -21.781 -1.258 1 98.88 61 ASP B C 1
ATOM 2923 O O . ASP B 1 61 ? -3.566 -21.672 -2.467 1 98.88 61 ASP B O 1
ATOM 2927 N N . LEU B 1 62 ? -2.188 -21.531 -0.669 1 98.94 62 LEU B N 1
ATOM 2928 C CA . LEU 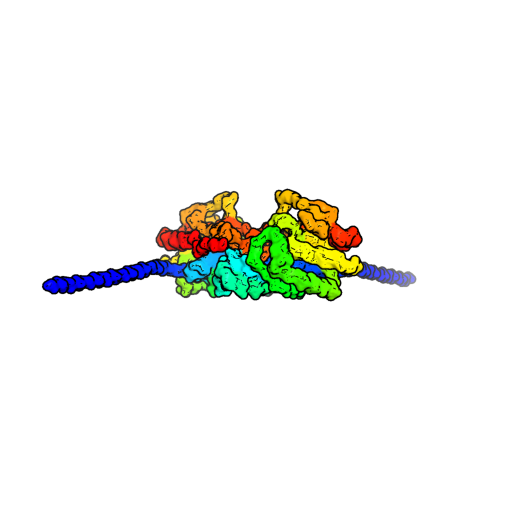B 1 62 ? -1.021 -21.156 -1.467 1 98.94 62 LEU B CA 1
ATOM 2929 C C . LEU B 1 62 ? 0.029 -22.266 -1.433 1 98.94 62 LEU B C 1
ATOM 2931 O O . LEU B 1 62 ? 0.378 -22.766 -0.36 1 98.94 62 LEU B O 1
ATOM 2935 N N . PHE B 1 63 ? 0.425 -22.719 -2.604 1 98.94 63 PHE B N 1
ATOM 2936 C CA . PHE B 1 63 ? 1.556 -23.609 -2.816 1 98.94 63 PHE B CA 1
ATOM 2937 C C . PHE B 1 63 ? 2.766 -22.844 -3.334 1 98.94 63 PHE B C 1
ATOM 2939 O O . PHE B 1 63 ? 2.822 -22.484 -4.512 1 98.94 63 PHE B O 1
ATOM 2946 N N . ILE B 1 64 ? 3.752 -22.547 -2.432 1 98.94 64 ILE B N 1
ATOM 2947 C CA . ILE B 1 64 ? 4.84 -21.625 -2.721 1 98.94 64 ILE B CA 1
ATOM 2948 C C . ILE B 1 64 ? 6.156 -22.391 -2.826 1 98.94 64 ILE B C 1
ATOM 2950 O O . ILE B 1 64 ? 6.602 -23.016 -1.857 1 98.94 64 ILE B O 1
ATOM 2954 N N . ILE B 1 65 ? 6.844 -22.266 -3.885 1 98.88 65 ILE B N 1
ATOM 2955 C CA . ILE B 1 65 ? 7.941 -23.172 -4.203 1 98.88 65 ILE B CA 1
ATOM 2956 C C . ILE B 1 65 ? 9.242 -22.641 -3.594 1 98.88 65 ILE B C 1
ATOM 2958 O O . ILE B 1 65 ? 10.031 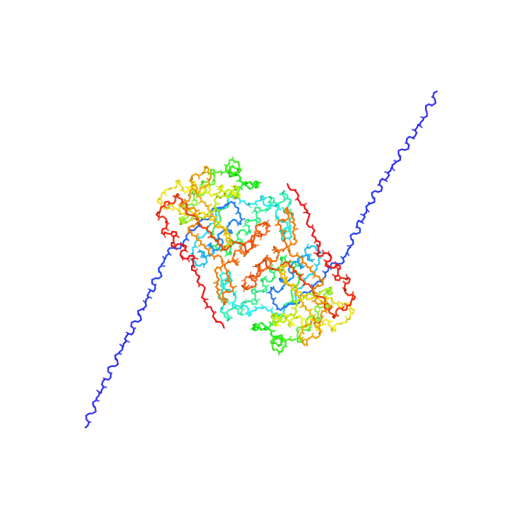-23.406 -3.045 1 98.88 65 ILE B O 1
ATOM 2962 N N . THR B 1 66 ? 9.469 -21.312 -3.674 1 98.62 66 THR B N 1
ATOM 2963 C CA . THR B 1 66 ? 10.68 -20.734 -3.1 1 98.62 66 THR B CA 1
ATOM 2964 C C . THR B 1 66 ? 10.32 -19.703 -2.041 1 98.62 66 THR B C 1
ATOM 2966 O O . THR B 1 66 ? 9.148 -19.391 -1.828 1 98.62 66 THR B O 1
ATOM 2969 N N . ASN B 1 67 ? 11.367 -19.172 -1.441 1 97.81 67 ASN B N 1
ATOM 2970 C CA . ASN B 1 67 ? 11.156 -18.109 -0.465 1 97.81 67 ASN B CA 1
ATOM 2971 C C . ASN B 1 67 ? 11.523 -16.75 -1.04 1 97.81 67 ASN B C 1
ATOM 2973 O O . ASN B 1 67 ? 11.547 -15.75 -0.315 1 97.81 67 ASN B O 1
ATOM 2977 N N . GLY B 1 68 ? 11.906 -16.688 -2.289 1 96.94 68 GLY B N 1
ATOM 2978 C CA . GLY B 1 68 ? 12.164 -15.445 -2.984 1 96.94 68 GLY B CA 1
ATOM 2979 C C . GLY B 1 68 ? 13.406 -14.719 -2.484 1 96.94 68 GLY B C 1
ATOM 2980 O O . GLY B 1 68 ? 13.469 -13.492 -2.527 1 96.94 68 GLY B O 1
ATOM 2981 N N . GLU B 1 69 ? 14.406 -15.383 -1.971 1 96.75 69 GLU B N 1
ATOM 2982 C CA . GLU B 1 69 ? 15.555 -14.773 -1.307 1 96.75 69 GLU B CA 1
ATOM 2983 C C . GLU B 1 69 ? 16.516 -14.156 -2.318 1 96.75 69 GLU B C 1
ATOM 2985 O O . GLU B 1 69 ? 17.391 -13.375 -1.951 1 96.75 69 GLU B O 1
ATOM 2990 N N . ALA B 1 70 ? 16.391 -14.484 -3.633 1 95.25 70 ALA B N 1
ATOM 2991 C CA . ALA B 1 70 ? 17.234 -13.844 -4.645 1 95.25 70 ALA B CA 1
ATOM 2992 C C . ALA B 1 70 ? 16.844 -12.383 -4.844 1 95.25 70 ALA B C 1
ATOM 2994 O O . ALA B 1 70 ? 17.578 -11.617 -5.465 1 95.25 70 ALA B O 1
ATOM 2995 N N . GLY B 1 71 ? 15.734 -11.992 -4.277 1 94.38 71 GLY B N 1
ATOM 2996 C CA . GLY B 1 71 ? 15.266 -10.617 -4.398 1 94.38 71 GLY B CA 1
ATOM 2997 C C . GLY B 1 71 ? 15.922 -9.672 -3.418 1 94.38 71 GLY B C 1
ATOM 2998 O O . GLY B 1 71 ? 15.531 -8.508 -3.307 1 94.38 71 GLY B O 1
ATOM 2999 N N . TYR B 1 72 ? 17.016 -10.078 -2.689 1 95.5 72 TYR B N 1
ATOM 3000 C CA . TYR B 1 72 ? 17.672 -9.281 -1.658 1 95.5 72 TYR B CA 1
ATOM 3001 C C . TYR B 1 72 ? 18.172 -7.961 -2.23 1 95.5 72 TYR B C 1
ATOM 3003 O O . TYR B 1 72 ? 18.25 -6.953 -1.519 1 95.5 72 TYR B O 1
ATOM 3011 N N . LYS B 1 73 ? 18.391 -7.895 -3.557 1 93.44 73 LYS B N 1
ATOM 3012 C CA . LYS B 1 73 ? 18.969 -6.727 -4.207 1 93.44 73 LYS B CA 1
ATOM 3013 C C . LYS B 1 73 ? 18.016 -5.531 -4.152 1 93.44 73 LYS B C 1
ATOM 3015 O O . LYS B 1 73 ? 18.438 -4.387 -4.332 1 93.44 73 LYS B O 1
ATOM 3020 N N . TYR B 1 74 ? 16.75 -5.812 -3.863 1 92.06 74 TYR B N 1
ATOM 3021 C CA . TYR B 1 74 ? 15.742 -4.766 -3.939 1 92.06 74 TYR B CA 1
ATOM 3022 C C . TYR B 1 74 ? 15.195 -4.438 -2.559 1 92.06 74 TYR B C 1
ATOM 3024 O O . TYR B 1 74 ? 14.125 -3.828 -2.436 1 92.06 74 TYR B O 1
ATOM 3032 N N . SER B 1 75 ? 15.898 -4.75 -1.488 1 95 75 SER B N 1
ATOM 3033 C CA . SER B 1 75 ? 15.375 -4.66 -0.129 1 95 75 SER B CA 1
ATOM 3034 C C . SER B 1 75 ? 15.859 -3.391 0.566 1 95 75 SER B C 1
ATOM 3036 O O . SER B 1 75 ? 15.836 -3.303 1.795 1 95 75 SER B O 1
ATOM 3038 N N . THR B 1 76 ? 16.297 -2.354 -0.179 1 94.06 76 THR B N 1
ATOM 3039 C CA . THR B 1 76 ? 16.938 -1.18 0.391 1 94.06 76 THR B CA 1
ATOM 3040 C C . THR B 1 76 ? 16.047 -0.524 1.442 1 94.06 76 THR B C 1
ATOM 3042 O O . THR B 1 76 ? 16.469 -0.352 2.592 1 94.06 76 THR B O 1
ATOM 3045 N N . LEU B 1 77 ? 14.828 -0.236 1.136 1 94 77 LEU B N 1
ATOM 3046 C CA . LEU B 1 77 ? 13.945 0.474 2.059 1 94 77 LEU B CA 1
ATOM 3047 C C . LEU B 1 77 ? 13.523 -0.431 3.211 1 94 77 LEU B C 1
ATOM 3049 O O . LEU B 1 77 ? 13.234 0.049 4.309 1 94 77 LEU B O 1
ATOM 3053 N N . ALA B 1 78 ? 13.523 -1.714 2.959 1 96.5 78 ALA B N 1
ATOM 3054 C CA . ALA B 1 78 ? 13.148 -2.674 3.994 1 96.5 78 ALA B CA 1
ATOM 3055 C C . ALA B 1 78 ? 14.219 -2.748 5.082 1 96.5 78 ALA B C 1
ATOM 3057 O O . ALA B 1 78 ? 13.961 -3.258 6.176 1 96.5 78 ALA B O 1
ATOM 3058 N N . GLU B 1 79 ? 15.43 -2.332 4.785 1 95.75 79 GLU B N 1
ATOM 3059 C CA . GLU B 1 79 ? 16.516 -2.395 5.754 1 95.75 79 GLU B CA 1
ATOM 3060 C C . GLU B 1 79 ? 16.188 -1.577 7 1 95.75 79 GLU B C 1
ATOM 3062 O O . GLU B 1 79 ? 16.406 -2.041 8.125 1 95.75 79 GLU B O 1
ATOM 3067 N N . ASN B 1 80 ? 15.656 -0.4 6.789 1 93.5 80 ASN B N 1
ATOM 3068 C CA . ASN B 1 80 ? 15.266 0.404 7.941 1 93.5 80 ASN B CA 1
ATOM 3069 C C . ASN B 1 80 ? 14.078 -0.214 8.68 1 93.5 80 ASN B C 1
ATOM 3071 O O . ASN B 1 80 ? 13.984 -0.103 9.906 1 93.5 80 ASN B O 1
ATOM 3075 N N . TYR B 1 81 ? 13.211 -0.848 7.961 1 96.44 81 TYR B N 1
ATOM 3076 C CA . TYR B 1 81 ? 12.016 -1.44 8.555 1 96.44 81 TYR B CA 1
ATOM 3077 C C . TYR B 1 81 ? 12.375 -2.643 9.422 1 96.44 81 TYR B C 1
ATOM 3079 O O . TYR B 1 81 ? 11.867 -2.787 10.539 1 96.44 81 TYR B O 1
ATOM 3087 N N . TYR B 1 82 ? 13.289 -3.459 8.961 1 97.56 82 TYR B N 1
ATOM 3088 C CA . TYR B 1 82 ? 13.625 -4.699 9.648 1 97.56 82 TYR B CA 1
ATOM 3089 C C . TYR B 1 82 ? 14.906 -4.547 10.461 1 97.56 82 TYR B C 1
ATOM 3091 O O . TYR B 1 82 ? 15.281 -5.449 11.211 1 97.56 82 TYR B O 1
ATOM 3099 N N . HIS B 1 83 ? 15.602 -3.447 10.32 1 96.75 83 HIS B N 1
ATOM 3100 C CA . HIS B 1 83 ? 16.859 -3.172 11.008 1 96.75 83 HIS B CA 1
ATOM 3101 C C . HIS B 1 83 ? 17.906 -4.227 10.688 1 96.75 83 HIS B C 1
ATOM 3103 O O . HIS B 1 83 ? 18.547 -4.77 11.594 1 96.75 83 HIS B O 1
ATOM 3109 N N . LEU B 1 84 ? 18 -4.59 9.383 1 97.75 84 LEU B N 1
ATOM 3110 C CA . LEU B 1 84 ? 18.984 -5.52 8.82 1 97.75 84 LEU B CA 1
ATOM 3111 C C . LEU B 1 84 ? 19.531 -5.004 7.496 1 97.75 84 LEU B C 1
ATOM 3113 O O . LEU B 1 84 ? 18.781 -4.441 6.688 1 97.75 84 LEU B O 1
ATOM 3117 N N . GLU B 1 85 ? 20.797 -5.219 7.184 1 96.06 85 GLU B N 1
ATOM 3118 C CA . GLU B 1 85 ? 21.375 -4.855 5.898 1 96.06 85 GLU B CA 1
ATOM 3119 C C . GLU B 1 85 ? 21.031 -5.879 4.82 1 96.06 85 GLU B C 1
ATOM 3121 O O . GLU B 1 85 ? 21.891 -6.594 4.32 1 96.06 85 GLU B O 1
ATOM 3126 N N . LEU B 1 86 ? 19.875 -5.906 4.414 1 97 86 LEU B N 1
ATOM 3127 C CA . LEU B 1 86 ? 19.281 -6.973 3.611 1 97 86 LEU B CA 1
ATOM 3128 C C . LEU B 1 86 ? 19.859 -6.973 2.199 1 97 86 LEU B C 1
ATOM 3130 O O . LEU B 1 86 ? 19.781 -7.98 1.494 1 97 86 LEU B O 1
ATOM 3134 N N . THR B 1 87 ? 20.438 -5.816 1.794 1 95.5 87 THR B N 1
ATOM 3135 C CA . THR B 1 87 ? 20.984 -5.754 0.441 1 95.5 87 THR B CA 1
ATOM 3136 C C . THR B 1 87 ? 22.375 -6.371 0.388 1 95.5 87 THR B C 1
ATOM 3138 O O . THR B 1 87 ? 22.953 -6.535 -0.692 1 95.5 87 THR B O 1
ATOM 3141 N N . ASP B 1 88 ? 22.938 -6.68 1.572 1 95.44 88 ASP B N 1
ATOM 3142 C CA . ASP B 1 88 ? 24.078 -7.586 1.61 1 95.44 88 ASP B CA 1
ATOM 3143 C C . ASP B 1 88 ? 23.656 -9.016 1.292 1 95.44 88 ASP B C 1
ATOM 3145 O O . ASP B 1 88 ? 22.75 -9.555 1.924 1 95.44 88 ASP B O 1
ATOM 3149 N N . GLU B 1 89 ? 24.281 -9.594 0.327 1 96 89 GLU B N 1
ATOM 3150 C CA . GLU B 1 89 ? 23.797 -10.883 -0.181 1 96 89 GLU B CA 1
ATOM 3151 C C . GLU B 1 89 ? 23.719 -11.922 0.934 1 96 89 GLU B C 1
ATOM 3153 O O . GLU B 1 89 ? 22.703 -12.609 1.071 1 96 89 GLU B O 1
ATOM 3158 N N . LYS B 1 90 ? 24.812 -12.047 1.711 1 97.19 90 LYS B N 1
ATOM 3159 C CA . LYS B 1 90 ? 24.828 -13.055 2.771 1 97.19 90 LYS B CA 1
ATOM 3160 C C . LYS B 1 90 ? 23.719 -12.805 3.787 1 97.19 90 LYS B C 1
ATOM 3162 O O . LYS B 1 90 ? 22.984 -13.727 4.156 1 97.19 90 LYS B O 1
ATOM 3167 N N . ILE B 1 91 ? 23.516 -11.57 4.199 1 97.94 91 ILE B N 1
ATOM 3168 C CA . ILE B 1 91 ? 22.516 -11.203 5.191 1 97.94 91 ILE B CA 1
ATOM 3169 C C . ILE B 1 91 ? 21.125 -11.352 4.59 1 97.94 91 ILE B C 1
ATOM 3171 O O . ILE B 1 91 ? 20.234 -11.938 5.211 1 97.94 91 ILE B O 1
ATOM 3175 N N . GLY B 1 92 ? 20.938 -10.852 3.373 1 97.44 92 GLY B N 1
ATOM 3176 C CA . GLY B 1 92 ? 19.641 -10.945 2.703 1 97.44 92 GLY B CA 1
ATOM 3177 C C . GLY B 1 92 ? 19.188 -12.375 2.492 1 97.44 92 GLY B C 1
ATOM 3178 O O . GLY B 1 92 ? 18.078 -12.742 2.896 1 97.44 92 GLY B O 1
ATOM 3179 N N . ARG B 1 93 ? 20.062 -13.195 1.952 1 97.5 93 ARG B N 1
ATOM 3180 C CA . ARG B 1 93 ? 19.688 -14.57 1.629 1 97.5 93 ARG B CA 1
ATOM 3181 C C . ARG B 1 93 ? 19.422 -15.375 2.895 1 97.5 93 ARG B C 1
ATOM 3183 O O . ARG B 1 93 ? 18.594 -16.297 2.896 1 97.5 93 ARG B O 1
ATOM 3190 N N . SER B 1 94 ? 20.047 -15.008 3.973 1 98 94 SER B N 1
ATOM 3191 C CA . SER B 1 94 ? 19.891 -15.75 5.219 1 98 94 SER B CA 1
ATOM 3192 C C . SER B 1 94 ? 18.609 -15.336 5.938 1 98 94 SER B C 1
ATOM 3194 O O . SER B 1 94 ? 17.984 -16.156 6.629 1 98 94 SER B O 1
ATOM 3196 N N . ASN B 1 95 ? 18.156 -14.094 5.758 1 98.5 95 ASN B N 1
ATOM 3197 C CA . ASN B 1 95 ? 17.062 -13.578 6.57 1 98.5 95 ASN B CA 1
ATOM 3198 C C . ASN B 1 95 ? 15.758 -13.5 5.777 1 98.5 95 ASN B C 1
ATOM 3200 O O . ASN B 1 95 ? 14.672 -13.586 6.348 1 98.5 95 ASN B O 1
ATOM 3204 N N . LEU B 1 96 ? 15.789 -13.391 4.492 1 98.31 96 LEU B N 1
ATOM 3205 C CA . LEU B 1 96 ? 14.602 -13.148 3.674 1 98.31 96 LEU B CA 1
ATOM 3206 C C . LEU B 1 96 ? 13.633 -14.32 3.766 1 98.31 96 LEU B C 1
ATOM 3208 O O . LEU B 1 96 ? 12.414 -14.125 3.789 1 98.31 96 LEU B O 1
ATOM 3212 N N . PRO B 1 97 ? 14.102 -15.578 3.828 1 98.44 97 PRO B N 1
ATOM 3213 C CA . PRO B 1 97 ? 13.125 -16.672 3.908 1 98.44 97 PRO B CA 1
ATOM 3214 C C . PRO B 1 97 ? 12.148 -16.516 5.074 1 98.44 97 PRO B C 1
ATOM 3216 O O . PRO B 1 97 ? 10.938 -16.641 4.891 1 98.44 97 PRO B O 1
ATOM 3219 N N . HIS B 1 98 ? 12.648 -16.203 6.211 1 98.38 98 HIS B N 1
ATOM 3220 C CA . HIS B 1 98 ? 11.781 -16.016 7.363 1 98.38 98 HIS B CA 1
ATOM 3221 C C . HIS B 1 98 ? 10.953 -14.742 7.223 1 98.38 98 HIS B C 1
ATOM 3223 O O . HIS B 1 98 ? 9.742 -14.75 7.48 1 98.38 98 HIS B O 1
ATOM 3229 N N . ILE B 1 99 ? 11.547 -13.664 6.789 1 98.62 99 ILE B N 1
ATOM 3230 C CA . ILE B 1 99 ? 10.883 -12.375 6.617 1 98.62 99 ILE B CA 1
ATOM 3231 C C . ILE B 1 99 ? 9.742 -12.516 5.609 1 98.62 99 ILE B C 1
ATOM 3233 O O . ILE B 1 99 ? 8.617 -12.094 5.871 1 98.62 99 ILE B O 1
ATOM 3237 N N . ARG B 1 100 ? 9.977 -13.188 4.488 1 98.75 100 ARG B N 1
ATOM 3238 C CA . ARG B 1 100 ? 9.008 -13.234 3.4 1 98.75 100 ARG B CA 1
ATOM 3239 C C . ARG B 1 100 ? 7.883 -14.219 3.717 1 98.75 100 ARG B C 1
ATOM 3241 O O . ARG B 1 100 ? 6.75 -14.047 3.258 1 98.75 100 ARG B O 1
ATOM 3248 N N . LYS B 1 101 ? 8.148 -15.258 4.559 1 98.81 101 LYS B N 1
ATOM 3249 C CA . LYS B 1 101 ? 7.062 -16.094 5.055 1 98.81 101 LYS B CA 1
ATOM 3250 C C . LYS B 1 101 ? 6.098 -15.297 5.922 1 98.81 101 LYS B C 1
ATOM 3252 O O . LYS B 1 101 ? 4.879 -15.445 5.805 1 98.81 101 LYS B O 1
ATOM 3257 N N . GLN B 1 102 ? 6.672 -14.43 6.734 1 98.69 102 GLN B N 1
ATOM 3258 C CA . GLN B 1 102 ? 5.805 -13.586 7.551 1 98.69 102 GLN B CA 1
ATOM 3259 C C . GLN B 1 102 ? 5.074 -12.555 6.695 1 98.69 102 GLN B C 1
ATOM 3261 O O . GLN B 1 102 ? 3.883 -12.305 6.898 1 98.69 102 GLN B O 1
ATOM 3266 N N . GLU B 1 103 ? 5.789 -11.969 5.715 1 98.69 103 GLU B N 1
ATOM 3267 C CA . GLU B 1 103 ? 5.172 -10.992 4.824 1 98.69 103 GLU B CA 1
ATOM 3268 C C . GLU B 1 103 ? 3.992 -11.602 4.07 1 98.69 103 GLU B C 1
ATOM 3270 O O . GLU B 1 103 ? 2.93 -10.984 3.967 1 98.69 103 GLU B O 1
ATOM 3275 N N . ILE B 1 104 ? 4.141 -12.828 3.58 1 98.81 104 ILE B N 1
ATOM 3276 C CA . ILE B 1 104 ? 3.066 -13.422 2.789 1 98.81 104 ILE B CA 1
ATOM 3277 C C . ILE B 1 104 ? 1.919 -13.836 3.707 1 98.81 104 ILE B C 1
ATOM 3279 O O . ILE B 1 104 ? 0.751 -13.789 3.312 1 98.81 104 ILE B O 1
ATOM 3283 N N . LYS B 1 105 ? 2.193 -14.203 4.922 1 98.81 105 LYS B N 1
ATOM 3284 C CA . LYS B 1 105 ? 1.121 -14.477 5.875 1 98.81 105 LYS B CA 1
ATOM 3285 C C . LYS B 1 105 ? 0.327 -13.211 6.184 1 98.81 105 LYS B C 1
ATOM 3287 O O . LYS B 1 105 ? -0.901 -13.25 6.285 1 98.81 105 LYS B O 1
ATOM 3292 N N . ASN B 1 106 ? 1.053 -12.094 6.383 1 98.38 106 ASN B N 1
ATOM 3293 C CA . ASN B 1 106 ? 0.368 -10.82 6.559 1 98.38 106 ASN B CA 1
ATOM 3294 C C . ASN B 1 106 ? -0.508 -10.477 5.355 1 98.38 106 ASN B C 1
ATOM 3296 O O . ASN B 1 106 ? -1.655 -10.062 5.52 1 98.38 106 ASN B O 1
ATOM 3300 N N . ALA B 1 107 ? 0.059 -10.641 4.156 1 98.56 107 ALA B N 1
ATOM 3301 C CA . ALA B 1 107 ? -0.702 -10.43 2.928 1 98.56 107 ALA B CA 1
ATOM 3302 C C . ALA B 1 107 ? -1.901 -11.367 2.854 1 98.56 107 ALA B C 1
ATOM 3304 O O . ALA B 1 107 ? -2.994 -10.961 2.453 1 98.56 107 ALA B O 1
ATOM 3305 N N . GLY B 1 108 ? -1.659 -12.609 3.238 1 98.62 108 GLY B N 1
ATOM 3306 C CA . GLY B 1 108 ? -2.711 -13.617 3.23 1 98.62 108 GLY B CA 1
ATOM 3307 C C . GLY B 1 108 ? -3.861 -13.281 4.16 1 98.62 108 GLY B C 1
ATOM 3308 O O . GLY B 1 108 ? -5.012 -13.633 3.889 1 98.62 108 GLY B O 1
ATOM 3309 N N . HIS B 1 109 ? -3.537 -12.641 5.258 1 98 109 HIS B N 1
ATOM 3310 C CA . HIS B 1 109 ? -4.59 -12.188 6.164 1 98 109 HIS B CA 1
ATOM 3311 C C . HIS B 1 109 ? -5.535 -11.211 5.473 1 98 109 HIS B C 1
ATOM 3313 O O . HIS B 1 109 ? -6.75 -11.266 5.676 1 98 109 HIS B O 1
ATOM 3319 N N . ILE B 1 110 ? -5.027 -10.367 4.648 1 98.12 110 ILE B N 1
ATOM 3320 C CA . ILE B 1 110 ? -5.82 -9.406 3.891 1 98.12 110 ILE B CA 1
ATOM 3321 C C . ILE B 1 110 ? -6.691 -10.141 2.871 1 98.12 110 ILE B C 1
ATOM 3323 O O . ILE B 1 110 ? -7.883 -9.852 2.738 1 98.12 110 ILE B O 1
ATOM 3327 N N . LEU B 1 111 ? -6.098 -11.172 2.24 1 98.56 111 LEU B N 1
ATOM 3328 C CA . LEU B 1 111 ? -6.754 -11.867 1.141 1 98.56 111 LEU B CA 1
ATOM 3329 C C . LEU B 1 111 ? -7.676 -12.969 1.664 1 98.56 111 LEU B C 1
ATOM 3331 O O . LEU B 1 111 ? -8.578 -13.422 0.951 1 98.56 111 LEU B O 1
ATOM 3335 N N . GLY B 1 112 ? -7.449 -13.484 2.844 1 98.19 112 GLY B N 1
ATOM 3336 C CA . GLY B 1 112 ? -8.234 -14.57 3.404 1 98.19 112 GLY B CA 1
ATOM 3337 C C . GLY B 1 112 ? -7.66 -15.938 3.104 1 98.19 112 GLY B C 1
ATOM 3338 O O . GLY B 1 112 ? -8.398 -16.922 2.973 1 98.19 112 GLY B O 1
ATOM 3339 N N . ILE B 1 113 ? -6.32 -16.047 3.045 1 98.81 113 ILE B N 1
ATOM 3340 C CA . ILE B 1 113 ? -5.672 -17.297 2.709 1 98.81 113 ILE B CA 1
ATOM 3341 C C . ILE B 1 113 ? -5.828 -18.281 3.867 1 98.81 113 ILE B C 1
ATOM 3343 O O . ILE B 1 113 ? -5.684 -17.906 5.035 1 98.81 113 ILE B O 1
ATOM 3347 N N . ASN B 1 114 ? -6.113 -19.5 3.51 1 98.5 114 ASN B N 1
ATOM 3348 C CA . ASN B 1 114 ? -6.395 -20.531 4.508 1 98.5 114 ASN B CA 1
ATOM 3349 C C . ASN B 1 114 ? -5.133 -21.281 4.902 1 98.5 114 ASN B C 1
ATOM 3351 O O . ASN B 1 114 ? -4.84 -21.438 6.09 1 98.5 114 ASN B O 1
ATOM 3355 N N . LYS B 1 115 ? -4.414 -21.797 3.951 1 98.62 115 LYS B N 1
ATOM 3356 C CA . LYS B 1 115 ? -3.24 -22.625 4.207 1 98.62 115 LYS B CA 1
ATOM 3357 C C . LYS B 1 115 ? -2.078 -22.234 3.299 1 98.62 115 LYS B C 1
ATOM 3359 O O . LYS B 1 115 ? -2.291 -21.75 2.186 1 98.62 115 LYS B O 1
ATOM 3364 N N . TYR B 1 116 ? -0.924 -22.469 3.832 1 98.81 116 TYR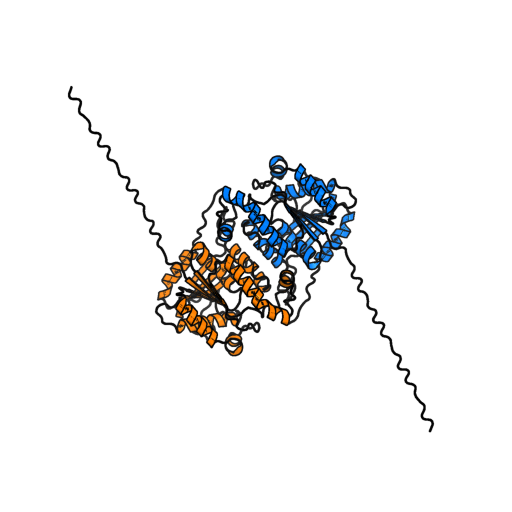 B N 1
ATOM 3365 C CA . TYR B 1 116 ? 0.314 -22.219 3.104 1 98.81 116 TYR B CA 1
ATOM 3366 C C . TYR B 1 116 ? 1.174 -23.469 3.037 1 98.81 116 TYR B C 1
ATOM 3368 O O . TYR B 1 116 ? 1.494 -24.078 4.066 1 98.81 116 TYR B O 1
ATOM 3376 N N . TYR B 1 117 ? 1.504 -23.922 1.873 1 98.81 117 TYR B N 1
ATOM 3377 C CA . TYR B 1 117 ? 2.488 -24.984 1.66 1 98.81 117 TYR B CA 1
ATOM 3378 C C . TYR B 1 117 ? 3.816 -24.406 1.187 1 98.81 117 TYR B C 1
ATOM 3380 O O . TYR B 1 117 ? 3.951 -24.016 0.023 1 98.81 117 TYR B O 1
ATOM 3388 N N . PHE B 1 118 ? 4.727 -24.297 2.084 1 98.81 118 PHE B N 1
ATOM 3389 C CA . PHE B 1 118 ? 6.062 -23.812 1.76 1 98.81 118 PHE B CA 1
ATOM 3390 C C . PHE B 1 118 ? 6.98 -24.953 1.363 1 98.81 118 PHE B C 1
ATOM 3392 O O . PHE B 1 118 ? 7.18 -25.891 2.139 1 98.81 118 PHE B O 1
ATOM 3399 N N . LEU B 1 119 ? 7.629 -24.844 0.173 1 98.81 119 LEU B N 1
ATOM 3400 C CA . LEU B 1 119 ? 8.445 -25.953 -0.306 1 98.81 119 LEU B CA 1
ATOM 3401 C C . LEU B 1 119 ? 9.93 -25.672 -0.065 1 98.81 119 LEU B C 1
ATOM 3403 O O . LEU B 1 119 ? 10.758 -26.594 -0.162 1 98.81 119 LEU B O 1
ATOM 3407 N N . ASP B 1 120 ? 10.344 -24.406 0.115 1 98.31 120 ASP B N 1
ATOM 3408 C CA . ASP B 1 120 ? 11.68 -23.953 0.5 1 98.31 120 ASP B CA 1
ATOM 3409 C C . ASP B 1 120 ? 12.719 -24.375 -0.533 1 98.31 120 ASP B C 1
ATOM 3411 O O . ASP B 1 120 ? 13.844 -24.734 -0.177 1 98.31 120 ASP B O 1
ATOM 3415 N N . GLN B 1 121 ? 12.273 -24.484 -1.811 1 98.44 121 GLN B N 1
ATOM 3416 C CA . GLN B 1 121 ? 13.258 -24.672 -2.875 1 98.44 121 GLN B CA 1
ATOM 3417 C C . GLN B 1 121 ? 14.125 -23.438 -3.053 1 98.44 121 GLN B C 1
ATOM 3419 O O . GLN B 1 121 ? 13.727 -22.328 -2.678 1 98.44 121 GLN B O 1
ATOM 3424 N N . LYS B 1 122 ? 15.227 -23.578 -3.604 1 95.5 122 LYS B N 1
ATOM 3425 C CA . LYS B 1 122 ? 16.219 -22.516 -3.725 1 95.5 122 LYS B CA 1
ATOM 3426 C C . LYS B 1 122 ? 15.789 -21.469 -4.758 1 95.5 122 LYS B C 1
ATOM 3428 O O . LYS B 1 122 ? 15.375 -21.828 -5.863 1 95.5 122 LYS B O 1
ATOM 3433 N N . ASP B 1 123 ? 15.812 -20.188 -4.383 1 96 123 ASP B N 1
ATOM 3434 C CA . ASP B 1 123 ? 15.711 -19.062 -5.309 1 96 123 ASP B CA 1
ATOM 3435 C C . ASP B 1 123 ? 17.094 -18.562 -5.691 1 96 123 ASP B C 1
ATOM 3437 O O . ASP B 1 123 ? 17.641 -17.672 -5.035 1 96 123 ASP B O 1
ATOM 3441 N N . SER B 1 124 ? 17.672 -19.047 -6.723 1 89.94 124 SER B N 1
ATOM 3442 C CA . SER B 1 124 ? 19.094 -18.875 -7.02 1 89.94 124 SER B CA 1
ATOM 3443 C C . SER B 1 124 ? 19.375 -17.5 -7.621 1 89.94 124 SER B C 1
ATOM 3445 O O . SER B 1 124 ? 20.188 -16.734 -7.094 1 89.94 124 SER B O 1
ATOM 3447 N N . HIS B 1 125 ? 18.766 -17.234 -8.758 1 89 125 HIS B N 1
ATOM 3448 C CA . HIS B 1 125 ? 18.984 -15.961 -9.453 1 89 125 HIS B CA 1
ATOM 3449 C C . HIS B 1 125 ? 17.859 -15.695 -10.461 1 89 125 HIS B C 1
ATOM 3451 O O . HIS B 1 125 ? 17.031 -16.562 -10.711 1 89 125 HIS B O 1
ATOM 3457 N N . TYR B 1 126 ? 17.859 -14.469 -10.883 1 88.38 126 TYR B N 1
ATOM 3458 C CA . TYR B 1 126 ? 16.891 -14.117 -11.922 1 88.38 126 TYR B CA 1
ATOM 3459 C C . TYR B 1 126 ? 17.312 -14.68 -13.273 1 88.38 126 TYR B C 1
ATOM 3461 O O . TYR B 1 126 ? 18.484 -14.539 -13.672 1 88.38 126 TYR B O 1
ATOM 3469 N N . SER B 1 127 ? 16.422 -15.328 -13.914 1 92.19 127 SER B N 1
ATOM 3470 C CA . SER B 1 127 ? 16.562 -15.797 -15.289 1 92.19 127 SER B CA 1
ATOM 3471 C C . SER B 1 127 ? 15.219 -15.922 -15.984 1 92.19 127 SER B C 1
ATOM 3473 O O . SER B 1 127 ? 14.195 -16.141 -15.328 1 92.19 127 SER B O 1
ATOM 3475 N N . LEU B 1 128 ? 15.32 -15.828 -17.281 1 93.69 128 LEU B N 1
ATOM 3476 C CA . LEU B 1 128 ? 14.102 -16.031 -18.047 1 93.69 128 LEU B CA 1
ATOM 3477 C C . LEU B 1 128 ? 13.938 -17.5 -18.438 1 93.69 128 LEU B C 1
ATOM 3479 O O . LEU B 1 128 ? 12.891 -17.906 -18.938 1 93.69 128 LEU B O 1
ATOM 3483 N N . ASN B 1 129 ? 14.953 -18.281 -18.141 1 94.69 129 ASN B N 1
ATOM 3484 C CA . ASN B 1 129 ? 14.984 -19.672 -18.578 1 94.69 129 ASN B CA 1
ATOM 3485 C C . ASN B 1 129 ? 14.352 -20.609 -17.547 1 94.69 129 ASN B C 1
ATOM 3487 O O . ASN B 1 129 ? 14.898 -20.797 -16.453 1 94.69 129 ASN B O 1
ATOM 3491 N N . GLU B 1 130 ? 13.25 -21.297 -17.875 1 95.75 130 GLU B N 1
ATOM 3492 C CA . GLU B 1 130 ? 12.547 -22.203 -16.984 1 95.75 130 GLU B CA 1
ATOM 3493 C C . GLU B 1 130 ? 13.391 -23.438 -16.672 1 95.75 130 GLU B C 1
ATOM 3495 O O . GLU B 1 130 ? 13.156 -24.125 -15.68 1 95.75 130 GLU B O 1
ATOM 3500 N N . LYS B 1 131 ? 14.375 -23.734 -17.5 1 95 131 LYS B N 1
ATOM 3501 C CA . LYS B 1 131 ? 15.203 -24.922 -17.312 1 95 131 LYS B CA 1
ATOM 3502 C C . LYS B 1 131 ? 16.141 -24.734 -16.109 1 95 131 LYS B C 1
ATOM 3504 O O . LYS B 1 131 ? 16.578 -25.719 -15.508 1 95 131 LYS B O 1
ATOM 3509 N N . ASP B 1 132 ? 16.406 -23.5 -15.812 1 94.5 132 ASP B N 1
ATOM 3510 C CA . ASP B 1 132 ? 17.281 -23.234 -14.688 1 94.5 132 ASP B CA 1
ATOM 3511 C C . ASP B 1 132 ? 16.734 -23.828 -13.391 1 94.5 132 ASP B C 1
ATOM 3513 O O . ASP B 1 132 ? 17.359 -24.672 -12.766 1 94.5 132 ASP B O 1
ATOM 3517 N N . PRO B 1 133 ? 15.523 -23.5 -12.984 1 95.62 133 PRO B N 1
ATOM 3518 C CA . PRO B 1 133 ? 14.992 -24.141 -11.773 1 95.62 133 PRO B CA 1
ATOM 3519 C C . PRO B 1 133 ? 14.633 -25.609 -11.992 1 95.62 133 PRO B C 1
ATOM 3521 O O . PRO B 1 133 ? 14.805 -26.438 -11.094 1 95.62 133 PRO B O 1
ATOM 3524 N N . LEU B 1 134 ? 14.211 -26.047 -13.18 1 95.62 134 LEU B N 1
ATOM 3525 C CA . LEU B 1 134 ? 13.711 -27.391 -13.438 1 95.62 134 LEU B CA 1
ATOM 3526 C C . LEU B 1 134 ? 14.859 -28.391 -13.477 1 95.62 134 LEU B C 1
ATOM 3528 O O . LEU B 1 134 ? 14.703 -29.547 -13.055 1 95.62 134 LEU B O 1
ATOM 3532 N N . ASP B 1 135 ? 16.047 -27.906 -13.984 1 94.56 135 ASP B N 1
ATOM 3533 C CA . ASP B 1 135 ? 17.141 -28.844 -14.219 1 94.56 135 ASP B CA 1
ATOM 3534 C C . ASP B 1 135 ? 18.203 -28.719 -13.133 1 94.56 135 ASP B C 1
ATOM 3536 O O . ASP B 1 135 ? 19.062 -29.594 -12.992 1 94.56 135 ASP B O 1
ATOM 3540 N N . THR B 1 136 ? 18.141 -27.625 -12.367 1 90.88 136 THR B N 1
ATOM 3541 C CA . THR B 1 136 ? 19.297 -27.391 -11.523 1 90.88 136 THR B CA 1
ATOM 3542 C C . THR B 1 136 ? 18.875 -27.109 -10.086 1 90.88 136 THR B C 1
ATOM 3544 O O . THR B 1 136 ? 19.031 -27.953 -9.203 1 90.88 136 THR B O 1
ATOM 3547 N N . SER B 1 137 ? 18.172 -26.125 -9.875 1 93.12 137 SER B N 1
ATOM 3548 C CA . SER B 1 137 ? 18.062 -25.578 -8.523 1 93.12 137 SER B CA 1
ATOM 3549 C C . SER B 1 137 ? 16.922 -26.25 -7.754 1 93.12 137 SER B C 1
ATOM 3551 O O . SER B 1 137 ? 16.984 -26.359 -6.527 1 93.12 137 SER B O 1
ATOM 3553 N N . TRP B 1 138 ? 15.836 -26.703 -8.469 1 98.06 138 TRP B N 1
ATOM 3554 C CA . TRP B 1 138 ? 14.68 -27.234 -7.758 1 98.06 138 TRP B CA 1
ATOM 3555 C C . TRP B 1 138 ? 14.719 -28.75 -7.723 1 98.06 138 TRP B C 1
ATOM 3557 O O . TRP B 1 138 ? 15.203 -29.391 -8.656 1 98.06 138 TRP B O 1
ATOM 3567 N N . ASN B 1 139 ? 14.305 -29.312 -6.617 1 98.5 139 ASN B N 1
ATOM 3568 C CA . ASN B 1 139 ? 13.992 -30.734 -6.551 1 98.5 139 ASN B CA 1
ATOM 3569 C C . ASN B 1 139 ? 12.609 -31.031 -7.137 1 98.5 139 ASN B C 1
ATOM 3571 O O . ASN B 1 139 ? 11.633 -31.141 -6.398 1 98.5 139 ASN B O 1
ATOM 3575 N N . VAL B 1 140 ? 12.578 -31.25 -8.43 1 98.44 140 VAL B N 1
ATOM 3576 C CA . VAL B 1 140 ? 11.344 -31.344 -9.203 1 98.44 140 VAL B CA 1
ATOM 3577 C C . VAL B 1 140 ? 10.523 -32.531 -8.727 1 98.44 140 VAL B C 1
ATOM 3579 O O . VAL B 1 140 ? 9.305 -32.438 -8.578 1 98.44 140 VAL B O 1
ATOM 3582 N N . THR B 1 141 ? 11.188 -33.625 -8.477 1 98.25 141 THR B N 1
ATOM 3583 C CA . THR B 1 141 ? 10.5 -34.812 -8.008 1 98.25 141 THR B CA 1
ATOM 3584 C C . THR B 1 141 ? 9.773 -34.562 -6.695 1 98.25 141 THR B C 1
ATOM 3586 O O . THR B 1 141 ? 8.602 -34.906 -6.539 1 98.25 141 THR B O 1
ATOM 3589 N N . LYS B 1 142 ? 10.422 -33.906 -5.836 1 98.44 142 LYS B N 1
ATOM 3590 C CA . LYS B 1 142 ? 9.828 -33.562 -4.543 1 98.44 142 LYS B CA 1
ATOM 3591 C C . LYS B 1 142 ? 8.641 -32.625 -4.711 1 98.44 142 LYS B C 1
ATOM 3593 O O . LYS B 1 142 ? 7.602 -32.812 -4.074 1 98.44 142 LYS B O 1
ATOM 3598 N N . ILE B 1 143 ? 8.766 -31.609 -5.516 1 98.81 143 ILE B N 1
ATOM 3599 C CA . ILE B 1 143 ? 7.711 -30.625 -5.746 1 98.81 143 ILE B CA 1
ATOM 3600 C C . ILE B 1 143 ? 6.473 -31.328 -6.305 1 98.81 143 ILE B C 1
ATOM 3602 O O . ILE B 1 143 ? 5.363 -31.125 -5.809 1 98.81 143 ILE B O 1
ATOM 3606 N N . LYS B 1 144 ? 6.668 -32.188 -7.32 1 98.44 144 LYS B N 1
ATOM 3607 C CA . LYS B 1 144 ? 5.547 -32.875 -7.941 1 98.44 144 LYS B CA 1
ATOM 3608 C C . LYS B 1 144 ? 4.848 -33.812 -6.941 1 98.44 144 LYS B C 1
ATOM 3610 O O . LYS B 1 144 ? 3.619 -33.875 -6.902 1 98.44 144 LYS B O 1
ATOM 3615 N N . ARG B 1 145 ? 5.668 -34.469 -6.164 1 98.12 145 ARG B N 1
ATOM 3616 C CA . ARG B 1 145 ? 5.102 -35.375 -5.16 1 98.12 145 ARG B CA 1
ATOM 3617 C C . ARG B 1 145 ? 4.262 -34.594 -4.148 1 98.12 145 ARG B C 1
ATOM 3619 O O . ARG B 1 145 ? 3.145 -35 -3.824 1 98.12 145 ARG B O 1
ATOM 3626 N N . GLN B 1 146 ? 4.77 -33.531 -3.67 1 98.5 146 GLN B N 1
ATOM 3627 C CA . GLN B 1 146 ? 4.047 -32.719 -2.682 1 98.5 146 GLN B CA 1
ATOM 3628 C C . GLN B 1 146 ? 2.773 -32.125 -3.277 1 98.5 146 GLN B C 1
ATOM 3630 O O . GLN B 1 146 ? 1.734 -32.094 -2.615 1 98.5 146 GLN B O 1
ATOM 3635 N N . LEU B 1 147 ? 2.867 -31.656 -4.492 1 98.62 147 LEU B N 1
ATOM 3636 C CA . LEU B 1 147 ? 1.682 -31.109 -5.145 1 98.62 147 LEU B CA 1
ATOM 3637 C C . LEU B 1 147 ? 0.614 -32.188 -5.324 1 98.62 147 LEU B C 1
ATOM 3639 O O . LEU B 1 147 ? -0.569 -31.938 -5.082 1 98.62 147 LEU B O 1
ATOM 3643 N N . LYS B 1 148 ? 1.021 -33.375 -5.75 1 97.06 148 LYS B N 1
ATOM 3644 C CA . LYS B 1 148 ? 0.081 -34.5 -5.883 1 97.06 148 LYS B CA 1
ATOM 3645 C C . LYS B 1 148 ? -0.618 -34.781 -4.559 1 97.06 148 LYS B C 1
ATOM 3647 O O . LYS B 1 148 ? -1.83 -35 -4.527 1 97.06 148 LYS B O 1
ATOM 3652 N N . ASN B 1 149 ? 0.16 -34.781 -3.502 1 97.19 149 ASN B N 1
ATOM 3653 C CA . ASN B 1 149 ? -0.403 -35.031 -2.18 1 97.19 149 ASN B CA 1
ATOM 3654 C C . ASN B 1 149 ? -1.415 -33.969 -1.789 1 97.19 149 ASN B C 1
ATOM 3656 O O . ASN B 1 149 ? -2.492 -34.281 -1.278 1 97.19 149 ASN B O 1
ATOM 3660 N N . VAL B 1 150 ? -1.06 -32.719 -2.014 1 97.81 150 VAL B N 1
ATOM 3661 C CA . VAL B 1 150 ? -1.928 -31.594 -1.682 1 97.81 150 VAL B CA 1
ATOM 3662 C C . VAL B 1 150 ? -3.229 -31.703 -2.477 1 97.81 150 VAL B C 1
ATOM 3664 O O . VAL B 1 150 ? -4.312 -31.469 -1.933 1 97.81 150 VAL B O 1
ATOM 3667 N N . LEU B 1 151 ? -3.131 -32.062 -3.75 1 97.12 151 LEU B N 1
ATOM 3668 C CA . LEU B 1 151 ? -4.301 -32.125 -4.617 1 97.12 151 LEU B CA 1
ATOM 3669 C C . LEU B 1 151 ? -5.176 -33.312 -4.242 1 97.12 151 LEU B C 1
ATOM 3671 O O . LEU B 1 151 ? -6.402 -33.25 -4.359 1 97.12 151 LEU B O 1
ATOM 3675 N N . ALA B 1 152 ? -4.602 -34.406 -3.799 1 92.5 152 ALA B N 1
ATOM 3676 C CA . ALA B 1 152 ? -5.344 -35.594 -3.379 1 92.5 152 ALA B CA 1
ATOM 3677 C C . ALA B 1 152 ? -6.172 -35.312 -2.129 1 92.5 152 ALA B C 1
ATOM 3679 O O . ALA B 1 152 ? -7.305 -35.781 -2.004 1 92.5 152 ALA B O 1
ATOM 3680 N N . ASP B 1 153 ? -5.637 -34.469 -1.261 1 91 153 ASP B N 1
ATOM 3681 C CA . ASP B 1 153 ? -6.258 -34.219 0.036 1 91 153 ASP B CA 1
ATOM 3682 C C . ASP B 1 153 ? -7.172 -33 -0.017 1 91 153 ASP B C 1
ATOM 3684 O O . ASP B 1 153 ? -8.109 -32.875 0.771 1 91 153 ASP B O 1
ATOM 3688 N N . GLY B 1 154 ? -6.938 -32.094 -0.9 1 91.25 154 GLY B N 1
ATOM 3689 C CA . GLY B 1 154 ? -7.516 -30.766 -0.79 1 91.25 154 GLY B CA 1
ATOM 3690 C C . GLY B 1 154 ? -8.812 -30.625 -1.564 1 91.25 154 GLY B C 1
ATOM 3691 O O . GLY B 1 154 ? -9.602 -29.719 -1.292 1 91.25 154 GLY B O 1
ATOM 3692 N N . HIS B 1 155 ? -9.156 -31.469 -2.531 1 91.25 155 HIS B N 1
ATOM 3693 C CA . HIS B 1 155 ? -10.367 -31.406 -3.334 1 91.25 155 HIS B CA 1
ATOM 3694 C C . HIS B 1 155 ? -10.57 -30.016 -3.928 1 91.25 155 HIS B C 1
ATOM 3696 O O . HIS B 1 155 ? -11.641 -29.422 -3.791 1 91.25 155 HIS B O 1
ATOM 3702 N N . TYR B 1 156 ? -9.562 -29.484 -4.512 1 97.5 156 TYR B N 1
ATOM 3703 C CA . TYR B 1 156 ? -9.617 -28.156 -5.113 1 97.5 156 TYR B CA 1
ATOM 3704 C C . TYR B 1 156 ? -10.453 -28.172 -6.387 1 97.5 156 TYR B C 1
ATOM 3706 O O . TYR B 1 156 ? -10.391 -29.125 -7.168 1 97.5 156 TYR B O 1
ATOM 3714 N N . ASP B 1 157 ? -11.219 -27.109 -6.562 1 97.44 157 ASP B N 1
ATOM 3715 C CA . ASP B 1 157 ? -11.945 -26.891 -7.809 1 97.44 157 ASP B CA 1
ATOM 3716 C C . ASP B 1 157 ? -11.031 -26.297 -8.883 1 97.44 157 ASP B C 1
ATOM 3718 O O . ASP B 1 157 ? -11.117 -26.656 -10.055 1 97.44 157 ASP B O 1
ATOM 3722 N N . PHE B 1 158 ? -10.164 -25.438 -8.469 1 98.56 158 PHE B N 1
ATOM 3723 C CA . PHE B 1 158 ? -9.344 -24.672 -9.406 1 98.56 158 PHE B CA 1
ATOM 3724 C C . PHE B 1 158 ? -7.898 -24.594 -8.93 1 98.56 158 PHE B C 1
ATOM 3726 O O . PHE B 1 158 ? -7.629 -24.641 -7.73 1 98.56 158 PHE B O 1
ATOM 3733 N N . ILE B 1 159 ? -6.988 -24.5 -9.875 1 98.88 159 ILE B N 1
ATOM 3734 C CA . ILE B 1 159 ? -5.602 -24.109 -9.672 1 98.88 159 ILE B CA 1
ATOM 3735 C C . ILE B 1 159 ? -5.324 -22.812 -10.438 1 98.88 159 ILE B C 1
ATOM 3737 O O . ILE B 1 159 ? -5.629 -22.703 -11.625 1 98.88 159 ILE B O 1
ATOM 3741 N N . PHE B 1 160 ? -4.871 -21.797 -9.758 1 98.94 160 PHE B N 1
ATOM 3742 C CA . PHE B 1 160 ? -4.402 -20.578 -10.398 1 98.94 160 PHE B CA 1
ATOM 3743 C C . PHE B 1 160 ? -2.879 -20.547 -10.477 1 98.94 160 PHE B C 1
ATOM 3745 O O . PHE B 1 160 ? -2.197 -20.844 -9.492 1 98.94 160 PHE B O 1
ATOM 3752 N N . CYS B 1 161 ? -2.361 -20.25 -11.617 1 98.75 161 CYS B N 1
ATOM 3753 C CA . CYS B 1 161 ? -0.937 -20.062 -11.867 1 98.75 161 CYS B CA 1
ATOM 3754 C C . CYS B 1 161 ? -0.692 -18.797 -12.695 1 98.75 161 CYS B C 1
ATOM 3756 O O . CYS B 1 161 ? -1.616 -18.281 -13.32 1 98.75 161 CYS B O 1
ATOM 3758 N N . MET B 1 162 ? 0.548 -18.328 -12.594 1 98.38 162 MET B N 1
ATOM 3759 C CA . MET B 1 162 ? 0.909 -17.25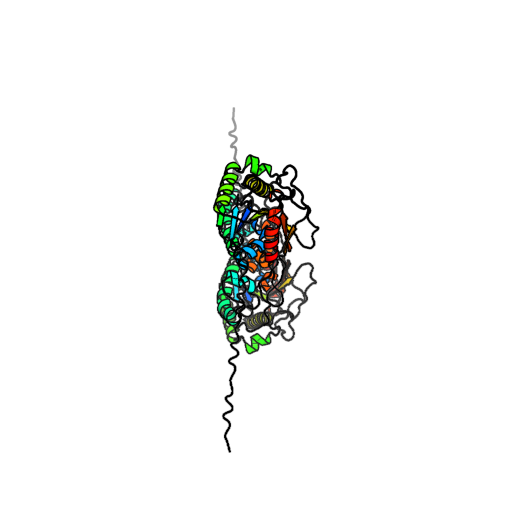 -13.5 1 98.38 162 MET B CA 1
ATOM 3760 C C . MET B 1 162 ? 1.048 -17.75 -14.93 1 98.38 162 MET B C 1
ATOM 3762 O O . MET B 1 162 ? 1.571 -18.844 -15.156 1 98.38 162 MET B O 1
ATOM 3766 N N . LEU B 1 163 ? 0.578 -16.984 -15.906 1 97.75 163 LEU B N 1
ATOM 3767 C CA . LEU B 1 163 ? 0.699 -17.375 -17.297 1 97.75 163 LEU B CA 1
ATOM 3768 C C . LEU B 1 163 ? 2.164 -17.516 -17.703 1 97.75 163 LEU B C 1
ATOM 3770 O O . LEU B 1 163 ? 2.965 -16.609 -17.469 1 97.75 163 LEU B O 1
ATOM 3774 N N . PRO B 1 164 ? 2.533 -18.672 -18.219 1 97 164 PRO B N 1
ATOM 3775 C CA . PRO B 1 164 ? 3.938 -18.859 -18.594 1 97 164 PRO B CA 1
ATOM 3776 C C . PRO B 1 164 ? 4.285 -18.203 -19.922 1 97 164 PRO B C 1
ATOM 3778 O O . PRO B 1 164 ? 4.594 -18.906 -20.891 1 97 164 PRO B O 1
ATOM 3781 N N . GLU B 1 165 ? 4.418 -16.906 -19.906 1 92.69 165 GLU B N 1
ATOM 3782 C CA . GLU B 1 165 ? 4.777 -16.156 -21.109 1 92.69 165 GLU B CA 1
ATOM 3783 C C . GLU B 1 165 ? 6.289 -16.016 -21.234 1 92.69 165 GLU B C 1
ATOM 3785 O O . GLU B 1 165 ? 7.008 -16.078 -20.234 1 92.69 165 GLU B O 1
ATOM 3790 N N . PRO B 1 166 ? 6.766 -15.789 -22.453 1 89.62 166 PRO B N 1
ATOM 3791 C CA . PRO B 1 166 ? 8.211 -15.734 -22.688 1 89.62 166 PRO B CA 1
ATOM 3792 C C . PRO B 1 166 ? 8.898 -14.648 -21.859 1 89.62 166 PRO B C 1
ATOM 3794 O O . PRO B 1 166 ? 10.039 -14.836 -21.422 1 89.62 166 PRO B O 1
ATOM 3797 N N . ALA B 1 167 ? 8.227 -13.594 -21.594 1 87.62 167 ALA B N 1
ATOM 3798 C CA . ALA B 1 167 ? 8.852 -12.453 -20.922 1 87.62 167 ALA B CA 1
ATOM 3799 C C . ALA B 1 167 ? 8.812 -12.625 -19.406 1 87.62 167 ALA B C 1
ATOM 3801 O O . ALA B 1 167 ? 9.414 -11.836 -18.672 1 87.62 167 ALA B O 1
ATOM 3802 N N . THR B 1 168 ? 8.227 -13.648 -18.969 1 88.88 168 THR B N 1
ATOM 3803 C CA . THR B 1 168 ? 8.078 -13.859 -17.547 1 88.88 168 THR B CA 1
ATOM 3804 C C . THR B 1 168 ? 9.305 -14.562 -16.969 1 88.88 168 THR B C 1
ATOM 3806 O O . THR B 1 168 ? 9.961 -15.344 -17.656 1 88.88 168 THR B O 1
ATOM 3809 N N . HIS B 1 169 ? 9.586 -14.297 -15.75 1 90.12 169 HIS B N 1
ATOM 3810 C CA . HIS B 1 169 ? 10.648 -14.914 -14.969 1 90.12 169 HIS B CA 1
ATOM 3811 C C . HIS B 1 169 ? 10.609 -16.438 -15.086 1 90.12 169 HIS B C 1
ATOM 3813 O O . HIS B 1 169 ? 9.531 -17.031 -15.094 1 90.12 169 HIS B O 1
ATOM 3819 N N . GLY B 1 170 ? 11.797 -17.078 -15.25 1 95.88 170 GLY B N 1
ATOM 3820 C CA . GLY B 1 170 ? 11.906 -18.516 -15.461 1 95.88 170 GLY B CA 1
ATOM 3821 C C . GLY B 1 170 ? 11.242 -19.328 -14.359 1 95.88 170 GLY B C 1
ATOM 3822 O O . GLY B 1 170 ? 10.586 -20.328 -14.633 1 95.88 170 GLY B O 1
ATOM 3823 N N . GLN B 1 171 ? 11.344 -18.875 -13.18 1 97.75 171 GLN B N 1
ATOM 3824 C CA . GLN B 1 171 ? 10.789 -19.625 -12.047 1 97.75 171 GLN B CA 1
ATOM 3825 C C . GLN B 1 171 ? 9.266 -19.562 -12.055 1 97.75 171 GLN B C 1
ATOM 3827 O O . GLN B 1 171 ? 8.602 -20.5 -11.617 1 97.75 171 GLN B O 1
ATOM 3832 N N . HIS B 1 172 ? 8.656 -18.5 -12.523 1 98 172 HIS B N 1
ATOM 3833 C CA . HIS B 1 172 ? 7.207 -18.438 -12.688 1 98 172 HIS B CA 1
ATOM 3834 C C . HIS B 1 172 ? 6.73 -19.469 -13.719 1 98 172 HIS B C 1
ATOM 3836 O O . HIS B 1 172 ? 5.777 -20.203 -13.469 1 98 172 HIS B O 1
ATOM 3842 N N . LYS B 1 173 ? 7.461 -19.484 -14.828 1 97.94 173 LYS B N 1
ATOM 3843 C CA . LYS B 1 173 ? 7.133 -20.438 -15.875 1 97.94 173 LYS B CA 1
ATOM 3844 C C . LYS B 1 173 ? 7.266 -21.875 -15.359 1 97.94 173 LYS B C 1
ATOM 3846 O O . LYS B 1 173 ? 6.375 -22.703 -15.57 1 97.94 173 LYS B O 1
ATOM 3851 N N . ALA B 1 174 ? 8.359 -22.109 -14.688 1 98.06 174 ALA B N 1
ATOM 3852 C CA . ALA B 1 174 ? 8.633 -23.438 -14.172 1 98.06 174 ALA B CA 1
ATOM 3853 C C . ALA B 1 174 ? 7.523 -23.891 -13.219 1 98.06 174 ALA B C 1
ATOM 3855 O O . ALA B 1 174 ? 7.074 -25.047 -13.289 1 98.06 174 ALA B O 1
ATOM 3856 N N . ALA B 1 175 ? 7.078 -23.031 -12.344 1 98.69 175 ALA B N 1
ATOM 3857 C CA . ALA B 1 175 ? 6.012 -23.359 -11.398 1 98.69 175 ALA B CA 1
ATOM 3858 C C . ALA B 1 175 ? 4.738 -23.781 -12.133 1 98.69 175 ALA B C 1
ATOM 3860 O O . ALA B 1 175 ? 4.117 -24.781 -11.781 1 98.69 175 ALA B O 1
ATOM 3861 N N . THR B 1 176 ? 4.371 -23.016 -13.117 1 98.69 176 THR B N 1
ATOM 3862 C CA . THR B 1 176 ? 3.166 -23.297 -13.891 1 98.69 176 THR B CA 1
ATOM 3863 C C . THR B 1 176 ? 3.312 -24.609 -14.656 1 98.69 176 THR B C 1
ATOM 3865 O O . THR B 1 176 ? 2.4 -25.438 -14.656 1 98.69 176 THR B O 1
ATOM 3868 N N . LEU B 1 177 ? 4.48 -24.828 -15.289 1 98.19 177 LEU B N 1
ATOM 3869 C CA . LEU B 1 177 ? 4.723 -26.031 -16.062 1 98.19 177 LEU B CA 1
ATOM 3870 C C . LEU B 1 177 ? 4.656 -27.281 -15.18 1 98.19 177 LEU B C 1
ATOM 3872 O O . LEU B 1 177 ? 4.117 -28.312 -15.586 1 98.19 177 LEU B O 1
ATOM 3876 N N . LEU B 1 178 ? 5.152 -27.172 -13.984 1 98.62 178 LEU B N 1
ATOM 3877 C CA . LEU B 1 178 ? 5.09 -28.281 -13.047 1 98.62 178 LEU B CA 1
ATOM 3878 C C . LEU B 1 178 ? 3.648 -28.562 -12.641 1 98.62 178 LEU B C 1
ATOM 3880 O O . LEU B 1 178 ? 3.236 -29.719 -12.578 1 98.62 178 LEU B O 1
ATOM 3884 N N . ALA B 1 179 ? 2.889 -27.531 -12.352 1 98.81 179 ALA B N 1
ATOM 3885 C CA . ALA B 1 179 ? 1.484 -27.703 -11.992 1 98.81 179 ALA B CA 1
ATOM 3886 C C . ALA B 1 179 ? 0.709 -28.391 -13.109 1 98.81 179 ALA B C 1
ATOM 3888 O O . ALA B 1 179 ? -0.064 -29.312 -12.867 1 98.81 179 ALA B O 1
ATOM 3889 N N . LEU B 1 180 ? 0.917 -27.938 -14.328 1 98.38 180 LEU B N 1
ATOM 3890 C CA . LEU B 1 180 ? 0.258 -28.516 -15.492 1 98.38 180 LEU B CA 1
ATOM 3891 C C . LEU B 1 180 ? 0.62 -29.984 -15.641 1 98.38 180 LEU B C 1
ATOM 3893 O O . LEU B 1 180 ? -0.248 -30.828 -15.914 1 98.38 180 LEU B O 1
ATOM 3897 N N . SER B 1 181 ? 1.909 -30.266 -15.5 1 97.81 181 SER B N 1
ATOM 3898 C CA . SER B 1 181 ? 2.379 -31.641 -15.609 1 97.81 181 SER B CA 1
ATOM 3899 C C . SER B 1 181 ? 1.692 -32.562 -14.586 1 97.81 181 SER B C 1
ATOM 3901 O O . SER B 1 181 ? 1.25 -33.656 -14.922 1 97.81 181 SER B O 1
ATOM 3903 N N . VAL B 1 182 ? 1.58 -32.062 -13.367 1 98 182 VAL B N 1
ATOM 3904 C CA . VAL B 1 182 ? 0.956 -32.844 -12.312 1 98 182 VAL B CA 1
ATOM 3905 C C . VAL B 1 182 ? -0.528 -33.062 -12.617 1 98 182 VAL B C 1
ATOM 3907 O O . VAL B 1 182 ? -1.048 -34.156 -12.516 1 98 182 VAL B O 1
ATOM 3910 N N . VAL B 1 183 ? -1.196 -32 -13.016 1 96.94 183 VAL B N 1
ATOM 3911 C CA . VAL B 1 183 ? -2.625 -32.062 -13.305 1 96.94 183 VAL B CA 1
ATOM 3912 C C . VAL B 1 183 ? -2.887 -33.031 -14.453 1 96.94 183 VAL B C 1
ATOM 3914 O O . VAL B 1 183 ? -3.812 -33.844 -14.391 1 96.94 183 VAL B O 1
ATOM 3917 N N . GLN B 1 184 ? -2.07 -32.906 -15.484 1 95.06 184 GLN B N 1
ATOM 3918 C CA . GLN B 1 184 ? -2.232 -33.781 -16.656 1 95.06 184 GLN B CA 1
ATOM 3919 C C . GLN B 1 184 ? -2.156 -35.25 -16.266 1 95.06 184 GLN B C 1
ATOM 3921 O O . GLN B 1 184 ? -2.805 -36.094 -16.891 1 95.06 184 GLN B O 1
ATOM 3926 N N . ASN B 1 185 ? -1.425 -35.562 -15.258 1 93.5 185 ASN B N 1
ATOM 3927 C CA . ASN B 1 185 ? -1.175 -36.938 -14.891 1 93.5 185 ASN B CA 1
ATOM 3928 C C . ASN B 1 185 ? -2.145 -37.406 -13.812 1 93.5 185 ASN B C 1
ATOM 3930 O O . ASN B 1 185 ? -2.051 -38.562 -13.344 1 93.5 185 ASN B O 1
ATOM 3934 N N . LEU B 1 186 ? -3.02 -36.594 -13.375 1 92.69 186 LEU B N 1
ATOM 3935 C CA . LEU B 1 186 ? -4.078 -37 -12.453 1 92.69 186 LEU B CA 1
ATOM 3936 C C . LEU B 1 186 ? -5.23 -37.656 -13.203 1 92.69 186 LEU B C 1
ATOM 3938 O O . LEU B 1 186 ? -5.418 -37.406 -14.398 1 92.69 186 LEU B O 1
ATOM 3942 N N . PRO B 1 187 ? -6.008 -38.438 -12.469 1 87.06 187 PRO B N 1
ATOM 3943 C CA . PRO B 1 187 ? -7.227 -38.938 -13.094 1 87.06 187 PRO B CA 1
ATOM 3944 C C . PRO B 1 187 ? -8.188 -37.844 -13.508 1 87.06 187 PRO B C 1
ATOM 3946 O O . PRO B 1 187 ? 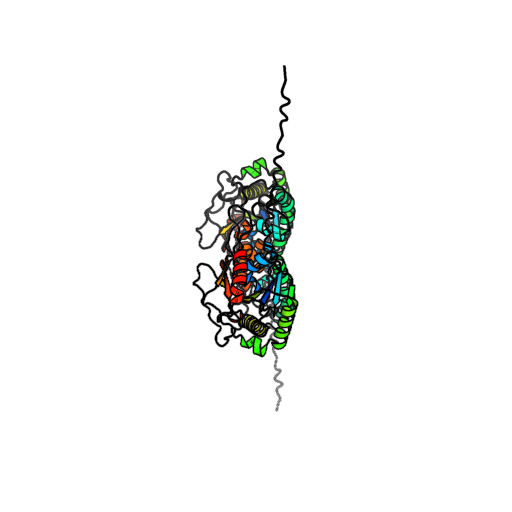-8.312 -36.812 -12.812 1 87.06 187 PRO B O 1
ATOM 3949 N N . GLU B 1 188 ? -8.812 -38.094 -14.641 1 81.75 188 GLU B N 1
ATOM 3950 C CA . GLU B 1 188 ? -9.672 -37.062 -15.211 1 81.75 188 GLU B CA 1
ATOM 3951 C C . GLU B 1 188 ? -10.789 -36.656 -14.25 1 81.75 188 GLU B C 1
ATOM 3953 O O . GLU B 1 188 ? -11.141 -35.5 -14.133 1 81.75 188 GLU B O 1
ATOM 3958 N N . HIS B 1 189 ? -11.219 -37.844 -13.586 1 80.12 189 HIS B N 1
ATOM 3959 C CA . HIS B 1 189 ? -12.312 -37.562 -12.664 1 80.12 189 HIS B CA 1
ATOM 3960 C C . HIS B 1 189 ? -11.812 -36.781 -11.445 1 80.12 189 HIS B C 1
ATOM 3962 O O . HIS B 1 189 ? -10.844 -37.188 -10.797 1 80.12 189 HIS B O 1
ATOM 3968 N N . GLY B 1 190 ? -12.297 -35.562 -11.195 1 81.06 190 GLY B N 1
ATOM 3969 C CA . GLY B 1 190 ? -11.977 -34.812 -9.992 1 81.06 190 GLY B CA 1
ATOM 3970 C C . GLY B 1 190 ? -10.789 -33.875 -10.172 1 81.06 190 GLY B C 1
ATOM 3971 O O . GLY B 1 190 ? -10.305 -33.281 -9.195 1 81.06 190 GLY B O 1
ATOM 3972 N N . ARG B 1 191 ? -10.25 -33.812 -11.414 1 91.5 191 ARG B N 1
ATOM 3973 C CA . ARG B 1 191 ? -9.133 -32.906 -11.711 1 91.5 191 ARG B CA 1
ATOM 3974 C C . ARG B 1 191 ? -9.531 -31.453 -11.508 1 91.5 191 ARG B C 1
ATOM 3976 O O . ARG B 1 191 ? -10.609 -31.031 -11.938 1 91.5 191 ARG B O 1
ATOM 3983 N N . PRO B 1 192 ? -8.727 -30.766 -10.727 1 97.5 192 PRO B N 1
ATOM 3984 C CA . PRO B 1 192 ? -9.008 -29.328 -10.695 1 97.5 192 PRO B CA 1
ATOM 3985 C C . PRO B 1 192 ? -8.82 -28.656 -12.047 1 97.5 192 PRO B C 1
ATOM 3987 O O . PRO B 1 192 ? -8.055 -29.141 -12.883 1 97.5 192 PRO B O 1
ATOM 3990 N N . ILE B 1 193 ? -9.57 -27.609 -12.297 1 98 193 ILE B N 1
ATOM 3991 C CA . ILE B 1 193 ? -9.414 -26.797 -13.492 1 98 193 ILE B CA 1
ATOM 3992 C C . ILE B 1 193 ? -8.242 -25.828 -13.312 1 98 193 ILE B C 1
ATOM 3994 O O . ILE B 1 193 ? -8.188 -25.078 -12.336 1 98 193 ILE B O 1
ATOM 3998 N N . ILE B 1 194 ? -7.309 -25.875 -14.188 1 98.69 194 ILE B N 1
ATOM 3999 C CA . ILE B 1 194 ? -6.105 -25.062 -14.039 1 98.69 194 ILE B CA 1
ATOM 4000 C C . ILE B 1 194 ? -6.168 -23.859 -14.984 1 98.69 194 ILE B C 1
ATOM 4002 O O . ILE B 1 194 ? -6.441 -24.016 -16.172 1 98.69 194 ILE B O 1
ATOM 4006 N N . LEU B 1 195 ? -5.992 -22.688 -14.461 1 98.81 195 LEU B N 1
ATOM 4007 C CA . LEU B 1 195 ? -6.023 -21.422 -15.203 1 98.81 195 LEU B CA 1
ATOM 4008 C C . LEU B 1 195 ? -4.695 -20.688 -15.07 1 98.81 195 LEU B C 1
ATOM 4010 O O . LEU B 1 195 ? -4.051 -20.734 -14.023 1 98.81 195 LEU B O 1
ATOM 4014 N N . GLY B 1 196 ? -4.258 -20.062 -16.156 1 98.5 196 GLY B N 1
ATOM 4015 C CA . GLY B 1 196 ? -3.133 -19.141 -16.156 1 98.5 196 GLY B CA 1
ATOM 4016 C C . GLY B 1 196 ? -3.557 -17.688 -16.156 1 98.5 196 GLY B C 1
ATOM 4017 O O . GLY B 1 196 ? -4.508 -17.312 -16.859 1 98.5 196 GLY B O 1
ATOM 4018 N N . ALA B 1 197 ? -2.838 -16.875 -15.398 1 98.19 197 ALA B N 1
ATOM 4019 C CA . ALA B 1 197 ? -3.316 -15.492 -15.281 1 98.19 197 ALA B CA 1
ATOM 4020 C C . ALA B 1 197 ? -2.178 -14.5 -15.484 1 98.19 197 ALA B C 1
ATOM 4022 O O . ALA B 1 197 ? -1.008 -14.836 -15.289 1 98.19 197 ALA B O 1
ATOM 4023 N N . ARG B 1 198 ? -2.531 -13.344 -15.859 1 97.06 198 ARG B N 1
ATOM 4024 C CA . ARG B 1 198 ? -1.683 -12.156 -15.898 1 97.06 198 ARG B CA 1
ATOM 4025 C C . ARG B 1 198 ? -2.494 -10.891 -15.633 1 97.06 198 ARG B C 1
ATOM 4027 O O . ARG B 1 198 ? -3.723 -10.906 -15.719 1 97.06 198 ARG B O 1
ATOM 4034 N N . ILE B 1 199 ? -1.803 -9.867 -15.281 1 96.62 199 ILE B N 1
ATOM 4035 C CA . ILE B 1 199 ? -2.449 -8.578 -15.055 1 96.62 199 ILE B CA 1
ATOM 4036 C C . ILE B 1 199 ? -2.268 -7.691 -16.281 1 96.62 199 ILE B C 1
ATOM 4038 O O . ILE B 1 199 ? -1.269 -7.809 -17 1 96.62 199 ILE B O 1
ATOM 4042 N N . ARG B 1 200 ? -3.236 -6.859 -16.5 1 96.31 200 ARG B N 1
ATOM 4043 C CA . ARG B 1 200 ? -3.18 -5.926 -17.625 1 96.31 200 ARG B CA 1
ATOM 4044 C C . ARG B 1 200 ? -3.85 -4.602 -17.266 1 96.31 200 ARG B C 1
ATOM 4046 O O . ARG B 1 200 ? -4.875 -4.582 -16.594 1 96.31 200 ARG B O 1
ATOM 4053 N N . ASN B 1 201 ? -3.268 -3.504 -17.703 1 96.38 201 ASN B N 1
ATOM 4054 C CA . ASN B 1 201 ? -3.988 -2.234 -17.688 1 96.38 201 ASN B CA 1
ATOM 4055 C C . ASN B 1 201 ? -4.957 -2.137 -18.875 1 96.38 201 ASN B C 1
ATOM 4057 O O . ASN B 1 201 ? -4.648 -2.602 -19.969 1 96.38 201 ASN B O 1
ATOM 4061 N N . LYS B 1 202 ? -6.039 -1.512 -18.688 1 95.31 202 LYS B N 1
ATOM 4062 C CA . LYS B 1 202 ? -7.047 -1.369 -19.734 1 95.31 202 LYS B CA 1
ATOM 4063 C C . LYS B 1 202 ? -6.488 -0.611 -20.938 1 95.31 202 LYS B C 1
ATOM 4065 O O . LYS B 1 202 ? -6.949 -0.795 -22.062 1 95.31 202 LYS B O 1
ATOM 4070 N N . THR B 1 203 ? -5.445 0.173 -20.781 1 94.31 203 THR B N 1
ATOM 4071 C CA . THR B 1 203 ? -4.84 0.957 -21.844 1 94.31 203 THR B CA 1
ATOM 4072 C C . THR B 1 203 ? -3.854 0.11 -22.641 1 94.31 203 THR B C 1
ATOM 4074 O O . THR B 1 203 ? -3.4 0.52 -23.719 1 94.31 203 THR B O 1
ATOM 4077 N N . ASP B 1 204 ? -3.559 -1.079 -22.172 1 92.94 204 ASP B N 1
ATOM 4078 C CA . ASP B 1 204 ? -2.602 -1.95 -22.844 1 92.94 204 ASP B CA 1
ATOM 4079 C C . ASP B 1 204 ? -3.242 -2.65 -24.047 1 92.94 204 ASP B C 1
ATOM 4081 O O . ASP B 1 204 ? -4.461 -2.822 -24.094 1 92.94 204 ASP B O 1
ATOM 4085 N N . THR B 1 205 ? -2.359 -2.994 -24.875 1 90.62 205 THR B N 1
ATOM 4086 C CA . THR B 1 205 ? -2.82 -3.879 -25.938 1 90.62 205 THR B CA 1
ATOM 4087 C C . THR B 1 205 ? -3.195 -5.246 -25.375 1 90.62 205 THR B C 1
ATOM 4089 O O . THR B 1 205 ? -2.68 -5.664 -24.344 1 90.62 205 THR B O 1
ATOM 4092 N N . THR B 1 206 ? -4.066 -5.887 -26.078 1 90.06 206 THR B N 1
ATOM 4093 C CA . THR B 1 206 ? -4.488 -7.227 -25.688 1 90.06 206 THR B CA 1
ATOM 4094 C C . THR B 1 206 ? -3.328 -8.211 -25.797 1 90.06 206 THR B C 1
ATOM 4096 O O . THR B 1 206 ? -2.574 -8.188 -26.766 1 90.06 206 THR B O 1
ATOM 4099 N N . CYS B 1 207 ? -3.246 -8.977 -24.719 1 89.06 207 CYS B N 1
ATOM 4100 C CA . CYS B 1 207 ? -2.211 -10 -24.719 1 89.06 207 CYS B CA 1
ATOM 4101 C C . CYS B 1 207 ? -2.699 -11.266 -25.422 1 89.06 207 CYS B C 1
ATOM 4103 O O . CYS B 1 207 ? -3.803 -11.742 -25.156 1 89.06 207 CYS B O 1
ATOM 4105 N N . ARG B 1 208 ? -1.802 -11.781 -26.25 1 93.19 208 ARG B N 1
ATOM 4106 C CA . ARG B 1 208 ? -2.082 -13.055 -26.906 1 93.19 208 ARG B CA 1
ATOM 4107 C C . ARG B 1 208 ? -1.12 -14.141 -26.438 1 93.19 208 ARG B C 1
ATOM 4109 O O . ARG B 1 208 ? 0.074 -13.883 -26.266 1 93.19 208 ARG B O 1
ATOM 4116 N N . TYR B 1 209 ? -1.753 -15.242 -26.094 1 96.06 209 TYR B N 1
ATOM 4117 C CA . TYR B 1 209 ? -1.014 -16.406 -25.641 1 96.06 209 TYR B CA 1
ATOM 4118 C C . TYR B 1 209 ? -1.678 -17.703 -26.125 1 96.06 209 TYR B C 1
ATOM 4120 O O . TYR B 1 209 ? -2.869 -17.906 -25.891 1 96.06 209 TYR B O 1
ATOM 4128 N N . THR B 1 210 ? -0.871 -18.594 -26.766 1 95.31 210 THR B N 1
ATOM 4129 C CA . THR B 1 210 ? -1.394 -19.875 -27.203 1 95.31 210 THR B CA 1
ATOM 4130 C C . THR B 1 210 ? -0.721 -21.016 -26.469 1 95.31 210 THR B C 1
ATOM 4132 O O . THR B 1 210 ? -1.396 -21.906 -25.938 1 95.31 210 THR B O 1
ATOM 4135 N N . GLN B 1 211 ? 0.521 -20.969 -26.469 1 95.5 211 GLN B N 1
ATOM 4136 C CA . GLN B 1 211 ? 1.355 -21.969 -25.812 1 95.5 211 GLN B CA 1
ATOM 4137 C C . GLN B 1 211 ? 2.762 -21.438 -25.562 1 95.5 211 GLN B C 1
ATOM 4139 O O . GLN B 1 211 ? 3.215 -20.516 -26.25 1 95.5 211 GLN B O 1
ATOM 4144 N N . TYR B 1 212 ? 3.35 -22.016 -24.5 1 94.81 212 TYR B N 1
ATOM 4145 C CA . TYR B 1 212 ? 4.742 -21.641 -24.266 1 94.81 212 TYR B CA 1
ATOM 4146 C C . TYR B 1 212 ? 5.688 -22.531 -25.062 1 94.81 212 TYR B C 1
ATOM 4148 O O . TYR B 1 212 ? 5.805 -23.734 -24.781 1 94.81 212 TYR B O 1
ATOM 4156 N N . ALA B 1 213 ? 6.461 -21.922 -26.047 1 85.31 213 ALA B N 1
ATOM 4157 C CA . ALA B 1 213 ? 7.555 -22.516 -26.797 1 85.31 213 ALA B CA 1
ATOM 4158 C C . ALA B 1 213 ? 7.352 -24.016 -26.984 1 85.31 213 ALA B C 1
ATOM 4160 O O . ALA B 1 213 ? 6.352 -24.453 -27.547 1 85.31 213 ALA B O 1
ATOM 4161 N N . ASN B 1 214 ? 8.219 -24.906 -26.406 1 87.56 214 ASN B N 1
ATOM 4162 C CA . ASN B 1 214 ? 8.352 -26.344 -26.531 1 87.56 214 ASN B CA 1
ATOM 4163 C C . ASN B 1 214 ? 7.602 -27.078 -25.406 1 87.56 214 ASN B C 1
ATOM 4165 O O . ASN B 1 214 ? 7.949 -28.188 -25.047 1 87.56 214 ASN B O 1
ATOM 4169 N N . TYR B 1 215 ? 6.562 -26.375 -24.906 1 96 215 TYR B N 1
ATOM 4170 C CA . TYR B 1 215 ? 5.777 -27.016 -23.859 1 96 215 TYR B CA 1
ATOM 4171 C C . TYR B 1 215 ? 4.312 -27.125 -24.266 1 96 215 TYR B C 1
ATOM 4173 O O . TYR B 1 215 ? 3.475 -26.359 -23.797 1 96 215 TYR B O 1
ATOM 4181 N N . PRO B 1 216 ? 3.973 -28.141 -25 1 96.12 216 PRO B N 1
ATOM 4182 C CA . PRO B 1 216 ? 2.596 -28.312 -25.484 1 96.12 216 PRO B CA 1
ATOM 4183 C C . PRO B 1 216 ? 1.584 -28.391 -24.344 1 96.12 216 PRO B C 1
ATOM 4185 O O . PRO B 1 216 ? 0.414 -28.047 -24.531 1 96.12 216 PRO B O 1
ATOM 4188 N N . ILE B 1 217 ? 2.008 -28.812 -23.203 1 96.25 217 ILE B N 1
ATOM 4189 C CA . ILE B 1 217 ? 1.132 -28.969 -22.047 1 96.25 217 ILE B CA 1
ATOM 4190 C C . ILE B 1 217 ? 0.596 -27.609 -21.609 1 96.25 217 ILE B C 1
ATOM 4192 O O . ILE B 1 217 ? -0.392 -27.531 -20.875 1 96.25 217 ILE B O 1
ATOM 4196 N N . SER B 1 218 ? 1.239 -26.5 -22.062 1 97.88 218 SER B N 1
ATOM 4197 C CA . SER B 1 218 ? 0.868 -25.156 -21.672 1 97.88 218 SER B CA 1
ATOM 4198 C C . SER B 1 218 ? -0.11 -24.531 -22.656 1 97.88 218 SER B C 1
ATOM 4200 O O . SER B 1 218 ? -0.394 -23.328 -22.594 1 97.88 218 SER B O 1
ATOM 4202 N N . LYS B 1 219 ? -0.664 -25.312 -23.547 1 97.56 219 LYS B N 1
ATOM 4203 C CA . LYS B 1 219 ? -1.584 -24.797 -24.547 1 97.56 219 LYS B CA 1
ATOM 4204 C C . LYS B 1 219 ? -2.859 -24.266 -23.906 1 97.56 219 LYS B C 1
ATOM 4206 O O . LYS B 1 219 ? -3.42 -24.891 -23.016 1 97.56 219 LYS B O 1
ATOM 4211 N N . SER B 1 220 ? -3.225 -23.125 -24.312 1 97.12 220 SER B N 1
ATOM 4212 C CA . SER B 1 220 ? -4.488 -22.531 -23.891 1 97.12 220 SER B CA 1
ATOM 4213 C C . SER B 1 220 ? -5.609 -22.844 -24.859 1 97.12 220 SER B C 1
ATOM 4215 O O . SER B 1 220 ? -5.352 -23.125 -26.047 1 97.12 220 SER B O 1
ATOM 4217 N N . LEU B 1 221 ? -6.832 -22.812 -24.406 1 96.12 221 LEU B N 1
ATOM 4218 C CA . LEU B 1 221 ? -7.992 -23.078 -25.266 1 96.12 221 LEU B CA 1
ATOM 4219 C C . LEU B 1 221 ? -8.156 -21.984 -26.312 1 96.12 221 LEU B C 1
ATOM 4221 O O . LEU B 1 221 ? -8.508 -22.266 -27.453 1 96.12 221 LEU B O 1
ATOM 4225 N N . THR B 1 222 ? -7.961 -20.75 -25.906 1 95.44 222 THR B N 1
ATOM 4226 C CA . THR B 1 222 ? -8.055 -19.578 -26.781 1 95.44 222 THR B CA 1
ATOM 4227 C C . THR B 1 222 ? -6.766 -18.766 -26.719 1 95.44 222 THR B C 1
ATOM 4229 O O . THR B 1 222 ? -5.957 -18.922 -25.812 1 95.44 222 THR B O 1
ATOM 4232 N N . ASP B 1 223 ? -6.594 -17.859 -27.672 1 95.06 223 ASP B N 1
ATOM 4233 C CA . ASP B 1 223 ? -5.352 -17.094 -27.734 1 95.06 223 ASP B CA 1
ATOM 4234 C C . ASP B 1 223 ? -5.441 -15.828 -26.891 1 95.06 223 ASP B C 1
ATOM 4236 O O . ASP B 1 223 ? -4.461 -15.102 -26.75 1 95.06 223 ASP B O 1
ATOM 4240 N N . THR B 1 224 ? -6.602 -15.539 -26.406 1 96 224 THR B N 1
ATOM 4241 C CA . THR B 1 224 ? -6.785 -14.43 -25.484 1 96 224 THR B CA 1
ATOM 4242 C C . THR B 1 224 ? -7.422 -14.906 -24.188 1 96 224 THR B C 1
ATOM 4244 O O . THR B 1 224 ? -7.918 -16.031 -24.109 1 96 224 THR B O 1
ATOM 4247 N N . ALA B 1 225 ? -7.348 -14.102 -23.188 1 95.5 225 ALA B N 1
ATOM 4248 C CA . ALA B 1 225 ? -7.98 -14.445 -21.922 1 95.5 225 ALA B CA 1
ATOM 4249 C C . ALA B 1 225 ? -9.484 -14.672 -22.109 1 95.5 225 ALA B C 1
ATOM 4251 O O . ALA B 1 225 ? -10.148 -13.93 -22.828 1 95.5 225 ALA B O 1
ATOM 4252 N N . VAL B 1 226 ? -9.953 -15.672 -21.469 1 93.88 226 VAL B N 1
ATOM 4253 C CA . VAL B 1 226 ? -11.367 -16.016 -21.547 1 93.88 226 VAL B CA 1
ATOM 4254 C C . VAL B 1 226 ? -12.133 -15.344 -20.406 1 93.88 226 VAL B C 1
ATOM 4256 O O . VAL B 1 226 ? -13.312 -15.016 -20.547 1 93.88 226 VAL B O 1
ATOM 4259 N N . PHE B 1 227 ? -11.477 -15.195 -19.312 1 97.81 227 PHE B N 1
ATOM 4260 C CA . PHE B 1 227 ? -12.094 -14.648 -18.094 1 97.81 227 PHE B CA 1
ATOM 4261 C C . PHE B 1 227 ? -11.258 -13.508 -17.531 1 97.81 227 PHE B C 1
ATOM 4263 O O . PHE B 1 227 ? -10.062 -13.406 -17.812 1 97.81 227 PHE B O 1
ATOM 4270 N N . ASN B 1 228 ? -11.891 -12.648 -16.828 1 97.75 228 ASN B N 1
ATOM 4271 C CA . ASN B 1 228 ? -11.164 -11.562 -16.172 1 97.75 228 ASN B CA 1
ATOM 4272 C C . ASN B 1 228 ? -11.891 -11.086 -14.914 1 97.75 228 ASN B C 1
ATOM 4274 O O . ASN B 1 228 ? -13.07 -11.391 -14.719 1 97.75 228 ASN B O 1
ATOM 4278 N N . VAL B 1 229 ? -11.195 -10.555 -14.078 1 98.38 229 VAL B N 1
ATOM 4279 C CA . VAL B 1 229 ? -11.68 -9.844 -12.898 1 98.38 229 VAL B CA 1
ATOM 4280 C C . VAL B 1 229 ? -11.195 -8.398 -12.93 1 98.38 229 VAL B C 1
ATOM 4282 O O . VAL B 1 229 ? -10.008 -8.141 -13.117 1 98.38 229 VAL B O 1
ATOM 4285 N N . ASP B 1 230 ? -12.102 -7.438 -12.781 1 97.69 230 ASP B N 1
ATOM 4286 C CA . ASP B 1 230 ? -11.812 -6.012 -12.898 1 97.69 230 ASP B CA 1
ATOM 4287 C C . ASP B 1 230 ? -11.422 -5.422 -11.547 1 97.69 230 ASP B C 1
ATOM 4289 O O . ASP B 1 230 ? -12.273 -5.227 -10.68 1 97.69 230 ASP B O 1
ATOM 4293 N N . ARG B 1 231 ? -10.203 -5.074 -11.383 1 97.44 231 ARG B N 1
ATOM 4294 C CA . ARG B 1 231 ? -9.703 -4.469 -10.148 1 97.44 231 ARG B CA 1
ATOM 4295 C C . ARG B 1 231 ? -10.289 -3.074 -9.945 1 97.44 231 ARG B C 1
ATOM 4297 O O . ARG B 1 231 ? -10.258 -2.537 -8.836 1 97.44 231 ARG B O 1
ATOM 4304 N N . THR B 1 232 ? -10.781 -2.439 -10.992 1 96.31 232 THR B N 1
ATOM 4305 C CA . THR B 1 232 ? -11.219 -1.049 -10.945 1 96.31 232 THR B CA 1
ATOM 4306 C C . THR B 1 232 ? -12.719 -0.962 -10.703 1 96.31 232 THR B C 1
ATOM 4308 O O . THR B 1 232 ? -13.297 0.129 -10.711 1 96.31 232 THR B O 1
ATOM 4311 N N . ALA B 1 233 ? -13.344 -2.148 -10.562 1 94.38 233 ALA B N 1
ATOM 4312 C CA . ALA B 1 233 ? -14.758 -2.107 -10.195 1 94.38 233 ALA B CA 1
ATOM 4313 C C . ALA B 1 233 ? -14.969 -1.33 -8.898 1 94.38 233 ALA B C 1
ATOM 4315 O O . ALA B 1 233 ? -14.391 -1.673 -7.859 1 94.38 233 ALA B O 1
ATOM 4316 N N . SER B 1 234 ? -15.758 -0.253 -8.953 1 90.88 234 SER B N 1
ATOM 4317 C CA . SER B 1 234 ? -15.906 0.667 -7.828 1 90.88 234 SER B CA 1
ATOM 4318 C C . SER B 1 234 ? -17.234 0.468 -7.125 1 90.88 234 SER B C 1
ATOM 4320 O O . SER B 1 234 ? -18.203 -0.009 -7.727 1 90.88 234 SER B O 1
ATOM 4322 N N . PHE B 1 235 ? -17.188 0.74 -5.922 1 88.81 235 PHE B N 1
ATOM 4323 C CA . PHE B 1 235 ? -18.359 0.568 -5.07 1 88.81 235 PHE B CA 1
ATOM 4324 C C . PHE B 1 235 ? -18.328 1.532 -3.891 1 88.81 235 PHE B C 1
ATOM 4326 O O . PHE B 1 235 ? -17.594 2.523 -3.918 1 88.81 235 PHE B O 1
ATOM 4333 N N . SER B 1 236 ? -19.281 1.287 -2.883 1 83.25 236 SER B N 1
ATOM 4334 C CA . SER B 1 236 ? -19.391 2.043 -1.64 1 83.25 236 SER B CA 1
ATOM 4335 C C . SER B 1 236 ? -19.922 3.453 -1.897 1 83.25 236 SER B C 1
ATOM 4337 O O . SER B 1 236 ? -20.641 3.688 -2.873 1 83.25 236 SER B O 1
ATOM 4339 N N . PHE B 1 237 ? -19.75 4.309 -0.889 1 85.81 237 PHE B N 1
ATOM 4340 C CA . PHE B 1 237 ? -20.281 5.664 -0.938 1 85.81 237 PHE B CA 1
ATOM 4341 C C . PHE B 1 237 ? -19.703 6.426 -2.129 1 85.81 237 PHE B C 1
ATOM 4343 O O . PHE B 1 237 ? -18.484 6.574 -2.254 1 85.81 237 PHE B O 1
ATOM 4350 N N . LYS B 1 238 ? -20.562 6.812 -3.154 1 86.81 238 LYS B N 1
ATOM 4351 C CA . LYS B 1 238 ? -20.281 7.625 -4.336 1 86.81 238 LYS B CA 1
ATOM 4352 C C . LYS B 1 238 ? -19.312 6.906 -5.281 1 86.81 238 LYS B C 1
ATOM 4354 O O . LYS B 1 238 ? -18.594 7.547 -6.039 1 86.81 238 LYS B O 1
ATOM 4359 N N . HIS B 1 239 ? -19.156 5.555 -5.141 1 88.62 239 HIS B N 1
ATOM 4360 C CA . HIS B 1 239 ? -18.312 4.73 -5.996 1 88.62 239 HIS B CA 1
ATOM 4361 C C . HIS B 1 239 ? -16.859 5.199 -5.957 1 88.62 239 HIS B C 1
ATOM 4363 O O . HIS B 1 239 ? -16.203 5.301 -6.996 1 88.62 239 HIS B O 1
ATOM 4369 N N . ARG B 1 240 ? -16.375 5.473 -4.723 1 88.81 240 ARG B N 1
ATOM 4370 C CA . ARG B 1 240 ? -15.062 6.113 -4.586 1 88.81 240 ARG B CA 1
ATOM 4371 C C . ARG B 1 240 ? -13.992 5.102 -4.184 1 88.81 240 ARG B C 1
ATOM 4373 O O . ARG B 1 240 ? -12.836 5.465 -3.982 1 88.81 240 ARG B O 1
ATOM 4380 N N . VAL B 1 241 ? -14.43 3.859 -4.062 1 91.06 241 VAL B N 1
ATOM 4381 C CA . VAL B 1 241 ? -13.469 2.836 -3.676 1 91.06 241 VAL B CA 1
ATOM 4382 C C . VAL B 1 241 ? -13.508 1.682 -4.676 1 91.06 241 VAL B C 1
ATOM 4384 O O . VAL B 1 241 ? -14.578 1.329 -5.18 1 91.06 241 VAL B O 1
ATOM 4387 N N . ASN B 1 242 ? -12.406 1.157 -4.996 1 93.69 242 ASN B N 1
ATOM 4388 C CA . ASN B 1 242 ? -12.383 -0.016 -5.863 1 93.69 242 ASN B CA 1
ATOM 4389 C C . ASN B 1 242 ? -11.43 -1.084 -5.328 1 93.69 242 ASN B C 1
ATOM 4391 O O . ASN B 1 242 ? -10.828 -0.91 -4.27 1 93.69 242 ASN B O 1
ATOM 4395 N N . TYR B 1 243 ? -11.234 -2.191 -6.02 1 96.12 243 TYR B N 1
ATOM 4396 C CA . TYR B 1 243 ? -10.539 -3.365 -5.496 1 96.12 243 TYR B CA 1
ATOM 4397 C C . TYR B 1 243 ? -9.031 -3.193 -5.59 1 96.12 243 TYR B C 1
ATOM 4399 O O . TYR B 1 243 ? -8.273 -3.969 -5 1 96.12 243 TYR B O 1
ATOM 4407 N N . LYS B 1 244 ? -8.57 -2.166 -6.293 1 96.19 244 LYS B N 1
ATOM 4408 C CA . LYS B 1 244 ? -7.129 -1.925 -6.309 1 96.19 244 LYS B CA 1
ATOM 4409 C C . LYS B 1 244 ? -6.598 -1.666 -4.902 1 96.19 244 LYS B C 1
ATOM 4411 O O . LYS B 1 244 ? -5.422 -1.914 -4.621 1 96.19 244 LYS B O 1
ATOM 4416 N N . VAL B 1 245 ? -7.477 -1.255 -4.074 1 95.88 245 VAL B N 1
ATOM 4417 C CA . VAL B 1 245 ? -7.105 -1.006 -2.684 1 95.88 245 VAL B CA 1
ATOM 4418 C C . VAL B 1 245 ? -6.637 -2.307 -2.033 1 95.88 245 VAL B C 1
ATOM 4420 O O . VAL B 1 245 ? -5.629 -2.324 -1.324 1 95.88 245 VAL B O 1
ATOM 4423 N N . ILE B 1 246 ? -7.305 -3.389 -2.314 1 97.06 246 ILE B N 1
ATOM 4424 C CA . ILE B 1 246 ? -6.957 -4.691 -1.756 1 97.06 246 ILE B CA 1
ATOM 4425 C C . ILE B 1 246 ? -5.59 -5.129 -2.279 1 97.06 246 ILE B C 1
ATOM 4427 O O . ILE B 1 246 ? -4.758 -5.625 -1.517 1 97.06 246 ILE B O 1
ATOM 4431 N N . VAL B 1 247 ? -5.359 -4.883 -3.537 1 97.69 247 VAL B N 1
ATOM 4432 C CA . VAL B 1 247 ? -4.09 -5.223 -4.168 1 97.69 247 VAL B CA 1
ATOM 4433 C C . VAL B 1 247 ? -2.959 -4.434 -3.508 1 97.69 247 VAL B C 1
ATOM 4435 O O . VAL B 1 247 ? -1.928 -5.004 -3.145 1 97.69 247 VAL B O 1
ATOM 4438 N N . ASN B 1 248 ? -3.24 -3.195 -3.314 1 97.19 248 ASN B N 1
ATOM 4439 C CA . ASN B 1 248 ? -2.23 -2.32 -2.725 1 97.19 248 ASN B CA 1
ATOM 4440 C C . ASN B 1 248 ? -1.938 -2.699 -1.275 1 97.19 248 ASN B C 1
ATOM 4442 O O . ASN B 1 248 ? -0.783 -2.682 -0.846 1 97.19 248 ASN B O 1
ATOM 4446 N N . TRP B 1 249 ? -3.037 -3.057 -0.47 1 97.81 249 TRP B N 1
ATOM 4447 C CA . TRP B 1 249 ? -2.842 -3.531 0.896 1 97.81 249 TRP B CA 1
ATOM 4448 C C . TRP B 1 249 ? -1.92 -4.746 0.924 1 97.81 249 TRP B C 1
ATOM 4450 O O . TRP B 1 249 ? -0.993 -4.812 1.735 1 97.81 249 TRP B O 1
ATOM 4460 N N . GLU B 1 250 ? -2.199 -5.602 0.039 1 97.88 250 GLU B N 1
ATOM 4461 C CA . GLU B 1 250 ? -1.466 -6.863 -0.03 1 97.88 250 GLU B CA 1
ATOM 4462 C C . GLU B 1 250 ? -0.013 -6.633 -0.439 1 97.88 250 GLU B C 1
ATOM 4464 O O . GLU B 1 250 ? 0.906 -7.145 0.203 1 97.88 250 GLU B O 1
ATOM 4469 N N . ILE B 1 251 ? 0.258 -5.84 -1.486 1 97.75 251 ILE B N 1
ATOM 4470 C CA . ILE B 1 251 ? 1.598 -5.543 -1.982 1 97.75 251 ILE B CA 1
ATOM 4471 C C . ILE B 1 251 ? 2.412 -4.855 -0.891 1 97.75 251 ILE B C 1
ATOM 4473 O O . ILE B 1 251 ? 3.598 -5.148 -0.712 1 97.75 251 ILE B O 1
ATOM 4477 N N . ALA B 1 252 ? 1.762 -3.996 -0.131 1 97.94 252 ALA B N 1
ATOM 4478 C CA . ALA B 1 252 ? 2.439 -3.225 0.909 1 97.94 252 ALA B CA 1
ATOM 4479 C C . ALA B 1 252 ? 3.008 -4.141 1.988 1 97.94 252 ALA B C 1
ATOM 4481 O O . ALA B 1 252 ? 3.922 -3.754 2.721 1 97.94 252 ALA B O 1
ATOM 4482 N N . GLU B 1 253 ? 2.496 -5.359 2.141 1 98.12 253 GLU B N 1
ATOM 4483 C CA . GLU B 1 253 ? 2.984 -6.297 3.145 1 98.12 253 GLU B CA 1
ATOM 4484 C C . GLU B 1 253 ? 4.324 -6.898 2.732 1 98.12 253 GLU B C 1
ATOM 4486 O O . GLU B 1 253 ? 5.07 -7.406 3.572 1 98.12 253 GLU B O 1
ATOM 4491 N N . HIS B 1 254 ? 4.656 -6.852 1.471 1 98.12 254 HIS B N 1
ATOM 4492 C CA . HIS B 1 254 ? 5.914 -7.398 0.981 1 98.12 254 HIS B CA 1
ATOM 4493 C C . HIS B 1 254 ? 7.016 -6.34 0.992 1 98.12 254 HIS B C 1
ATOM 4495 O O . HIS B 1 254 ? 7.625 -6.062 -0.043 1 98.12 254 HIS B O 1
ATOM 4501 N N . LYS B 1 255 ? 7.359 -5.895 2.15 1 97.44 255 LYS B N 1
ATOM 4502 C CA . LYS B 1 255 ? 8.258 -4.762 2.369 1 97.44 255 LYS B CA 1
ATOM 4503 C C . LYS B 1 255 ? 9.648 -5.043 1.802 1 97.44 255 LYS B C 1
ATOM 4505 O O . LYS B 1 255 ? 10.328 -4.133 1.33 1 97.44 255 LYS B O 1
ATOM 4510 N N . SER B 1 256 ? 10.039 -6.262 1.764 1 97.44 256 SER B N 1
ATOM 4511 C CA . SER B 1 256 ? 11.406 -6.613 1.395 1 97.44 256 SER B CA 1
ATOM 4512 C C . SER B 1 256 ? 11.562 -6.715 -0.119 1 97.44 256 SER B C 1
ATOM 4514 O O . SER B 1 256 ? 12.672 -6.926 -0.623 1 97.44 256 SER B O 1
ATOM 4516 N N . GLN B 1 257 ? 10.422 -6.543 -0.846 1 94.94 257 GLN B N 1
ATOM 4517 C CA . GLN B 1 257 ? 10.469 -6.711 -2.295 1 94.94 257 GLN B CA 1
ATOM 4518 C C . GLN B 1 257 ? 10.203 -5.391 -3.012 1 94.94 257 GLN B C 1
ATOM 4520 O O . GLN B 1 257 ? 9.102 -5.164 -3.514 1 94.94 257 GLN B O 1
ATOM 4525 N N . GLY B 1 258 ? 11.258 -4.586 -3.102 1 90.62 258 GLY B N 1
ATOM 4526 C CA . GLY B 1 258 ? 11.164 -3.23 -3.623 1 90.62 258 GLY B CA 1
ATOM 4527 C C . GLY B 1 258 ? 10.578 -3.172 -5.02 1 90.62 258 GLY B C 1
ATOM 4528 O O . GLY B 1 258 ? 9.727 -2.322 -5.305 1 90.62 258 GLY B O 1
ATOM 4529 N N . VAL B 1 259 ? 10.898 -4.059 -5.875 1 89 259 VAL B N 1
ATOM 4530 C CA . VAL B 1 259 ? 10.422 -4.016 -7.25 1 89 259 VAL B CA 1
ATOM 4531 C C . VAL B 1 259 ? 8.938 -4.355 -7.293 1 89 259 VAL B C 1
ATOM 4533 O O . VAL B 1 259 ? 8.18 -3.779 -8.078 1 89 259 VAL B O 1
ATOM 4536 N N . MET B 1 260 ? 8.57 -5.316 -6.445 1 92.56 260 MET B N 1
ATOM 4537 C CA . MET B 1 260 ? 7.152 -5.652 -6.355 1 92.56 260 MET B CA 1
ATOM 4538 C C . MET B 1 260 ? 6.336 -4.457 -5.875 1 92.56 260 MET B C 1
ATOM 4540 O O . MET B 1 260 ? 5.223 -4.227 -6.352 1 92.56 260 MET B O 1
ATOM 4544 N N . GLN B 1 261 ? 6.934 -3.629 -5.039 1 93.75 261 GLN B N 1
ATOM 4545 C CA . GLN B 1 261 ? 6.262 -2.447 -4.516 1 93.75 261 GLN B CA 1
ATOM 4546 C C . GLN B 1 261 ? 5.984 -1.435 -5.621 1 93.75 261 GLN B C 1
ATOM 4548 O O . GLN B 1 261 ? 5.031 -0.66 -5.539 1 93.75 261 GLN B O 1
ATOM 4553 N N . MET B 1 262 ? 6.754 -1.512 -6.625 1 92.06 262 MET B N 1
ATOM 4554 C CA . MET B 1 262 ? 6.602 -0.579 -7.738 1 92.06 262 MET B CA 1
ATOM 4555 C C . MET B 1 262 ? 5.387 -0.938 -8.586 1 92.06 262 MET B C 1
ATOM 4557 O O . MET B 1 262 ? 4.945 -0.141 -9.414 1 92.06 262 MET B O 1
ATOM 4561 N N . ALA B 1 263 ? 4.773 -2.092 -8.25 1 90.94 263 ALA B N 1
ATOM 4562 C CA . ALA B 1 263 ? 3.6 -2.541 -8.992 1 90.94 263 ALA B CA 1
ATOM 4563 C C . ALA B 1 263 ? 2.316 -1.998 -8.367 1 90.94 263 ALA B C 1
ATOM 4565 O O . ALA B 1 263 ? 1.218 -2.27 -8.852 1 90.94 263 ALA B O 1
ATOM 4566 N N . MET B 1 264 ? 2.424 -1.214 -7.285 1 90.56 264 MET B N 1
ATOM 4567 C CA . MET B 1 264 ? 1.243 -0.638 -6.645 1 90.56 264 MET B CA 1
ATOM 4568 C C . MET B 1 264 ? 0.462 0.229 -7.629 1 90.56 264 MET B C 1
ATOM 4570 O O . MET B 1 264 ? 1.049 1.027 -8.359 1 90.56 264 MET B O 1
ATOM 4574 N N . ASN B 1 265 ? -0.861 -0.014 -7.652 1 90.81 265 ASN B N 1
ATOM 4575 C CA . ASN B 1 265 ? -1.85 0.668 -8.477 1 90.81 265 ASN B CA 1
ATOM 4576 C C . ASN B 1 265 ? -1.712 0.284 -9.945 1 90.81 265 ASN B C 1
ATOM 4578 O O . ASN B 1 265 ? -2.25 0.963 -10.828 1 90.81 265 ASN B O 1
ATOM 4582 N N . ASP B 1 266 ? -0.899 -0.797 -10.172 1 91.44 266 ASP B N 1
ATOM 4583 C CA . ASP B 1 266 ? -0.758 -1.305 -11.531 1 91.44 266 ASP B CA 1
ATOM 4584 C C . ASP B 1 266 ? -1.726 -2.457 -11.789 1 91.44 266 ASP B C 1
ATOM 4586 O O . ASP B 1 266 ? -2.098 -3.182 -10.867 1 91.44 266 ASP B O 1
ATOM 4590 N N . GLY B 1 267 ? -2.131 -2.604 -13.07 1 95.56 267 GLY B N 1
ATOM 4591 C CA . GLY B 1 267 ? -2.988 -3.705 -13.477 1 95.56 267 GLY B CA 1
ATOM 4592 C C . GLY B 1 267 ? -4.457 -3.453 -13.195 1 95.56 267 GLY B C 1
ATOM 4593 O O . GLY B 1 267 ? -4.914 -3.611 -12.062 1 95.56 267 GLY B O 1
ATOM 4594 N N . ASP B 1 268 ? -5.262 -3.176 -14.148 1 97.56 268 ASP B N 1
ATOM 4595 C CA . ASP B 1 268 ? -6.691 -2.902 -14.039 1 97.56 268 ASP B CA 1
ATOM 4596 C C . ASP B 1 268 ? -7.504 -4.195 -14.07 1 97.56 268 ASP B C 1
ATOM 4598 O O . ASP B 1 268 ? -8.594 -4.262 -13.508 1 97.56 268 ASP B O 1
ATOM 4602 N N . LEU B 1 269 ? -6.902 -5.199 -14.75 1 97.88 269 LEU B N 1
ATOM 4603 C CA . LEU B 1 269 ? -7.602 -6.457 -14.977 1 97.88 269 LEU B CA 1
ATOM 4604 C C . LEU B 1 269 ? -6.723 -7.645 -14.594 1 97.88 269 LEU B C 1
ATOM 4606 O O . LEU B 1 269 ? -5.523 -7.648 -14.875 1 97.88 269 LEU B O 1
ATOM 4610 N N . GLU B 1 270 ? -7.316 -8.578 -13.922 1 98.44 270 GLU B N 1
ATOM 4611 C CA . GLU B 1 270 ? -6.77 -9.93 -13.852 1 98.44 270 GLU B CA 1
ATOM 4612 C C . GLU B 1 270 ? -7.348 -10.812 -14.953 1 98.44 270 GLU B C 1
ATOM 4614 O O . GLU B 1 270 ? -8.539 -11.117 -14.945 1 98.44 270 GLU B O 1
ATOM 4619 N N . GLU B 1 271 ? -6.488 -11.195 -15.836 1 98.25 271 GLU B N 1
ATOM 4620 C CA . GLU B 1 271 ? -6.934 -11.992 -16.969 1 98.25 271 GLU B CA 1
ATOM 4621 C C . GLU B 1 271 ? -6.551 -13.461 -16.797 1 98.25 271 GLU B C 1
ATOM 4623 O O . GLU B 1 271 ? -5.457 -13.773 -16.328 1 98.25 271 GLU B O 1
ATOM 4628 N N . PHE B 1 272 ? -7.484 -14.344 -17.219 1 98.62 272 PHE B N 1
ATOM 4629 C CA . PHE B 1 272 ? -7.281 -15.773 -17 1 98.62 272 PHE B CA 1
ATOM 4630 C C . PHE B 1 272 ? -7.426 -16.531 -18.312 1 98.62 272 PHE B C 1
ATOM 4632 O O . PHE B 1 272 ? -8.414 -16.375 -19.031 1 98.62 272 PHE B O 1
ATOM 4639 N N . TRP B 1 273 ? -6.457 -17.328 -18.594 1 98.44 273 TRP B N 1
ATOM 4640 C CA . TRP B 1 273 ? -6.488 -18.281 -19.703 1 98.44 273 TRP B CA 1
ATOM 4641 C C . TRP B 1 273 ? -6.902 -19.672 -19.203 1 98.44 273 TRP B C 1
ATOM 4643 O O . TRP B 1 273 ? -6.496 -20.094 -18.125 1 98.44 273 TRP B O 1
ATOM 4653 N N . TYR B 1 274 ? -7.711 -20.297 -19.969 1 98.5 274 TYR B N 1
ATOM 4654 C CA . TYR B 1 274 ? -8.141 -21.672 -19.734 1 98.5 274 TYR B CA 1
ATOM 4655 C C . TYR B 1 274 ? -7.238 -22.656 -20.484 1 98.5 274 TYR B C 1
ATOM 4657 O O . TYR B 1 274 ? -7.191 -22.656 -21.719 1 98.5 274 TYR B O 1
ATOM 4665 N N . PHE B 1 275 ? -6.508 -23.469 -19.734 1 98 275 PHE B N 1
ATOM 4666 C CA . PHE B 1 275 ? -5.574 -24.375 -20.391 1 98 275 PHE B CA 1
ATOM 4667 C C . PHE B 1 275 ? -6.316 -25.531 -21.047 1 98 275 PHE B C 1
ATOM 4669 O O . PHE B 1 275 ? -7.305 -26.031 -20.516 1 98 275 PHE B O 1
ATOM 4676 N N . ALA B 1 276 ? -5.809 -26.062 -22.109 1 96.19 276 ALA B N 1
ATOM 4677 C CA . ALA B 1 276 ? -6.434 -27.125 -22.906 1 96.19 276 ALA B CA 1
ATOM 4678 C C . ALA B 1 276 ? -6.488 -28.438 -22.125 1 96.19 276 ALA B C 1
ATOM 4680 O O . ALA B 1 276 ? -7.387 -29.25 -22.344 1 96.19 276 ALA B O 1
ATOM 4681 N N . VAL B 1 277 ? -5.59 -28.609 -21.203 1 95.56 277 VAL B N 1
ATOM 4682 C CA . VAL B 1 277 ? -5.5 -29.828 -20.422 1 95.56 277 VAL B CA 1
ATOM 4683 C C . VAL B 1 277 ? -6.785 -30.031 -19.625 1 95.56 277 VAL B C 1
ATOM 4685 O O . VAL B 1 277 ? -7.113 -31.156 -19.234 1 95.56 277 VAL B O 1
ATOM 4688 N N . ASN B 1 278 ? -7.574 -28.984 -19.422 1 95.81 278 ASN B N 1
ATOM 4689 C CA . ASN B 1 278 ? -8.812 -29.047 -18.641 1 95.81 278 ASN B CA 1
ATOM 4690 C C . ASN B 1 278 ? -9.922 -29.75 -19.422 1 95.81 278 ASN B C 1
ATOM 4692 O O . ASN B 1 278 ? -10.93 -30.141 -18.844 1 95.81 278 ASN B O 1
ATOM 4696 N N . GLY B 1 279 ? -9.758 -29.828 -20.734 1 92.56 279 GLY B N 1
ATOM 4697 C CA . GLY B 1 279 ? -10.891 -30.234 -21.547 1 92.56 279 GLY B CA 1
ATOM 4698 C C . GLY B 1 279 ? -12.008 -29.219 -21.578 1 92.56 279 GLY B C 1
ATOM 4699 O O . GLY B 1 279 ? -11.859 -28.109 -21.047 1 92.56 279 GLY B O 1
ATOM 4700 N N . GLN B 1 280 ? -13.148 -29.516 -22.172 1 92.31 280 GLN B N 1
ATOM 4701 C CA . GLN B 1 280 ? -14.242 -28.562 -22.328 1 92.31 280 GLN B CA 1
ATOM 4702 C C . GLN B 1 280 ? -15.242 -28.672 -21.188 1 92.31 280 GLN B C 1
ATOM 4704 O O . GLN B 1 280 ? -16.031 -27.75 -20.938 1 92.31 280 GLN B O 1
ATOM 4709 N N . ASP B 1 281 ? -15.156 -29.75 -20.469 1 91.5 281 ASP B N 1
ATOM 4710 C CA . ASP B 1 281 ? -16.172 -30.047 -19.453 1 91.5 281 ASP B CA 1
ATOM 4711 C C . ASP B 1 281 ? -16.062 -29.078 -18.266 1 91.5 281 ASP B C 1
ATOM 4713 O O . ASP B 1 281 ? -17.016 -28.906 -17.531 1 91.5 281 ASP B O 1
ATOM 4717 N N . GLY B 1 282 ? -14.875 -28.484 -18.094 1 94.06 282 GLY B N 1
ATOM 4718 C CA . GLY B 1 282 ? -14.672 -27.594 -16.984 1 94.06 282 GLY B CA 1
ATOM 4719 C C . GLY B 1 282 ? -15.125 -26.172 -17.266 1 94.06 282 GLY B C 1
ATOM 4720 O O . GLY B 1 282 ? -15.188 -25.344 -16.359 1 94.06 282 GLY B O 1
ATOM 4721 N N . LEU B 1 283 ? -15.516 -25.844 -18.469 1 95.94 283 LEU B N 1
ATOM 4722 C CA . LEU B 1 283 ? -15.805 -24.469 -18.891 1 95.94 283 LEU B CA 1
ATOM 4723 C C . LEU B 1 283 ? -17.031 -23.938 -18.172 1 95.94 283 LEU B C 1
ATOM 4725 O O . LEU B 1 283 ? -17.031 -22.812 -17.672 1 95.94 283 LEU B O 1
ATOM 4729 N N . PRO B 1 284 ? -18.141 -24.734 -18.062 1 96.06 284 PRO B N 1
ATOM 4730 C CA . PRO B 1 284 ? -19.312 -24.203 -17.375 1 96.06 284 PRO B CA 1
ATOM 4731 C C . PRO B 1 284 ? -19.016 -23.844 -15.914 1 96.06 284 PRO B C 1
ATOM 4733 O O . PRO B 1 284 ? -19.453 -22.797 -15.43 1 96.06 284 PRO B O 1
ATOM 4736 N N . LYS B 1 285 ? -18.297 -24.734 -15.258 1 95.88 285 LYS B N 1
ATOM 4737 C CA . LYS B 1 285 ? -17.922 -24.469 -13.867 1 95.88 285 LYS B CA 1
ATOM 4738 C C . LYS B 1 285 ? -17.047 -23.219 -13.758 1 95.88 285 LYS B C 1
ATOM 4740 O O . LYS B 1 285 ? -17.219 -22.438 -12.828 1 95.88 285 LYS B O 1
ATOM 4745 N N . THR B 1 286 ? -16.125 -23.047 -14.695 1 97.94 286 THR B N 1
ATOM 4746 C CA . THR B 1 286 ? -15.25 -21.875 -14.719 1 97.94 286 THR B CA 1
ATOM 4747 C C . THR B 1 286 ? -16.062 -20.609 -14.969 1 97.94 286 THR B C 1
ATOM 4749 O O . THR B 1 286 ? -15.867 -19.594 -14.297 1 97.94 286 THR B O 1
ATOM 4752 N N . LYS B 1 287 ? -16.984 -20.672 -15.93 1 97.56 287 LYS B N 1
ATOM 4753 C CA . LYS B 1 287 ? -17.859 -19.531 -16.219 1 97.56 287 LYS B CA 1
ATOM 4754 C C . LYS B 1 287 ? -18.672 -19.141 -15 1 97.56 287 LYS B C 1
ATOM 4756 O O . LYS B 1 287 ? -18.844 -17.953 -14.719 1 97.56 287 LYS B O 1
ATOM 4761 N N . ALA B 1 288 ? -19.125 -20.109 -14.312 1 97.31 288 ALA B N 1
ATOM 4762 C CA . ALA B 1 288 ? -19.922 -19.844 -13.117 1 97.31 288 ALA B CA 1
ATOM 4763 C C . ALA B 1 288 ? -19.094 -19.109 -12.062 1 97.31 288 ALA B C 1
ATOM 4765 O O . ALA B 1 288 ? -19.562 -18.156 -11.453 1 97.31 288 ALA B O 1
ATOM 4766 N N . LEU B 1 289 ? -17.859 -19.547 -11.859 1 97.81 289 LEU B N 1
ATOM 4767 C CA . LEU B 1 289 ? -16.984 -18.875 -10.906 1 97.81 289 LEU B CA 1
ATOM 4768 C C . LEU B 1 289 ? -16.797 -17.406 -11.281 1 97.81 289 LEU B C 1
ATOM 4770 O O . LEU B 1 289 ? -16.984 -16.516 -10.438 1 97.81 289 LEU B O 1
ATOM 4774 N N . PHE B 1 290 ? -16.516 -17.109 -12.523 1 98.06 290 PHE B N 1
ATOM 4775 C CA . PHE B 1 290 ? -16.156 -15.758 -12.922 1 98.06 290 PHE B CA 1
ATOM 4776 C C . PHE B 1 290 ? -17.391 -14.883 -13.047 1 98.06 290 PHE B C 1
ATOM 4778 O O . PHE B 1 290 ? -17.312 -13.656 -12.914 1 98.06 290 PHE B O 1
ATOM 4785 N N . ASN B 1 291 ? -18.578 -15.492 -13.312 1 96.69 291 ASN B N 1
ATOM 4786 C CA . ASN B 1 291 ? -19.828 -14.734 -13.219 1 96.69 291 ASN B CA 1
ATOM 4787 C C . ASN B 1 291 ? -20.078 -14.242 -11.789 1 96.69 291 ASN B C 1
ATOM 4789 O O . ASN B 1 291 ? -20.531 -13.125 -11.594 1 96.69 291 ASN B O 1
ATOM 4793 N N . GLU B 1 292 ? -19.734 -15.109 -10.867 1 95.88 292 GLU B N 1
ATOM 4794 C CA . GLU B 1 292 ? -19.859 -14.703 -9.477 1 95.88 292 GLU B CA 1
ATOM 4795 C C . GLU B 1 292 ? -18.828 -13.633 -9.117 1 95.88 292 GLU B C 1
ATOM 4797 O O . GLU B 1 292 ? -19.141 -12.68 -8.398 1 95.88 292 GLU B O 1
ATOM 4802 N N . LEU B 1 293 ? -17.609 -13.734 -9.609 1 97 293 LEU B N 1
ATOM 4803 C CA . LEU B 1 293 ? -16.531 -12.797 -9.312 1 97 293 LEU B CA 1
ATOM 4804 C C . LEU B 1 293 ? -16.828 -11.422 -9.922 1 97 293 LEU B C 1
ATOM 4806 O O . LEU B 1 293 ? -16.234 -10.422 -9.516 1 97 293 LEU B O 1
ATOM 4810 N N . LYS B 1 294 ? -17.719 -11.344 -10.859 1 94.75 294 LYS B N 1
ATOM 4811 C CA . LYS B 1 294 ? -18.094 -10.078 -11.492 1 94.75 294 LYS B CA 1
ATOM 4812 C C . LYS B 1 294 ? -19.062 -9.289 -10.609 1 94.75 294 LYS B C 1
ATOM 4814 O O . LYS B 1 294 ? -19.25 -8.086 -10.805 1 94.75 294 LYS B O 1
ATOM 4819 N N . GLN B 1 295 ? -19.578 -9.977 -9.68 1 90.75 295 GLN B N 1
ATOM 4820 C CA . GLN B 1 295 ? -20.562 -9.32 -8.82 1 90.75 295 GLN B CA 1
ATOM 4821 C C . GLN B 1 295 ? -19.875 -8.531 -7.707 1 90.75 295 GLN B C 1
ATOM 4823 O O . GLN B 1 295 ? -18.781 -8.898 -7.258 1 90.75 295 GLN B O 1
ATOM 4828 N N . ASN B 1 296 ? -20.453 -7.391 -7.355 1 85.12 296 ASN B N 1
ATOM 4829 C CA . ASN B 1 296 ? -20.047 -6.586 -6.207 1 85.12 296 ASN B CA 1
ATOM 4830 C C . ASN B 1 296 ? -21.094 -6.625 -5.102 1 85.12 296 ASN B C 1
ATOM 4832 O O . ASN B 1 296 ? -22.188 -6.086 -5.262 1 85.12 296 ASN B O 1
ATOM 4836 N N . PRO B 1 297 ? -20.75 -7.219 -4.047 1 85.38 297 PRO B N 1
ATOM 4837 C CA . PRO B 1 297 ? -21.781 -7.418 -3.018 1 85.38 297 PRO B CA 1
ATOM 4838 C C . PRO B 1 297 ? -22.016 -6.168 -2.172 1 85.38 297 PRO B C 1
ATOM 4840 O O . PRO B 1 297 ? -22.859 -6.18 -1.268 1 85.38 297 PRO B O 1
ATOM 4843 N N . TYR B 1 298 ? -21.328 -5.102 -2.436 1 84.94 298 TYR B N 1
ATOM 4844 C CA . TYR B 1 298 ? -21.422 -3.92 -1.586 1 84.94 298 TYR B CA 1
ATOM 4845 C C . TYR B 1 298 ? -22.562 -3.016 -2.043 1 84.94 298 TYR B C 1
ATOM 4847 O O . TYR B 1 298 ? -22.625 -2.639 -3.217 1 84.94 298 TYR B O 1
ATOM 4855 N N . LEU B 1 299 ? -23.469 -2.803 -1.203 1 75.44 299 LEU B N 1
ATOM 4856 C CA . LEU B 1 299 ? -24.656 -1.99 -1.489 1 75.44 299 LEU B CA 1
ATOM 4857 C C . LEU B 1 299 ? -24.281 -0.513 -1.581 1 75.44 299 LEU B C 1
ATOM 4859 O O . LEU B 1 299 ? -23.375 -0.049 -0.879 1 75.44 299 LEU B O 1
ATOM 4863 N N . SER B 1 300 ? -24.953 0.107 -2.535 1 77.44 300 SER B N 1
ATOM 4864 C CA . SER B 1 300 ? -24.844 1.562 -2.551 1 77.44 300 SER B CA 1
ATOM 4865 C C . SER B 1 300 ? -25.453 2.174 -1.292 1 77.44 300 SER B C 1
ATOM 4867 O O . SER B 1 300 ? -26.547 1.793 -0.874 1 77.44 300 SER B O 1
ATOM 4869 N N . LYS B 1 301 ? -24.641 2.832 -0.585 1 77.69 301 LYS B N 1
ATOM 4870 C CA . LYS B 1 301 ? -25.125 3.484 0.629 1 77.69 301 LYS B CA 1
ATOM 4871 C C . LYS B 1 301 ? -25.281 4.988 0.421 1 77.69 301 LYS B C 1
ATOM 4873 O O . LYS B 1 301 ? -24.484 5.609 -0.285 1 77.69 301 LYS B O 1
ATOM 4878 N N . THR B 1 302 ? -26.391 5.539 0.799 1 81.5 302 THR B N 1
ATOM 4879 C CA . THR B 1 302 ? -26.641 6.977 0.782 1 81.5 302 THR B CA 1
ATOM 4880 C C . THR B 1 302 ? -26.672 7.535 2.201 1 81.5 302 THR B C 1
ATOM 4882 O O . THR B 1 302 ? -27.172 6.891 3.121 1 81.5 302 THR B O 1
ATOM 4885 N N . TYR B 1 303 ? -25.781 8.469 2.4 1 83.94 303 TYR B N 1
ATOM 4886 C CA . TYR B 1 303 ? -25.719 9.109 3.709 1 83.94 303 TYR B CA 1
ATOM 4887 C C . TYR B 1 303 ? -26.281 10.523 3.646 1 83.94 303 TYR B C 1
ATOM 4889 O O . TYR B 1 303 ? -26.234 11.18 2.602 1 83.94 303 TYR B O 1
#

pLDDT: mean 89.97, std 17.74, range [21.86, 98.94]

Organism: NCBI:txid1302689

Foldseek 3Di:
DPPPPPPPPPPPPPPPPPPPPPPPVPPDQAFEEEFFAELLQCLLCQLVLLCSCVVSVHAYEYEYAAHQLQLLCQQVQVCVVVVWNSNPSVRSSVCSSVLSVVLSVQLCVLSVHDYYHYNHFDPDYWDLALCPQVVDGGPLVVSLVVLLVCLVPRLHQEYEAAQSDSVDTSSSNNRLLSNLVSLLPDDLPSRHFYKHKGFDDPPDDFAFDAADDPRLSSGFPGRGFPFKAFQQQFDEEVSPDGNLVSSLSSLVSSSRRNVSNVCRVHGGMMGITGGCSNPPVSVVVVVVSRVSSRDDPHDYDDD/DPPDPPPPPPPPPPPPPPPPPPPPVPPDQAFEEEFFAEQLQCLLCQLVLLCSCVVSVHAYEYEYAAHQLQLLCQQVQVCVVVVWSSNPSVRSSVCSSVLSVVLSVQLCVLSVHDYYHYNHFDPDYWDLALCPQVVDGGPLVVSLVVLLVCLVPRLHQEYEAAQSDSVDTNSSNNRLLSNLVSLLPDDLPSRHFYKHKGFDDPPDDFAFDAADDPRLSSGFPGRGFPFKAFQQQFAEEVSPDGNLVSSLSSLVSSSRRNVSNVCRVHGGMIGITGGCSNPPVSVVVVVVSRVSSRDDPHDYDDD

Secondary structure (DSSP, 8-state):
------------------------------EEEEEESSTTGGGGGHHHHHIIIIIS--EEEEEEEE--GGGGGG-HHHHHHHTS-TTSHHHHHHHHHHHHHHHHHHHHHHHT--EEEEEEE------S-THHIIIIIS-HHHHHHHHHHHHHHH--SEEEEE---TTS-HHHHHHHHHHHHHHHTS-STTPPEEEEEEEE-TTSPPP--S-BTTBGGG-BSSSS-SEEEETT-EESGGG-EETHHHHHHHHHT-TT-HHHHTTTT--SEEEEEEBGGG-STTHHHHHHHHHHHT---PPPP--/------------------------------EEEEEESSTTGGGGGHHHHHIIIIIS--EEEEEEEE--GGGGGG-HHHHHHHTS-TTSHHHHHHHHHHHHHHHHHHHHHHHT--EEEEEEE------S-THHIIIIIS-HHHHHHHHHHHHHHH--SEEEEE---TTS-HHHHHHHHHHHHHHHTS-STTPPEEEEEEEE-TTSPPP--S-BTTBGGG-BSSSS-SEEEETT-EESGGG-EETHHHHHHHHHT-TT-HHHHTTTT--SEEEEEEBGGG-STTHHHHHHHHHHHT---PPPP--

Nearest PDB structures (foldseek):
  5b2e-assembly1_A  TM=8.248E-01  e=1.352E-07  Pyrococcus horikoshii OT3
  8bgo-assembly1_C  TM=5.939E-01  e=1.229E-08  Thermococcus chitonophagus
  4ewl-assembly2_B  TM=6.310E-01  e=3.434E-08  Mycobacterium tuberculosis
  1uan-assembly1_B  TM=7.058E-01  e=4.237E-07  Thermus thermophilus
  1uan-assembly1_A  TM=6.910E-01  e=1.254E-06  Thermus thermophilus

InterPro domains:
  IPR003737 N-acetylglucosaminyl phosphatidylinositol deacetylase-related [PF02585] (33-181)
  IPR003737 N-acetylglucosaminyl phosphatidylinositol deacetylase-related [PTHR12993] (9-257)
  IPR024078 Putative deacetylase LmbE-like domain superfamily [G3DSA:3.40.50.10320] (10-274)
  IPR024078 Putative deacetylase LmbE-like domain superfamily [SSF102588] (30-259)